Protein AF-C3YIE4-F1 (afdb_monomer_lite)

Organism: Branchiostoma floridae (NCBI:txid7739)

InterPro domains:
  IPR001715 Calponin homology domain [PS50021] (1-105)
  IPR010441 CH-like domain in sperm protein [PF06294] (5-101)
  IPR036872 CH domain superfamily [G3DSA:1.10.418.10] (2-111)
  IPR052634 Sperm flagellar development and bone growth associated protein [PTHR14919] (1-501)
  IPR054517 CPC1/SPEF2 domain D5 [PF22946] (331-464)

Secondary structure (DSSP, 8-state):
-HHHHHHIIIIII--SSPPPTTTHHHHHTTSHHHHHHHHHTT--S-GGG-----SHHHHHHHHHHHHHHHHHTT----HHHHHHHHTT-TTHHHHHHHHHHHHHHHHHHHT--HHHHHHTS-HHHHHHHHHHHHHHHHHHHHHS--HHHHHHHHHHHHHHHHHHHHHHHHHHHHHHHHHHHHHHHHHHHHHHHHHHHHHHHHHHHHHHHHHHH---PPPPPGGGSHHHHHHHHHHHHHHHHHHHHHHHHHHHHHHHTS---------------------HHHHHHHHHHHHHHHHHHHHHHHHHHHHHHHHHHHHHHHHHHHHHHHHHHHHHTTHHHHHHHHHHHHHHHHHHHHHHHHHHHHHHHHHHHHHHHHHHHHHHHHHHHHHHHHHHHHHHHHHHHHHHHHHHHHHHHHHHHHHHHHHHHHHHHHHHHHHHHHHHHHTTT---HHHHHHHHHHHHHT--SS----TT-TTSPPPHHHHHHHHHHHHHHHHHHHHT--

pLDDT: mean 81.4, std 14.92, range [26.95, 97.38]

Structure (mmCIF, N/CA/C/O backbone):
data_AF-C3YIE4-F1
#
_entry.id   AF-C3YIE4-F1
#
loop_
_atom_site.group_PDB
_atom_site.id
_atom_site.type_symbol
_atom_site.label_atom_id
_atom_site.label_alt_id
_atom_site.label_comp_id
_atom_site.label_asym_id
_atom_site.label_entity_id
_atom_site.label_seq_id
_atom_site.pdbx_PDB_ins_code
_atom_site.Cartn_x
_atom_site.Cartn_y
_atom_site.Cartn_z
_atom_site.occupancy
_atom_site.B_iso_or_equiv
_atom_site.auth_seq_id
_atom_site.auth_comp_id
_atom_site.auth_asym_id
_atom_site.auth_atom_id
_atom_site.pdbx_PDB_model_num
ATOM 1 N N . MET A 1 1 ? -43.809 18.240 8.107 1.00 62.94 1 MET A N 1
ATOM 2 C CA . MET A 1 1 ? -44.143 16.975 8.807 1.00 62.94 1 MET A CA 1
ATOM 3 C C . MET A 1 1 ? -43.181 16.719 9.964 1.00 62.94 1 MET A C 1
ATOM 5 O O . MET A 1 1 ? -43.647 16.585 11.084 1.00 62.94 1 MET A O 1
ATOM 9 N N . THR A 1 2 ? -41.863 16.757 9.741 1.00 78.19 2 THR A N 1
ATOM 10 C CA . THR A 1 2 ? -40.835 16.635 10.796 1.00 78.19 2 THR A CA 1
ATOM 11 C C . THR A 1 2 ? -40.963 17.690 11.899 1.00 78.19 2 THR A C 1
ATOM 13 O O . THR A 1 2 ? -40.847 17.352 13.065 1.00 78.19 2 THR A O 1
ATOM 16 N N . GLU A 1 3 ? -41.285 18.944 11.563 1.00 83.31 3 GLU A N 1
ATOM 17 C CA . GLU A 1 3 ? -41.448 20.024 12.557 1.00 83.31 3 GLU A CA 1
ATOM 18 C C . GLU A 1 3 ? -42.583 19.778 13.556 1.00 83.31 3 GLU A C 1
ATOM 20 O O . GLU A 1 3 ? -42.456 20.122 14.727 1.00 83.31 3 GLU A O 1
ATOM 25 N N . ILE A 1 4 ? -43.677 19.154 13.110 1.00 86.69 4 ILE A N 1
ATOM 26 C CA . ILE A 1 4 ? -44.816 18.811 13.972 1.00 86.69 4 ILE A CA 1
ATOM 27 C C . ILE A 1 4 ? -44.387 17.730 14.968 1.00 86.69 4 ILE A C 1
ATOM 29 O O . ILE A 1 4 ? -44.688 17.830 16.152 1.00 86.69 4 ILE A O 1
ATOM 33 N N . LEU A 1 5 ? -43.625 16.736 14.501 1.00 87.06 5 LEU A N 1
ATOM 34 C CA . LEU A 1 5 ? -43.068 15.694 15.363 1.00 87.06 5 LEU A CA 1
ATOM 35 C C . LEU A 1 5 ? -42.021 16.255 16.331 1.00 87.06 5 LEU A C 1
ATOM 37 O O . LEU A 1 5 ? -42.020 15.866 17.490 1.00 87.06 5 LEU A O 1
ATOM 41 N N . CYS A 1 6 ? -41.165 17.185 15.898 1.00 86.44 6 CYS A N 1
ATOM 42 C CA . CYS A 1 6 ? -40.213 17.859 16.785 1.00 86.44 6 CYS A CA 1
ATOM 43 C C . CYS A 1 6 ? -40.929 18.629 17.902 1.00 86.44 6 CYS A C 1
ATOM 45 O O . CYS A 1 6 ? -40.532 18.508 19.055 1.00 86.44 6 CYS A O 1
ATOM 47 N N . ARG A 1 7 ? -42.000 19.372 17.583 1.00 87.44 7 ARG A N 1
ATOM 48 C CA . ARG A 1 7 ? -42.821 20.050 18.602 1.00 87.44 7 ARG A CA 1
ATOM 49 C C . ARG A 1 7 ? -43.444 19.052 19.569 1.00 87.44 7 ARG A C 1
ATOM 51 O O . ARG A 1 7 ? -43.275 19.194 20.768 1.00 87.44 7 ARG A O 1
ATOM 58 N N . TRP A 1 8 ? -44.068 17.994 19.057 1.00 90.62 8 TRP A N 1
ATOM 59 C CA . TRP A 1 8 ? -44.638 16.937 19.894 1.00 90.62 8 TRP A CA 1
ATOM 60 C C . TRP A 1 8 ? -43.604 16.314 20.853 1.00 90.62 8 TRP A C 1
ATOM 62 O O . TRP A 1 8 ? -43.833 16.219 22.058 1.00 90.62 8 TRP A O 1
ATOM 72 N N . LEU A 1 9 ? -42.433 15.934 20.339 1.00 88.88 9 LEU A N 1
ATOM 73 C CA . LEU A 1 9 ? -41.381 15.291 21.129 1.00 88.88 9 LEU A CA 1
ATOM 74 C C . LEU A 1 9 ? -40.769 16.227 22.182 1.00 88.88 9 LEU A C 1
ATOM 76 O O . LEU A 1 9 ? -40.462 15.780 23.288 1.00 88.88 9 LEU A O 1
ATOM 80 N N . ASN A 1 10 ? -40.594 17.507 21.851 1.00 89.56 10 ASN A N 1
ATOM 81 C CA . ASN A 1 10 ? -39.956 18.481 22.736 1.00 89.56 10 ASN A CA 1
ATOM 82 C C . ASN A 1 10 ? -40.941 19.093 23.748 1.00 89.56 10 ASN A C 1
ATOM 84 O O . ASN A 1 10 ? -40.577 19.261 24.910 1.00 89.56 10 ASN A O 1
ATOM 88 N N . ASP A 1 11 ? -42.176 19.393 23.338 1.00 86.25 11 ASP A N 1
ATOM 89 C CA . ASP A 1 11 ? -43.142 20.135 24.157 1.00 86.25 11 ASP A CA 1
ATOM 90 C C . ASP A 1 11 ? -44.019 19.202 25.007 1.00 86.25 11 ASP A C 1
ATOM 92 O O . ASP A 1 11 ? -44.241 19.474 26.191 1.00 86.25 11 ASP A O 1
ATOM 96 N N . GLU A 1 12 ? -44.487 18.087 24.432 1.00 83.56 12 GLU A N 1
ATOM 97 C CA . GLU A 1 12 ? -45.409 17.159 25.104 1.00 83.56 12 GLU A CA 1
ATOM 98 C C . GLU A 1 12 ? -44.671 16.013 25.806 1.00 83.56 12 GLU A C 1
ATOM 100 O O . GLU A 1 12 ? -44.899 15.768 26.990 1.00 83.56 12 GLU A O 1
ATOM 105 N N . VAL A 1 13 ? -43.772 15.315 25.101 1.00 84.12 13 VAL A N 1
ATOM 106 C CA . VAL A 1 13 ? -43.100 14.115 25.642 1.00 84.12 13 VAL A CA 1
ATOM 107 C C . VAL A 1 13 ? -41.897 14.464 26.524 1.00 84.12 13 VAL A C 1
ATOM 109 O O . VAL A 1 13 ? -41.670 13.796 27.533 1.00 84.12 13 VAL A O 1
ATOM 112 N N . LYS A 1 14 ? -41.138 15.508 26.161 1.00 86.88 14 LYS A N 1
ATOM 113 C CA . LYS A 1 14 ? -39.930 15.982 26.864 1.00 86.88 14 LYS A CA 1
ATOM 114 C C . LYS A 1 14 ? -38.884 14.879 27.068 1.00 86.88 14 LYS A C 1
ATOM 116 O O . LYS A 1 14 ? -38.598 14.457 28.191 1.00 86.88 14 LYS A O 1
ATOM 121 N N . LEU A 1 15 ? -38.316 14.409 25.959 1.00 86.75 15 LEU A N 1
ATOM 122 C CA . LEU A 1 15 ? -37.206 13.450 25.965 1.00 86.75 15 LEU A CA 1
ATOM 123 C C . LEU A 1 15 ? -35.932 14.034 26.602 1.00 86.75 15 LEU A C 1
ATOM 125 O O . LEU A 1 15 ? -35.763 15.249 26.695 1.00 86.75 15 LEU A O 1
ATOM 129 N N . SER A 1 16 ? -35.005 13.153 26.984 1.00 85.06 16 SER A N 1
ATOM 130 C CA . SER A 1 16 ? -33.703 13.493 27.579 1.00 85.06 16 SER A CA 1
ATOM 131 C C . SER A 1 16 ? -32.842 14.439 26.735 1.00 85.06 16 SER A C 1
ATOM 133 O O . SER A 1 16 ? -32.013 15.170 27.279 1.00 85.06 16 SER A O 1
ATOM 135 N N . LYS A 1 17 ? -33.036 14.447 25.411 1.00 86.12 17 LYS A N 1
ATOM 136 C CA . LYS A 1 17 ? -32.340 15.325 24.468 1.00 86.12 17 LYS A CA 1
ATOM 137 C C . LYS A 1 17 ? -33.347 16.070 23.579 1.00 86.12 17 LYS A C 1
ATOM 139 O O . LYS A 1 17 ? -34.228 15.414 23.019 1.00 86.12 17 LYS A O 1
ATOM 144 N N . PRO A 1 18 ? -33.194 17.396 23.379 1.00 85.19 18 PRO A N 1
ATOM 145 C CA . PRO A 1 18 ? -34.012 18.136 22.424 1.00 85.19 18 PRO A CA 1
ATOM 146 C C . PRO A 1 18 ? -33.722 17.675 20.990 1.00 85.19 18 PRO A C 1
ATOM 148 O O . PRO A 1 18 ? -32.566 17.467 20.610 1.00 85.19 18 PRO A O 1
ATOM 151 N N . VAL A 1 19 ? -34.783 17.504 20.202 1.00 87.06 19 VAL A N 1
ATOM 152 C CA . VAL A 1 19 ? -34.716 16.971 18.837 1.00 87.06 19 VAL A CA 1
ATOM 153 C C . VAL A 1 19 ? -34.864 18.094 17.813 1.00 87.06 19 VAL A C 1
ATOM 155 O O . VAL A 1 19 ? -35.904 18.756 17.761 1.00 87.06 19 VAL A O 1
ATOM 158 N N . ASP A 1 20 ? -33.870 18.227 16.933 1.00 86.94 20 ASP A N 1
ATOM 159 C CA . ASP A 1 20 ? -33.868 19.193 15.831 1.00 86.94 20 ASP A CA 1
ATOM 160 C C . ASP A 1 20 ? -34.213 18.545 14.482 1.00 86.94 20 ASP A C 1
ATOM 162 O O . ASP A 1 20 ? -33.853 17.404 14.191 1.00 86.94 20 ASP A O 1
ATOM 166 N N . ASN A 1 21 ? -34.837 19.315 13.583 1.00 85.38 21 ASN A N 1
ATOM 167 C CA . ASN A 1 21 ? -35.211 18.844 12.241 1.00 85.38 21 ASN A CA 1
ATOM 168 C C . ASN A 1 21 ? -33.983 18.425 11.398 1.00 85.38 21 ASN A C 1
ATOM 170 O O . ASN A 1 21 ? -34.035 17.462 10.637 1.00 85.38 21 ASN A O 1
ATOM 174 N N . LYS A 1 22 ? -32.842 19.113 11.563 1.00 85.38 22 LYS A N 1
ATOM 175 C CA . LYS A 1 22 ? -31.612 18.836 10.795 1.00 85.38 22 LYS A CA 1
ATOM 176 C C . LYS A 1 22 ? -30.897 17.559 11.240 1.00 85.38 22 LYS A C 1
ATOM 178 O O . LYS A 1 22 ? -30.263 16.905 10.417 1.00 85.38 22 LYS A O 1
ATOM 183 N N . THR A 1 23 ? -30.978 17.208 12.522 1.00 88.06 23 THR A N 1
ATOM 184 C CA . THR A 1 23 ? -30.298 16.035 13.098 1.00 88.06 23 THR A CA 1
ATOM 185 C C . THR A 1 23 ? -31.243 14.877 13.383 1.00 88.06 23 THR A C 1
ATOM 187 O O . THR A 1 23 ? -30.787 13.831 13.831 1.00 88.06 23 THR A O 1
ATOM 190 N N . PHE A 1 24 ? -32.524 15.013 13.039 1.00 88.94 24 PHE A N 1
ATOM 191 C CA . PHE A 1 24 ? -33.584 14.054 13.331 1.00 88.94 24 PHE A CA 1
ATOM 192 C C . PHE A 1 24 ? -33.194 12.595 13.034 1.00 88.94 24 PHE A C 1
ATOM 194 O O . PHE A 1 24 ? -33.171 11.760 13.934 1.00 88.94 24 PHE A O 1
ATOM 201 N N . SER A 1 25 ? -32.792 12.276 11.797 1.00 90.44 25 SER A N 1
ATOM 202 C CA . SER A 1 25 ? -32.373 10.909 11.434 1.00 90.44 25 SER A CA 1
ATOM 203 C C . SER A 1 25 ? -31.179 10.403 12.253 1.00 90.44 25 SER A C 1
ATOM 205 O O . SER A 1 25 ? -31.103 9.215 12.547 1.00 90.44 25 SER A O 1
ATOM 207 N N . LYS A 1 26 ? -30.259 11.290 12.642 1.00 91.12 26 LYS A N 1
ATOM 208 C CA . LYS A 1 26 ? -29.042 10.959 13.394 1.00 91.12 26 LYS A CA 1
ATOM 209 C C . LYS A 1 26 ? -29.321 10.730 14.878 1.00 91.12 26 LYS A C 1
ATOM 211 O O . LYS A 1 26 ? -28.714 9.849 15.479 1.00 91.12 26 LYS A O 1
ATOM 216 N N . ASP A 1 27 ? -30.232 11.503 15.458 1.00 91.00 27 ASP A N 1
ATOM 217 C CA . ASP A 1 27 ? -30.600 11.389 16.869 1.00 91.00 27 ASP A CA 1
ATOM 218 C C . ASP A 1 27 ? -31.366 10.084 17.141 1.00 91.00 27 ASP A C 1
ATOM 220 O O . ASP A 1 27 ? -31.130 9.417 18.149 1.00 91.00 27 ASP A O 1
ATOM 224 N N . PHE A 1 28 ? -32.200 9.647 16.192 1.00 92.62 28 PHE A N 1
ATOM 225 C CA . PHE A 1 28 ? -32.955 8.393 16.295 1.00 92.62 28 PHE A CA 1
ATOM 226 C C . PHE A 1 28 ? -32.219 7.151 15.767 1.00 92.62 28 PHE A C 1
ATOM 228 O O . PHE A 1 28 ? -32.689 6.035 15.990 1.00 92.62 28 PHE A O 1
ATOM 235 N N . SER A 1 29 ? -31.046 7.293 15.136 1.00 92.81 29 SER A N 1
ATOM 236 C CA . SER A 1 29 ? -30.315 6.163 14.528 1.00 92.81 29 SER A CA 1
ATOM 237 C C . SER A 1 29 ? -29.790 5.133 15.523 1.00 92.81 29 SER A C 1
ATOM 239 O O . SER A 1 29 ? -29.402 4.031 15.132 1.00 92.81 29 SER A O 1
ATOM 241 N N . ASN A 1 30 ? -29.757 5.486 16.809 1.00 91.69 30 ASN A N 1
ATOM 242 C CA . ASN A 1 30 ? -29.389 4.574 17.883 1.00 91.69 30 ASN A CA 1
ATOM 243 C C . ASN A 1 30 ? -30.587 3.819 18.487 1.00 91.69 30 ASN A C 1
ATOM 245 O O . ASN A 1 30 ? -30.403 2.880 19.251 1.00 91.69 30 ASN A O 1
ATOM 249 N N . GLY A 1 31 ? -31.823 4.236 18.211 1.00 91.88 31 GLY A N 1
ATOM 250 C CA . GLY A 1 31 ? -33.019 3.640 18.817 1.00 91.88 31 GLY A CA 1
ATOM 251 C C . GLY A 1 31 ? -33.236 3.983 20.300 1.00 91.88 31 GLY A C 1
ATOM 252 O O . GLY A 1 31 ? -34.343 3.808 20.795 1.00 91.88 31 GLY A O 1
ATOM 253 N N . TYR A 1 32 ? -32.248 4.550 21.002 1.00 94.38 32 TYR A N 1
ATOM 254 C CA . TYR A 1 32 ? -32.372 4.939 22.415 1.00 94.38 32 TYR A CA 1
ATOM 255 C C . TYR A 1 32 ? -33.540 5.903 22.672 1.00 94.38 32 TYR A C 1
ATOM 257 O O . TYR A 1 32 ? -34.372 5.642 23.532 1.00 94.38 32 TYR A O 1
ATOM 265 N N . LEU A 1 33 ? -33.654 6.975 21.879 1.00 92.25 33 LEU A N 1
ATOM 266 C CA . LEU A 1 33 ? -34.742 7.953 22.020 1.00 92.25 33 LEU A CA 1
ATOM 267 C C . LEU A 1 33 ? -36.123 7.359 21.697 1.00 92.25 33 LEU A C 1
ATOM 269 O O . LEU A 1 33 ? -37.127 7.817 22.234 1.00 92.25 33 LEU A O 1
ATOM 273 N N . ILE A 1 34 ? -36.183 6.326 20.846 1.00 93.31 34 ILE A N 1
ATOM 274 C CA . ILE A 1 34 ? -37.427 5.586 20.577 1.00 93.31 34 ILE A CA 1
ATOM 275 C C . ILE A 1 34 ? -37.796 4.746 21.805 1.00 93.31 34 ILE A C 1
ATOM 277 O O . ILE A 1 34 ? -38.954 4.729 22.213 1.00 93.31 34 ILE A O 1
ATOM 281 N N . GLY A 1 35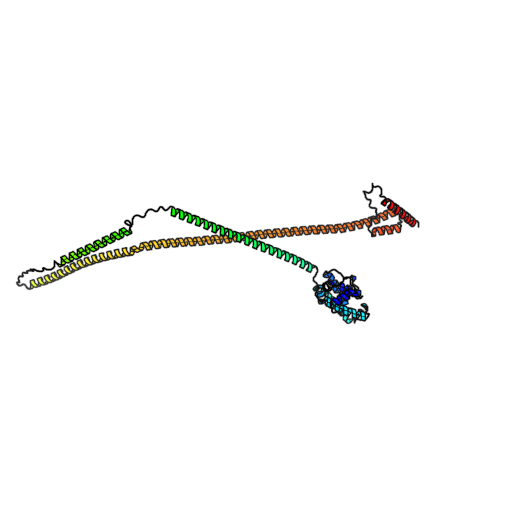 ? -36.809 4.099 22.429 1.00 91.81 35 GLY A N 1
ATOM 282 C CA . GLY A 1 35 ? -36.998 3.365 23.681 1.00 91.81 35 GLY A CA 1
ATOM 283 C C . GLY A 1 35 ? -37.458 4.275 24.814 1.00 91.81 35 GLY A C 1
ATOM 284 O O . GLY A 1 35 ? -38.395 3.930 25.525 1.00 91.81 35 GLY A O 1
ATOM 285 N N . GLU A 1 36 ? -36.871 5.469 24.927 1.00 91.94 36 GLU A N 1
ATOM 286 C CA . GLU A 1 36 ? -37.261 6.459 25.935 1.00 91.94 36 GLU A CA 1
ATOM 287 C C . GLU A 1 36 ? -38.700 6.933 25.710 1.00 91.94 36 GLU A C 1
ATOM 289 O O . GLU A 1 36 ? -39.493 6.973 26.650 1.00 91.94 36 GLU A O 1
ATOM 294 N N . LEU A 1 37 ? -39.064 7.228 24.458 1.00 91.88 37 LEU A N 1
ATOM 295 C CA . LEU A 1 37 ? -40.435 7.564 24.083 1.00 91.88 37 LEU A CA 1
ATOM 296 C C . LEU A 1 37 ? -41.411 6.463 24.522 1.00 91.88 37 LEU A C 1
ATOM 298 O O . LEU A 1 37 ? -42.404 6.754 25.179 1.00 91.88 37 LEU A O 1
ATOM 302 N N . LEU A 1 38 ? -41.128 5.194 24.224 1.00 91.06 38 LEU A N 1
ATOM 303 C CA . LEU A 1 38 ? -42.003 4.082 24.615 1.00 91.06 38 LEU A CA 1
ATOM 304 C C . LEU A 1 38 ? -42.037 3.852 26.135 1.00 91.06 38 LEU A C 1
ATOM 306 O O . LEU A 1 38 ? -43.090 3.510 26.681 1.00 91.06 38 LEU A O 1
ATOM 310 N N . ALA A 1 39 ? -40.928 4.091 26.836 1.00 90.38 39 ALA A N 1
ATOM 311 C CA . ALA A 1 39 ? -40.853 4.010 28.293 1.00 90.38 39 ALA A CA 1
ATOM 312 C C . ALA A 1 39 ? -41.728 5.078 28.972 1.00 90.38 39 ALA A C 1
ATOM 314 O O . ALA A 1 39 ? -42.467 4.766 29.906 1.00 90.38 39 ALA A O 1
ATOM 315 N N . ARG A 1 40 ? -41.742 6.319 28.457 1.00 88.88 40 ARG A N 1
ATOM 316 C CA . ARG A 1 40 ? -42.613 7.407 28.957 1.00 88.88 40 ARG A CA 1
ATOM 317 C C . ARG A 1 40 ? -44.098 7.053 28.872 1.00 88.88 40 ARG A C 1
ATOM 319 O O . ARG A 1 40 ? -44.877 7.456 29.729 1.00 88.88 40 ARG A O 1
ATOM 326 N N . TYR A 1 41 ? -44.476 6.263 27.870 1.00 87.44 41 TYR A N 1
ATOM 327 C CA . TYR A 1 41 ? -45.838 5.763 27.684 1.00 87.44 41 TYR A CA 1
ATOM 328 C C . TYR A 1 41 ? -46.098 4.418 28.385 1.00 87.44 41 TYR A C 1
ATOM 330 O O . TYR A 1 41 ? -47.142 3.812 28.133 1.00 87.44 41 TYR A O 1
ATOM 338 N N . GLN A 1 42 ? -45.193 3.946 29.254 1.00 85.94 42 GLN A N 1
ATOM 339 C CA . GLN A 1 42 ? -45.301 2.677 29.993 1.00 85.94 42 GLN A CA 1
ATOM 340 C C . GLN A 1 42 ? -45.495 1.459 29.071 1.00 85.94 42 GLN A C 1
ATOM 342 O O . GLN A 1 42 ? -46.314 0.578 29.340 1.00 85.94 42 GLN A O 1
ATOM 347 N N . LEU A 1 43 ? -44.813 1.452 27.923 1.00 86.00 43 LEU A N 1
ATOM 348 C CA . LEU A 1 43 ? -44.801 0.319 26.991 1.00 86.00 43 LEU A CA 1
ATOM 349 C C . LEU A 1 43 ? -43.483 -0.452 27.037 1.00 86.00 43 LEU A C 1
ATOM 351 O O . LEU A 1 43 ? -43.486 -1.645 26.765 1.00 86.00 43 LEU A O 1
ATOM 355 N N . GLN A 1 44 ? -42.383 0.207 27.409 1.00 87.25 44 GLN A N 1
ATOM 356 C CA . GLN A 1 44 ? -41.062 -0.408 27.494 1.00 87.25 44 GLN A CA 1
ATOM 357 C C . GLN A 1 44 ? -40.604 -0.490 28.954 1.00 87.25 44 GLN A C 1
ATOM 359 O O . GLN A 1 44 ? -40.220 0.519 29.543 1.00 87.25 44 GLN A O 1
ATOM 364 N N . ASN A 1 45 ? -40.640 -1.692 29.530 1.00 84.62 45 ASN A N 1
ATOM 365 C CA . ASN A 1 45 ? -40.248 -1.921 30.926 1.00 84.62 45 ASN A CA 1
ATOM 366 C C . ASN A 1 45 ? -38.736 -2.145 31.099 1.00 84.62 45 ASN A C 1
ATOM 368 O O . ASN A 1 45 ? -38.223 -1.959 32.194 1.00 84.62 45 ASN A O 1
ATOM 372 N N . ASP A 1 46 ? -38.026 -2.540 30.038 1.00 89.88 46 ASP A N 1
ATOM 373 C CA . ASP A 1 46 ? -36.599 -2.896 30.045 1.00 89.88 46 ASP A CA 1
ATOM 374 C C . ASP A 1 46 ? -35.688 -1.763 29.526 1.00 89.88 46 ASP A C 1
ATOM 376 O O . ASP A 1 46 ? -34.622 -2.005 28.950 1.00 89.88 46 ASP A O 1
ATOM 380 N N . PHE A 1 47 ? -36.123 -0.508 29.691 1.00 90.56 47 PHE A N 1
ATOM 381 C CA . PHE A 1 47 ? -35.400 0.676 29.215 1.00 90.56 47 PHE A CA 1
ATOM 382 C C . PHE A 1 47 ? -34.016 0.850 29.866 1.00 90.56 47 PHE A C 1
ATOM 384 O O . PHE A 1 47 ? -33.099 1.387 29.251 1.00 90.56 47 PHE A O 1
ATOM 391 N N . ASP A 1 48 ? -33.829 0.326 31.074 1.00 90.62 48 ASP A N 1
ATOM 392 C CA . ASP A 1 48 ? -32.552 0.222 31.785 1.00 90.62 48 ASP A CA 1
ATOM 393 C C . ASP A 1 48 ? -31.464 -0.514 30.981 1.00 90.62 48 ASP A C 1
ATOM 395 O O . ASP A 1 48 ? -30.275 -0.236 31.136 1.00 90.62 48 ASP A O 1
ATOM 399 N N . LYS A 1 49 ? -31.856 -1.413 30.069 1.00 91.38 49 LYS A N 1
ATOM 400 C CA . LYS A 1 49 ? -30.934 -2.187 29.221 1.00 91.38 49 LYS A CA 1
ATOM 401 C C . LYS A 1 49 ? -30.577 -1.490 27.907 1.00 91.38 49 LYS A C 1
ATOM 403 O O . LYS A 1 49 ? -29.836 -2.062 27.101 1.00 91.38 49 LYS A O 1
ATOM 408 N N . PHE A 1 50 ? -31.105 -0.293 27.653 1.00 93.38 50 PHE A N 1
ATOM 409 C CA . PHE A 1 50 ? -30.799 0.476 26.450 1.00 93.38 50 PHE A CA 1
ATOM 410 C C . PHE A 1 50 ? -29.490 1.250 26.609 1.00 93.38 50 PHE A C 1
ATOM 412 O O . PHE A 1 50 ? -29.188 1.814 27.657 1.00 93.38 50 PHE A O 1
ATOM 419 N N . SER A 1 51 ? -28.715 1.328 25.527 1.00 91.81 51 SER A N 1
ATOM 420 C CA . SER A 1 51 ? -27.416 2.008 25.522 1.00 91.81 51 SER A CA 1
ATOM 421 C C . SER A 1 51 ? -27.432 3.238 24.619 1.00 91.81 51 SER A C 1
ATOM 423 O O . SER A 1 51 ? -27.879 3.172 23.474 1.00 91.81 51 SER A O 1
ATOM 425 N N . GLN A 1 52 ? -26.879 4.354 25.099 1.00 91.94 52 GLN A N 1
ATOM 426 C CA . GLN A 1 52 ? -26.701 5.579 24.308 1.00 91.94 52 GLN A CA 1
ATOM 427 C C . GLN A 1 52 ? -25.493 5.522 23.351 1.00 91.94 52 GLN A C 1
ATOM 429 O O . GLN A 1 52 ? -25.321 6.415 22.517 1.00 91.94 52 GLN A O 1
ATOM 434 N N . ASN A 1 53 ? -24.670 4.471 23.423 1.00 90.00 53 ASN A N 1
ATOM 435 C CA . ASN A 1 53 ? -23.494 4.329 22.567 1.00 90.00 53 ASN A CA 1
ATOM 436 C C . ASN A 1 53 ? -23.899 4.170 21.097 1.00 90.00 53 ASN A C 1
ATOM 438 O O . ASN A 1 53 ? -24.815 3.427 20.769 1.00 90.00 53 ASN A O 1
ATOM 442 N N . ARG A 1 54 ? -23.160 4.809 20.183 1.00 86.56 54 ARG A N 1
ATOM 443 C CA . ARG A 1 54 ? -23.411 4.721 18.726 1.00 86.56 54 ARG A CA 1
ATOM 444 C C . ARG A 1 54 ? -22.791 3.477 18.074 1.00 86.56 54 ARG A C 1
ATOM 446 O O . ARG A 1 54 ? -22.663 3.417 16.852 1.00 86.56 54 ARG A O 1
ATOM 453 N N . THR A 1 55 ? -22.370 2.513 18.882 1.00 89.12 55 THR A N 1
ATOM 454 C CA . THR A 1 55 ? -21.762 1.255 18.455 1.00 89.12 55 THR A CA 1
ATOM 455 C C . THR A 1 55 ? -22.785 0.359 17.756 1.00 89.12 55 THR A C 1
ATOM 457 O O . THR A 1 55 ? -23.971 0.384 18.078 1.00 89.12 55 THR A O 1
ATOM 460 N N . ALA A 1 56 ? -22.341 -0.464 16.798 1.00 88.19 56 ALA A N 1
ATOM 461 C CA . ALA A 1 56 ? -23.244 -1.361 16.066 1.00 88.19 56 ALA A CA 1
ATOM 462 C C . ALA A 1 56 ? -23.986 -2.337 16.998 1.00 88.19 56 ALA A C 1
ATOM 464 O O . ALA A 1 56 ? -25.155 -2.636 16.779 1.00 88.19 56 ALA A O 1
ATOM 465 N N . GLU A 1 57 ? -23.326 -2.772 18.072 1.00 89.19 57 GLU A N 1
ATOM 466 C CA . GLU A 1 57 ? -23.897 -3.670 19.077 1.00 89.19 57 GLU A CA 1
ATOM 467 C C . GLU A 1 57 ? -24.967 -2.988 19.936 1.00 89.19 57 GLU A C 1
ATOM 469 O O . GLU A 1 57 ? -26.031 -3.563 20.151 1.00 89.19 57 GLU A O 1
ATOM 474 N N . SER A 1 58 ? -24.748 -1.733 20.345 1.00 90.94 58 SER A N 1
ATOM 475 C CA . SER A 1 58 ? -25.762 -0.957 21.064 1.00 90.94 58 SER A CA 1
ATOM 476 C C . SER A 1 58 ? -26.977 -0.674 20.187 1.00 90.94 58 SER A C 1
ATOM 478 O O . SER A 1 58 ? -28.102 -0.855 20.647 1.00 90.94 58 SER A O 1
ATOM 480 N N . LYS A 1 59 ? -26.772 -0.336 18.905 1.00 92.31 59 LYS A N 1
ATOM 481 C CA . LYS A 1 59 ? -27.876 -0.195 17.945 1.00 92.31 59 LYS A CA 1
ATOM 482 C C . LYS A 1 59 ? -28.661 -1.506 17.813 1.00 92.31 59 LYS A C 1
ATOM 484 O O . LYS A 1 59 ? -29.883 -1.489 17.906 1.00 92.31 59 LYS A O 1
ATOM 489 N N . LEU A 1 60 ? -27.977 -2.642 17.644 1.00 91.25 60 LEU A N 1
ATOM 490 C CA . LEU A 1 60 ? -28.609 -3.966 17.571 1.00 91.25 60 LEU A CA 1
ATOM 491 C C . LEU A 1 60 ? -29.415 -4.292 18.832 1.00 91.25 60 LEU A C 1
ATOM 493 O O . LEU A 1 60 ? -30.579 -4.674 18.732 1.00 91.25 60 LEU A O 1
ATOM 497 N N . ASN A 1 61 ? -28.834 -4.117 20.019 1.00 92.88 61 ASN A N 1
ATOM 498 C CA . ASN A 1 61 ? -29.529 -4.356 21.283 1.00 92.88 61 ASN A CA 1
ATOM 499 C C . ASN A 1 61 ? -30.771 -3.460 21.422 1.00 92.88 61 ASN A C 1
ATOM 501 O O . ASN A 1 61 ? -31.842 -3.948 21.763 1.00 92.88 61 ASN A O 1
ATOM 505 N N . ASN A 1 62 ? -30.667 -2.175 21.085 1.00 94.38 62 ASN A N 1
ATOM 506 C CA . ASN A 1 62 ? -31.803 -1.261 21.166 1.00 94.38 62 ASN A CA 1
ATOM 507 C C . ASN A 1 62 ? -32.914 -1.652 20.165 1.00 94.38 62 ASN A C 1
ATOM 509 O O . ASN A 1 62 ? -34.064 -1.815 20.558 1.00 94.38 62 ASN A O 1
ATOM 513 N N . PHE A 1 63 ? -32.599 -1.876 18.883 1.00 93.88 63 PHE A N 1
ATOM 514 C CA . PHE A 1 63 ? -33.607 -2.187 17.852 1.00 93.88 63 PHE A CA 1
ATOM 515 C C . PHE A 1 63 ? -34.204 -3.596 17.934 1.00 93.88 63 PHE A C 1
ATOM 517 O O . PHE A 1 63 ? -35.286 -3.825 17.395 1.00 93.88 63 PHE A O 1
ATOM 524 N N . THR A 1 64 ? -33.536 -4.536 18.604 1.00 91.88 64 THR A N 1
ATOM 525 C CA . THR A 1 64 ? -34.119 -5.852 18.924 1.00 91.88 64 THR A CA 1
ATOM 526 C C . THR A 1 64 ? -35.109 -5.776 20.083 1.00 91.88 64 THR A C 1
ATOM 528 O O . THR A 1 64 ? -36.085 -6.517 20.084 1.00 91.88 64 THR A O 1
ATOM 531 N N . ARG A 1 65 ? -34.913 -4.852 21.032 1.00 91.31 65 ARG A N 1
ATOM 532 C CA . ARG A 1 65 ? -35.839 -4.613 22.155 1.00 91.31 65 ARG A CA 1
ATOM 533 C C . ARG A 1 65 ? -37.065 -3.785 21.781 1.00 91.31 65 ARG A C 1
ATOM 535 O O . ARG A 1 65 ? -38.090 -3.896 22.442 1.00 91.31 65 ARG A O 1
ATOM 542 N N . LEU A 1 66 ? -36.961 -2.962 20.738 1.00 92.12 66 LEU A N 1
ATOM 543 C CA . LEU A 1 66 ? -38.069 -2.143 20.231 1.00 92.12 66 LEU A CA 1
ATOM 544 C C . LEU A 1 66 ? -39.074 -2.931 19.383 1.00 92.12 66 LEU A C 1
ATOM 546 O O . LEU A 1 66 ? -40.223 -2.522 19.264 1.00 92.12 66 LEU A O 1
ATOM 550 N N . GLU A 1 67 ? -38.654 -4.032 18.761 1.00 91.38 67 GLU A N 1
ATOM 551 C CA . GLU A 1 67 ? -39.496 -4.777 17.818 1.00 91.38 67 GLU A CA 1
ATOM 552 C C . GLU A 1 67 ? -40.812 -5.294 18.435 1.00 91.38 67 GLU A C 1
ATOM 554 O O . GLU A 1 67 ? -41.865 -5.018 17.849 1.00 91.38 67 GLU A O 1
ATOM 559 N N . PRO A 1 68 ? -40.818 -5.915 19.633 1.00 88.50 68 PRO A N 1
ATOM 560 C CA . PRO A 1 68 ? -42.054 -6.408 20.238 1.00 88.50 68 PRO A CA 1
ATOM 561 C C . PRO A 1 68 ? -43.058 -5.291 20.543 1.00 88.50 68 PRO A C 1
ATOM 563 O O . PRO A 1 68 ? -44.254 -5.434 20.293 1.00 88.50 68 PRO A O 1
ATOM 566 N N . THR A 1 69 ? -42.584 -4.144 21.036 1.00 88.88 69 THR A N 1
ATOM 567 C CA . THR A 1 69 ? -43.455 -3.020 21.403 1.00 88.88 69 THR A CA 1
ATOM 568 C C . THR A 1 69 ? -43.977 -2.249 20.200 1.00 88.88 69 THR A C 1
ATOM 570 O O . THR A 1 69 ? -45.116 -1.780 20.223 1.00 88.88 69 THR A O 1
ATOM 573 N N . LEU A 1 70 ? -43.199 -2.155 19.121 1.00 89.81 70 LEU A N 1
ATOM 574 C CA . LEU A 1 70 ? -43.663 -1.572 17.862 1.00 89.81 70 LEU A CA 1
ATOM 575 C C . LEU A 1 70 ? -44.722 -2.451 17.192 1.00 89.81 70 LEU A C 1
ATOM 577 O O . LEU A 1 70 ? -45.755 -1.934 16.762 1.00 89.81 70 LEU A O 1
ATOM 581 N N . ARG A 1 71 ? -44.529 -3.775 17.192 1.00 87.44 71 ARG A N 1
ATOM 582 C CA . ARG A 1 71 ? -45.536 -4.715 16.683 1.00 87.44 71 ARG A CA 1
ATOM 583 C C . ARG A 1 71 ? -46.794 -4.731 17.560 1.00 87.44 71 ARG A C 1
ATOM 585 O O . ARG A 1 71 ? -47.899 -4.837 17.025 1.00 87.44 71 ARG A O 1
ATOM 592 N N . LEU A 1 72 ? -46.666 -4.547 18.882 1.00 86.12 72 LEU A N 1
ATOM 593 C CA . LEU A 1 72 ? -47.807 -4.397 19.802 1.00 86.12 72 LEU A CA 1
ATOM 594 C C . LEU A 1 72 ? -48.703 -3.202 19.431 1.00 86.12 72 LEU A C 1
ATOM 596 O O . LEU A 1 72 ? -49.927 -3.298 19.515 1.00 86.12 72 LEU A O 1
ATOM 600 N N . LEU A 1 73 ? -48.096 -2.100 18.982 1.00 86.69 73 LEU A N 1
ATOM 601 C CA . LEU A 1 73 ? -48.780 -0.885 18.527 1.00 86.69 73 LEU A CA 1
ATOM 602 C C . LEU A 1 73 ? -49.291 -0.957 17.075 1.00 86.69 73 LEU A C 1
ATOM 604 O O . LEU A 1 73 ? -49.748 0.064 16.559 1.00 86.69 73 LEU A O 1
ATOM 608 N N . GLU A 1 74 ? -49.214 -2.126 16.427 1.00 85.44 74 GLU A N 1
ATOM 609 C CA . GLU A 1 74 ? -49.573 -2.335 15.013 1.00 85.44 74 GLU A CA 1
ATOM 610 C C . GLU A 1 74 ? -48.781 -1.423 14.058 1.00 85.44 74 GLU A C 1
ATOM 612 O O . GLU A 1 74 ? -49.297 -0.939 13.049 1.00 85.44 74 GLU A O 1
ATOM 617 N N . VAL A 1 75 ? -47.517 -1.148 14.395 1.00 89.00 75 VAL A N 1
ATOM 618 C CA . VAL A 1 75 ? -46.592 -0.419 13.525 1.00 89.00 75 VAL A CA 1
ATOM 619 C C . VAL A 1 75 ? -45.786 -1.424 12.709 1.00 89.00 75 VAL A C 1
ATOM 621 O O . VAL A 1 75 ? -45.086 -2.264 13.274 1.00 89.00 75 VAL A O 1
ATOM 624 N N . ASP A 1 76 ? -45.846 -1.302 11.383 1.00 84.00 76 ASP A N 1
ATOM 625 C CA . ASP A 1 76 ? -45.060 -2.124 10.459 1.00 84.00 76 ASP A CA 1
ATOM 626 C C . ASP A 1 76 ? -43.561 -1.858 10.658 1.00 84.00 76 ASP A C 1
ATOM 628 O O . ASP A 1 76 ? -43.023 -0.830 10.231 1.00 84.00 76 ASP A O 1
ATOM 632 N N . PHE A 1 77 ? -42.882 -2.780 11.342 1.00 89.06 77 PHE A N 1
ATOM 633 C CA . PHE A 1 77 ? -41.477 -2.642 11.702 1.00 89.06 77 PHE A CA 1
ATOM 634 C C . PHE A 1 77 ? -40.649 -3.849 11.259 1.00 89.06 77 PHE A C 1
ATOM 636 O O . PHE A 1 77 ? -40.459 -4.819 11.990 1.00 89.06 77 PHE A O 1
ATOM 643 N N . ASP A 1 78 ? -40.127 -3.750 10.037 1.00 88.88 78 ASP A N 1
ATOM 644 C CA . ASP A 1 78 ? -39.299 -4.780 9.417 1.00 88.88 78 ASP A CA 1
ATOM 645 C C . ASP A 1 78 ? -37.801 -4.569 9.654 1.00 88.88 78 ASP A C 1
ATOM 647 O O . ASP A 1 78 ? -37.313 -3.456 9.868 1.00 88.88 78 ASP A O 1
ATOM 651 N N . THR A 1 79 ? -37.032 -5.645 9.463 1.00 89.94 79 THR A N 1
ATOM 652 C CA . THR A 1 79 ? -35.555 -5.625 9.484 1.00 89.94 79 THR A CA 1
ATOM 653 C C . THR A 1 79 ? -34.953 -4.556 8.568 1.00 89.94 79 THR A C 1
ATOM 655 O O . THR A 1 79 ? -33.983 -3.894 8.937 1.00 89.94 79 THR A O 1
ATOM 658 N N . ASN A 1 80 ? -35.553 -4.333 7.396 1.00 91.25 80 ASN A N 1
ATOM 659 C CA . ASN A 1 80 ? -35.107 -3.318 6.443 1.00 91.25 80 ASN A CA 1
ATOM 660 C C . ASN A 1 80 ? -35.332 -1.896 6.971 1.00 91.25 80 ASN A C 1
ATOM 662 O O . ASN A 1 80 ? -34.484 -1.027 6.769 1.00 91.25 80 ASN A O 1
ATOM 666 N N . ILE A 1 81 ? -36.449 -1.653 7.665 1.00 91.75 81 ILE A N 1
ATOM 667 C CA . ILE A 1 81 ? -36.770 -0.350 8.261 1.00 91.75 81 ILE A CA 1
ATOM 668 C C . ILE A 1 81 ? -35.794 -0.070 9.405 1.00 91.75 81 ILE A C 1
ATOM 670 O O . ILE A 1 81 ? -35.181 0.997 9.432 1.00 91.75 81 ILE A O 1
ATOM 674 N N . ALA A 1 82 ? -35.571 -1.051 10.283 1.00 92.31 82 ALA A N 1
ATOM 675 C CA . ALA A 1 82 ? -34.591 -0.961 11.362 1.00 92.31 82 ALA A CA 1
ATOM 676 C C . ALA A 1 82 ? -33.183 -0.650 10.827 1.00 92.31 82 ALA A C 1
ATOM 678 O O . ALA A 1 82 ? -32.561 0.328 11.243 1.00 92.31 82 ALA A O 1
ATOM 679 N N . HIS A 1 83 ? -32.711 -1.405 9.830 1.00 91.62 83 HIS A N 1
ATOM 680 C CA . HIS A 1 83 ? -31.409 -1.177 9.203 1.00 91.62 83 HIS A CA 1
ATOM 681 C C . HIS A 1 83 ? -31.302 0.205 8.530 1.00 91.62 83 HIS A C 1
ATOM 683 O O . HIS A 1 83 ? -30.284 0.893 8.652 1.00 91.62 83 HIS A O 1
ATOM 689 N N . SER A 1 84 ? -32.365 0.655 7.861 1.00 93.06 84 SER A N 1
ATOM 690 C CA . SER A 1 84 ? -32.422 1.974 7.215 1.00 93.06 84 SER A CA 1
ATOM 691 C C . SER A 1 84 ? -32.339 3.117 8.231 1.00 93.06 84 SER A C 1
ATOM 693 O O . SER A 1 84 ? -31.677 4.126 7.991 1.00 93.06 84 SER A O 1
ATOM 695 N N . ILE A 1 85 ? -32.948 2.953 9.409 1.00 93.81 85 ILE A N 1
ATOM 696 C CA . ILE A 1 85 ? -32.818 3.911 10.515 1.00 93.81 85 ILE A CA 1
ATOM 697 C C . ILE A 1 85 ? -31.401 3.866 11.103 1.00 93.81 85 ILE A C 1
ATOM 699 O O . ILE A 1 85 ? -30.792 4.915 11.318 1.00 93.81 85 ILE A O 1
ATOM 703 N N . MET A 1 86 ? -30.833 2.673 11.309 1.00 91.94 86 MET A N 1
ATOM 704 C CA . MET A 1 86 ? -29.468 2.499 11.830 1.00 91.94 86 MET A CA 1
ATOM 705 C C . MET A 1 86 ? -28.403 3.148 10.935 1.00 91.94 86 MET A C 1
ATOM 707 O O . MET A 1 86 ? -27.391 3.634 11.452 1.00 91.94 86 MET A O 1
ATOM 711 N N . THR A 1 87 ? -28.637 3.165 9.621 1.00 91.38 87 THR A N 1
ATOM 712 C CA . THR A 1 87 ? -27.787 3.782 8.586 1.00 91.38 87 THR A CA 1
ATOM 713 C C . THR A 1 87 ? -28.138 5.242 8.285 1.00 91.38 87 THR A C 1
ATOM 715 O O . THR A 1 87 ? -27.569 5.825 7.367 1.00 91.38 87 THR A O 1
ATOM 718 N N . GLU A 1 88 ? -29.010 5.866 9.085 1.00 93.12 88 GLU A N 1
ATOM 719 C CA . GLU A 1 88 ? -29.344 7.297 8.998 1.00 93.12 88 GLU A CA 1
ATOM 720 C C . GLU A 1 88 ? -30.022 7.699 7.675 1.00 93.12 88 GLU A C 1
ATOM 722 O O . GLU A 1 88 ? -29.941 8.855 7.254 1.00 93.12 88 GLU A O 1
ATOM 727 N N . GLN A 1 89 ? -30.753 6.776 7.037 1.00 92.31 89 GLN A N 1
ATOM 728 C CA . GLN A 1 89 ? -31.502 7.094 5.823 1.00 92.31 89 GLN A CA 1
ATOM 729 C C . GLN A 1 89 ? -32.547 8.184 6.086 1.00 92.31 89 GLN A C 1
ATOM 731 O O . GLN A 1 89 ? -33.287 8.183 7.080 1.00 92.31 89 GLN A O 1
ATOM 736 N N . HIS A 1 90 ? -32.602 9.152 5.175 1.00 88.75 90 HIS A N 1
ATOM 737 C CA . HIS A 1 90 ? -33.455 10.318 5.334 1.00 88.75 90 HIS A CA 1
ATOM 738 C C . HIS A 1 90 ? -34.944 9.946 5.233 1.00 88.75 90 HIS A C 1
ATOM 740 O O . HIS A 1 90 ? -35.352 9.175 4.367 1.00 88.75 90 HIS A O 1
ATOM 746 N N . GLY A 1 91 ? -35.771 10.488 6.132 1.00 88.62 91 GLY A N 1
ATOM 747 C CA . GLY A 1 91 ? -37.230 10.326 6.118 1.00 88.62 91 GLY A CA 1
ATOM 748 C C . GLY A 1 91 ? -37.782 9.023 6.717 1.00 88.62 91 GLY A C 1
ATOM 749 O O . GLY A 1 91 ? -38.942 9.008 7.133 1.00 88.62 91 GLY A O 1
ATOM 750 N N . VAL A 1 92 ? -36.985 7.954 6.840 1.00 93.19 92 VAL A N 1
ATOM 751 C CA . VAL A 1 92 ? -37.457 6.663 7.387 1.00 93.19 92 VAL A CA 1
ATOM 752 C C . VAL A 1 92 ? -37.801 6.777 8.874 1.00 93.19 92 VAL A C 1
ATOM 754 O O . VAL A 1 92 ? -38.904 6.419 9.282 1.00 93.19 92 VAL A O 1
ATOM 757 N N . ALA A 1 93 ? -36.905 7.366 9.674 1.00 92.31 93 ALA A N 1
ATOM 758 C CA . ALA A 1 93 ? -37.153 7.612 11.097 1.00 92.31 93 ALA A CA 1
ATOM 759 C C . ALA A 1 93 ? -38.380 8.516 11.320 1.00 92.31 93 ALA A C 1
ATOM 761 O O . ALA A 1 93 ? -39.162 8.301 12.241 1.00 92.31 93 ALA A O 1
ATOM 762 N N . THR A 1 94 ? -38.584 9.506 10.446 1.00 91.56 94 THR A N 1
ATOM 763 C CA . THR A 1 94 ? -39.735 10.419 10.497 1.00 91.56 94 THR A CA 1
ATOM 764 C C . THR A 1 94 ? -41.046 9.688 10.239 1.00 91.56 94 THR A C 1
ATOM 766 O O . THR A 1 94 ? -42.025 9.928 10.942 1.00 91.56 94 THR A O 1
ATOM 769 N N . ARG A 1 95 ? -41.066 8.771 9.265 1.00 92.62 95 ARG A N 1
ATOM 770 C CA . ARG A 1 95 ? -42.240 7.945 8.966 1.00 92.62 95 ARG A CA 1
ATOM 771 C C . ARG A 1 95 ? -42.577 7.012 10.127 1.00 92.62 95 ARG A C 1
ATOM 773 O O . ARG A 1 95 ? -43.737 6.970 10.526 1.00 92.62 95 ARG A O 1
ATOM 780 N N . LEU A 1 96 ? -41.571 6.345 10.698 1.00 92.94 96 LEU A N 1
ATOM 781 C CA . LEU A 1 96 ? -41.754 5.476 11.863 1.00 92.94 96 LEU A CA 1
ATOM 782 C C . LEU A 1 96 ? -42.322 6.259 13.056 1.00 92.94 96 LEU A C 1
ATOM 784 O O . LEU A 1 96 ? -43.295 5.839 13.673 1.00 92.94 96 LEU A O 1
ATOM 788 N N . LEU A 1 97 ? -41.751 7.427 13.362 1.00 91.44 97 LEU A N 1
ATOM 789 C CA . LEU A 1 97 ? -42.208 8.256 14.480 1.00 91.44 97 LEU A CA 1
ATOM 790 C C . LEU A 1 97 ? -43.611 8.827 14.261 1.00 91.44 97 LEU A C 1
ATOM 792 O O . LEU A 1 97 ? -44.362 8.980 15.219 1.00 91.44 97 LEU A O 1
ATOM 796 N N . TYR A 1 98 ? -43.998 9.090 13.014 1.00 92.00 98 TYR A N 1
ATOM 797 C CA . TYR A 1 98 ? -45.373 9.457 12.689 1.00 92.00 98 TYR A CA 1
ATOM 798 C C . TYR A 1 98 ? -46.356 8.296 12.903 1.00 92.00 98 TYR A C 1
ATOM 800 O O . TYR A 1 98 ? -47.427 8.495 13.474 1.00 92.00 98 TYR A O 1
ATOM 808 N N . GLN A 1 99 ? -45.991 7.075 12.499 1.00 91.38 99 GLN A N 1
ATOM 809 C CA . GLN A 1 99 ? -46.800 5.882 12.775 1.00 91.38 99 GLN A CA 1
ATOM 810 C C . GLN A 1 99 ? -46.934 5.642 14.285 1.00 91.38 99 GLN A C 1
ATOM 812 O O . GLN A 1 99 ? -48.038 5.409 14.776 1.00 91.38 99 GLN A O 1
ATOM 817 N N . LEU A 1 100 ? -45.838 5.805 15.030 1.00 91.38 100 LEU A N 1
ATOM 818 C CA . LEU A 1 100 ? -45.827 5.772 16.492 1.00 91.38 100 LEU A CA 1
ATOM 819 C C . LEU A 1 100 ? -46.733 6.838 17.112 1.00 91.38 100 LEU A C 1
ATOM 821 O O . LEU A 1 100 ? -47.498 6.520 18.015 1.00 91.38 100 LEU A O 1
ATOM 825 N N . PHE A 1 101 ? -46.699 8.078 16.619 1.00 90.19 101 PHE A N 1
ATOM 826 C CA . PHE A 1 101 ? -47.581 9.149 17.088 1.00 90.19 101 PHE A CA 1
ATOM 827 C C . PHE A 1 101 ? -49.064 8.760 16.963 1.00 90.19 101 PHE A C 1
ATOM 829 O O . PHE A 1 101 ? -49.840 8.933 17.903 1.00 90.19 101 PHE A O 1
ATOM 836 N N . ILE A 1 102 ? -49.457 8.157 15.835 1.00 89.69 102 ILE A N 1
ATOM 837 C CA . ILE A 1 102 ? -50.826 7.665 15.627 1.00 89.69 102 ILE A CA 1
ATOM 838 C C . ILE A 1 102 ? -51.140 6.495 16.571 1.00 89.69 102 ILE A C 1
ATOM 840 O O . ILE A 1 102 ? -52.197 6.500 17.206 1.00 89.69 102 ILE A O 1
ATOM 844 N N . GLY A 1 103 ? -50.246 5.506 16.673 1.00 87.94 103 GLY A N 1
ATOM 845 C CA . GLY A 1 103 ? -50.435 4.322 17.519 1.00 87.94 103 GLY A CA 1
ATOM 846 C C . GLY A 1 103 ? -50.573 4.675 19.002 1.00 87.94 103 GLY A C 1
ATOM 847 O O . GLY A 1 103 ? -51.520 4.250 19.667 1.00 87.94 103 GLY A O 1
ATOM 848 N N . LEU A 1 104 ? -49.698 5.548 19.503 1.00 88.00 104 LEU A N 1
ATOM 849 C CA . LEU A 1 104 ? -49.755 6.070 20.870 1.00 88.00 104 LEU A CA 1
ATOM 850 C C . LEU A 1 104 ? -51.013 6.917 21.106 1.00 88.00 104 LEU A C 1
ATOM 852 O O . LEU A 1 104 ? -51.636 6.805 22.162 1.00 88.00 104 LEU A O 1
ATOM 856 N N . GLY A 1 105 ? -51.442 7.702 20.113 1.00 86.31 105 GLY A N 1
ATOM 857 C CA . GLY A 1 105 ? -52.693 8.458 20.175 1.00 86.31 105 GLY A CA 1
ATOM 858 C C . GLY A 1 105 ? -53.938 7.565 20.253 1.00 86.31 105 GLY A C 1
ATOM 859 O O . GLY A 1 105 ? -54.871 7.874 20.994 1.00 86.31 105 GLY A O 1
ATOM 860 N N . ARG A 1 106 ? -53.964 6.428 19.538 1.00 85.88 106 ARG A N 1
ATOM 861 C CA . ARG A 1 106 ? -55.046 5.427 19.653 1.00 85.88 106 ARG A CA 1
ATOM 862 C C . ARG A 1 106 ? -55.069 4.793 21.041 1.00 85.88 106 ARG A C 1
ATOM 864 O O . ARG A 1 106 ? -56.137 4.715 21.645 1.00 85.88 106 ARG A O 1
ATOM 871 N N . LYS A 1 107 ? -53.901 4.416 21.571 1.00 83.88 107 LYS A N 1
ATOM 872 C CA . LYS A 1 107 ? -53.765 3.872 22.930 1.00 83.88 107 LYS A CA 1
ATOM 873 C C . LYS A 1 107 ? -54.300 4.843 23.982 1.00 83.88 107 LYS A C 1
ATOM 875 O O . LYS A 1 107 ? -55.114 4.446 24.811 1.00 83.88 107 LYS A O 1
ATOM 880 N N . GLN A 1 108 ? -53.864 6.105 23.943 1.00 83.94 108 GLN A N 1
ATOM 881 C CA . GLN A 1 108 ? -54.310 7.120 24.902 1.00 83.94 108 GLN A CA 1
ATOM 882 C C . GLN A 1 108 ? -55.827 7.326 24.851 1.00 83.94 108 GLN A C 1
ATOM 884 O O . GLN A 1 108 ? -56.458 7.426 25.895 1.00 83.94 108 GLN A O 1
ATOM 889 N N . LYS A 1 109 ? -56.435 7.314 23.657 1.00 83.81 109 LYS A N 1
ATOM 890 C CA . LYS A 1 109 ? -57.899 7.393 23.513 1.00 83.81 109 LYS A CA 1
ATOM 891 C C . LYS A 1 109 ? -58.630 6.174 24.081 1.00 83.81 109 LYS A C 1
ATOM 893 O O . LYS A 1 109 ? -59.755 6.313 24.545 1.00 83.81 109 LYS A O 1
ATOM 898 N N . ALA A 1 110 ? -58.008 4.999 24.032 1.00 79.06 110 ALA A N 1
ATOM 899 C CA . ALA A 1 110 ? -58.580 3.751 24.527 1.00 79.06 110 ALA A CA 1
ATOM 900 C C . ALA A 1 110 ? -58.315 3.489 26.026 1.00 79.06 110 ALA A C 1
ATOM 902 O O . ALA A 1 110 ? -58.869 2.538 26.566 1.00 79.06 110 ALA A O 1
ATOM 903 N N . ASN A 1 111 ? -57.484 4.299 26.701 1.00 78.12 111 ASN A N 1
ATOM 904 C CA . ASN A 1 111 ? -57.057 4.108 28.100 1.00 78.12 111 ASN A CA 1
ATOM 905 C C . ASN A 1 111 ? -56.513 2.696 28.415 1.00 78.12 111 ASN A C 1
ATOM 907 O O . ASN A 1 111 ? -56.622 2.210 29.540 1.00 78.12 111 ASN A O 1
ATOM 911 N N . LEU A 1 112 ? -55.915 2.028 27.427 1.00 76.81 112 LEU A N 1
ATOM 912 C CA . LEU A 1 112 ? -55.350 0.689 27.590 1.00 76.81 112 LEU A CA 1
ATOM 913 C C . LEU A 1 112 ? -53.915 0.775 28.126 1.00 76.81 112 LEU A C 1
ATOM 915 O O . LEU A 1 112 ? -53.096 1.550 27.627 1.00 76.81 112 LEU A O 1
ATOM 919 N N . THR A 1 113 ? -53.581 -0.048 29.119 1.00 75.94 113 THR A N 1
ATOM 920 C CA . THR A 1 113 ? -52.192 -0.275 29.548 1.00 75.94 113 THR A CA 1
ATOM 921 C C . THR A 1 113 ? -51.502 -1.271 28.612 1.00 75.94 113 THR A C 1
ATOM 923 O O . THR A 1 113 ? -52.170 -2.053 27.938 1.00 75.94 113 THR A O 1
ATOM 926 N N . GLY A 1 114 ? -50.163 -1.264 28.554 1.00 71.88 114 GLY A N 1
ATOM 927 C CA . GLY A 1 114 ? -49.412 -2.198 27.695 1.00 71.88 114 GLY A CA 1
ATOM 928 C C . GLY A 1 114 ? -49.759 -3.663 27.982 1.00 71.88 114 GLY A C 1
ATOM 929 O O . GLY A 1 114 ? -50.033 -4.427 27.065 1.00 71.88 114 GLY A O 1
ATOM 930 N N . VAL A 1 115 ? -49.899 -3.999 29.267 1.00 72.06 115 VAL A N 1
ATOM 931 C CA . VAL A 1 115 ? -50.315 -5.330 29.734 1.00 72.06 115 VAL A CA 1
ATOM 932 C C . VAL A 1 115 ? -51.741 -5.676 29.290 1.00 72.06 115 VAL A C 1
ATOM 934 O O . VAL A 1 115 ? -52.004 -6.812 28.916 1.00 72.06 115 VAL A O 1
ATOM 937 N N . ALA A 1 116 ? -52.666 -4.709 29.281 1.00 73.38 116 ALA A N 1
ATOM 938 C CA . ALA A 1 116 ? -54.028 -4.934 28.796 1.00 73.38 116 ALA A CA 1
ATOM 939 C C . ALA A 1 116 ? -54.075 -5.163 27.276 1.00 73.38 116 ALA A C 1
ATOM 941 O O . ALA A 1 116 ? -54.843 -5.992 26.800 1.00 73.38 116 ALA A O 1
ATOM 942 N N . MET A 1 117 ? -53.234 -4.470 26.501 1.00 77.94 117 MET A N 1
ATOM 943 C CA . MET A 1 117 ? -53.127 -4.718 25.058 1.00 77.94 117 MET A CA 1
ATOM 944 C C . MET A 1 117 ? -52.600 -6.125 24.761 1.00 77.94 117 MET A C 1
ATOM 946 O O . MET A 1 117 ? -53.045 -6.763 23.811 1.00 77.94 117 MET A O 1
ATOM 950 N N . GLU A 1 118 ? -51.679 -6.617 25.586 1.00 73.75 118 GLU A N 1
ATOM 951 C CA . GLU A 1 118 ? -51.066 -7.933 25.428 1.00 73.75 118 GLU A CA 1
ATOM 952 C C . GLU A 1 118 ? -52.015 -9.072 25.844 1.00 73.75 118 GLU A C 1
ATOM 954 O O . GLU A 1 118 ? -52.067 -10.102 25.176 1.00 73.75 118 GLU A O 1
ATOM 959 N N . THR A 1 119 ? -52.851 -8.874 26.872 1.00 75.31 119 THR A N 1
ATOM 960 C CA . THR A 1 119 ? -53.855 -9.869 27.303 1.00 75.31 119 THR A CA 1
ATOM 961 C C . THR A 1 119 ? -55.094 -9.927 26.412 1.00 75.31 119 THR A C 1
ATOM 963 O O . THR A 1 119 ? -55.742 -10.970 26.342 1.00 75.31 119 THR A O 1
ATOM 966 N N . MET A 1 120 ? -55.427 -8.840 25.708 1.00 75.12 120 MET A N 1
ATOM 967 C CA . MET A 1 120 ? -56.537 -8.809 24.746 1.00 75.12 120 MET A CA 1
ATOM 968 C C . MET A 1 120 ? -56.172 -9.402 23.374 1.00 75.12 120 MET A C 1
ATOM 970 O O . MET A 1 120 ? -57.046 -9.523 22.511 1.00 75.12 120 MET A O 1
ATOM 974 N N . ARG A 1 121 ? -54.908 -9.794 23.153 1.00 72.75 121 ARG A N 1
ATOM 975 C CA . ARG A 1 121 ? -54.461 -10.401 21.893 1.00 72.75 121 ARG A CA 1
ATOM 976 C C . ARG A 1 121 ? -54.800 -11.898 21.817 1.00 72.75 121 ARG A C 1
ATOM 978 O O . ARG A 1 121 ? -54.589 -12.637 22.779 1.00 72.75 121 ARG A O 1
ATOM 985 N N . PRO A 1 122 ? -55.284 -12.391 20.662 1.00 73.62 122 PRO A N 1
ATOM 986 C CA . PRO A 1 122 ? -55.542 -13.814 20.473 1.00 73.62 122 PRO A CA 1
ATOM 987 C C . PRO A 1 122 ? -54.247 -14.642 20.546 1.00 73.62 122 PRO A C 1
ATOM 989 O O . PRO A 1 122 ? -53.220 -14.267 19.993 1.00 73.62 122 PRO A O 1
ATOM 992 N N . ALA A 1 123 ? -54.295 -15.813 21.191 1.00 67.50 123 ALA A N 1
ATOM 993 C CA . ALA A 1 123 ? -53.100 -16.610 21.506 1.00 67.50 123 ALA A CA 1
ATOM 994 C C . ALA A 1 123 ? -52.392 -17.252 20.290 1.00 67.50 123 ALA A C 1
ATOM 996 O O . ALA A 1 123 ? -51.215 -17.602 20.372 1.00 67.50 123 ALA A O 1
ATOM 997 N N . ALA A 1 124 ? -53.097 -17.443 19.169 1.00 64.44 124 ALA A N 1
ATOM 998 C CA . ALA A 1 124 ? -52.540 -18.040 17.952 1.00 64.44 124 ALA A CA 1
ATOM 999 C C . ALA A 1 124 ? -51.513 -17.134 17.232 1.00 64.44 124 ALA A C 1
ATOM 1001 O O . ALA A 1 124 ? -50.403 -17.611 16.991 1.00 64.44 124 ALA A O 1
ATOM 1002 N N . PRO A 1 125 ? -51.803 -15.849 16.931 1.00 71.75 125 PRO A N 1
ATOM 1003 C CA . PRO A 1 125 ? -50.812 -14.950 16.334 1.00 71.75 125 PRO A CA 1
ATOM 1004 C C . PRO A 1 125 ? -49.604 -14.693 17.241 1.00 71.75 125 PRO A C 1
ATOM 1006 O O . PRO A 1 125 ? -48.492 -14.623 16.738 1.00 71.75 125 PRO A O 1
ATOM 1009 N N . VAL A 1 126 ? -49.771 -14.684 18.568 1.00 72.88 126 VAL A N 1
ATOM 1010 C CA . VAL A 1 126 ? -48.660 -14.463 19.517 1.00 72.88 126 VAL A CA 1
ATOM 1011 C C . VAL A 1 126 ? -47.556 -15.529 19.393 1.00 72.88 126 VAL A C 1
ATOM 1013 O O . VAL A 1 126 ? -46.370 -15.223 19.497 1.00 72.88 126 VAL A O 1
ATOM 1016 N N . LYS A 1 127 ? -47.911 -16.795 19.118 1.00 73.19 127 LYS A N 1
ATOM 1017 C CA . LYS A 1 127 ? -46.912 -17.863 18.909 1.00 73.19 127 LYS A CA 1
ATOM 1018 C C . LYS A 1 127 ? -46.151 -17.716 17.588 1.00 73.19 127 LYS A C 1
ATOM 1020 O O . LYS A 1 127 ? -44.971 -18.050 17.542 1.00 73.19 127 LYS A O 1
ATOM 1025 N N . LEU A 1 128 ? -46.813 -17.234 16.535 1.00 75.88 128 LEU A N 1
ATOM 1026 C CA . LEU A 1 128 ? -46.179 -16.950 15.242 1.00 75.88 128 LEU A CA 1
ATOM 1027 C C . LEU A 1 128 ? -45.244 -15.739 15.348 1.00 75.88 128 LEU A C 1
ATOM 1029 O O . LEU A 1 128 ? -44.111 -15.806 14.879 1.00 75.88 128 LEU A O 1
ATOM 1033 N N . GLU A 1 129 ? -45.666 -14.693 16.063 1.00 73.88 129 GLU A N 1
ATOM 1034 C CA . GLU A 1 129 ? -44.854 -13.499 16.332 1.00 73.88 129 GLU A CA 1
ATOM 1035 C C . GLU A 1 129 ? -43.551 -13.835 17.077 1.00 73.88 129 GLU A C 1
ATOM 1037 O O . GLU A 1 129 ? -42.514 -13.231 16.806 1.00 73.88 129 GLU A O 1
ATOM 1042 N N . GLY A 1 130 ? -43.568 -14.828 17.974 1.00 78.62 130 GLY A N 1
ATOM 1043 C CA . GLY A 1 130 ? -42.355 -15.311 18.641 1.00 78.62 130 GLY A CA 1
ATOM 1044 C C . GLY A 1 130 ? -41.323 -15.899 17.669 1.00 78.62 130 GLY A C 1
ATOM 1045 O O . GLY A 1 130 ? -40.128 -15.650 17.815 1.00 78.62 130 GLY A O 1
ATOM 1046 N N . ILE A 1 131 ? -41.776 -16.629 16.645 1.00 79.75 131 ILE A N 1
ATOM 1047 C CA . ILE A 1 131 ? -40.908 -17.195 15.598 1.00 79.75 131 ILE A CA 1
ATOM 1048 C C . ILE A 1 131 ? -40.393 -16.078 14.677 1.00 79.75 131 ILE A C 1
ATOM 1050 O O . ILE A 1 131 ? -39.209 -16.040 14.344 1.00 79.75 131 ILE A O 1
ATOM 1054 N N . GLU A 1 132 ? -41.258 -15.135 14.300 1.00 82.06 132 GLU A N 1
ATOM 1055 C CA . GLU A 1 132 ? -40.890 -13.979 13.473 1.00 82.06 132 GLU A CA 1
ATOM 1056 C C . GLU A 1 132 ? -39.883 -13.052 14.166 1.00 82.06 132 GLU A C 1
ATOM 1058 O O . GLU A 1 132 ? -38.979 -12.536 13.508 1.00 82.06 132 GLU A O 1
ATOM 1063 N N . SER A 1 133 ? -39.983 -12.884 15.489 1.00 84.50 133 SER A N 1
ATOM 1064 C CA . SER A 1 133 ? -39.040 -12.080 16.275 1.00 84.50 133 SER A CA 1
ATOM 1065 C C . SER A 1 133 ? -37.632 -12.690 16.291 1.00 84.50 133 SER A C 1
ATOM 1067 O O . SER A 1 133 ? -36.640 -11.968 16.164 1.00 84.50 133 SER A O 1
ATOM 1069 N N . GLU A 1 134 ? -37.503 -14.020 16.356 1.00 85.25 134 GLU A N 1
ATOM 1070 C CA . GLU A 1 134 ? -36.193 -14.682 16.241 1.00 85.25 134 GLU A CA 1
ATOM 1071 C C . GLU A 1 134 ? -35.592 -14.514 14.836 1.00 85.25 134 GLU A C 1
ATOM 1073 O O . GLU A 1 134 ? -34.429 -14.121 14.702 1.00 85.25 134 GLU A O 1
ATOM 1078 N N . ILE A 1 135 ? -36.403 -14.677 13.783 1.00 87.38 135 ILE A N 1
ATOM 1079 C CA . ILE A 1 135 ? -35.977 -14.430 12.393 1.00 87.38 135 ILE A CA 1
ATOM 1080 C C . ILE A 1 135 ? -35.546 -12.968 12.208 1.00 87.38 135 ILE A C 1
ATOM 1082 O O . ILE A 1 135 ? -34.531 -12.684 11.561 1.00 87.38 135 ILE A O 1
ATOM 1086 N N . TYR A 1 136 ? -36.291 -12.027 12.793 1.00 90.25 136 TYR A N 1
ATOM 1087 C CA . TYR A 1 136 ? -35.963 -10.606 12.784 1.00 90.25 136 TYR A CA 1
ATOM 1088 C C . TYR A 1 136 ? -34.595 -10.352 13.429 1.00 90.25 136 TYR A C 1
ATOM 1090 O O . TYR A 1 136 ? -33.744 -9.694 12.823 1.00 90.25 136 TYR A O 1
ATOM 1098 N N . LYS A 1 137 ? -34.345 -10.909 14.622 1.00 88.44 137 LYS A N 1
ATOM 1099 C CA . LYS A 1 137 ? -33.071 -10.752 15.341 1.00 88.44 137 LYS A CA 1
ATOM 1100 C C . LYS A 1 137 ? -31.896 -11.295 14.535 1.00 88.44 137 LYS A C 1
ATOM 1102 O O . LYS A 1 137 ? -30.877 -10.610 14.419 1.00 88.44 137 LYS A O 1
ATOM 1107 N N . GLU A 1 138 ? -32.009 -12.501 13.982 1.00 87.81 138 GLU A N 1
ATOM 1108 C CA . GLU A 1 138 ? -30.934 -13.111 13.191 1.00 87.81 138 GLU A CA 1
ATOM 1109 C C . GLU A 1 138 ? -30.637 -12.311 11.923 1.00 87.81 138 GLU A C 1
ATOM 1111 O O . GLU A 1 138 ? -29.485 -11.967 11.646 1.00 87.81 138 GLU A O 1
ATOM 1116 N N . ARG A 1 139 ? -31.677 -11.927 11.182 1.00 89.00 139 ARG A N 1
ATOM 1117 C CA . ARG A 1 139 ? -31.521 -11.160 9.946 1.00 89.00 139 ARG A CA 1
ATOM 1118 C C . ARG A 1 139 ? -30.968 -9.760 10.204 1.00 89.00 139 ARG A C 1
ATOM 1120 O O . ARG A 1 139 ? -30.119 -9.295 9.444 1.00 89.00 139 ARG A O 1
ATOM 1127 N N . LEU A 1 140 ? -31.377 -9.100 11.289 1.00 88.25 140 LEU A N 1
ATOM 1128 C CA . LEU A 1 140 ? -30.838 -7.792 11.660 1.00 88.25 140 LEU A CA 1
ATOM 1129 C C . LEU A 1 140 ? -29.353 -7.876 12.054 1.00 88.25 140 LEU A C 1
ATOM 1131 O O . LEU A 1 140 ? -28.578 -6.990 11.685 1.00 88.25 140 LEU A O 1
ATOM 1135 N N . LYS A 1 141 ? -28.931 -8.952 12.737 1.00 88.31 141 LYS A N 1
ATOM 1136 C CA . LYS A 1 141 ? -27.511 -9.215 13.037 1.00 88.31 141 LYS A CA 1
ATOM 1137 C C . LYS A 1 141 ? -26.676 -9.381 11.768 1.00 88.31 141 LYS A C 1
ATOM 1139 O O . LYS A 1 141 ? -25.562 -8.874 11.727 1.00 88.31 141 LYS A O 1
ATOM 1144 N N . ILE A 1 142 ? -27.204 -10.058 10.747 1.00 88.12 142 ILE A N 1
ATOM 1145 C CA . ILE A 1 142 ? -26.515 -10.247 9.459 1.00 88.12 142 ILE A CA 1
ATOM 1146 C C . ILE A 1 142 ? -26.385 -8.919 8.704 1.00 88.12 142 ILE A C 1
ATOM 1148 O O . ILE A 1 142 ? -25.328 -8.619 8.158 1.00 88.12 142 ILE A O 1
ATOM 1152 N N . LEU A 1 143 ? -27.448 -8.111 8.683 1.00 85.56 143 LEU A N 1
ATOM 1153 C CA . LEU A 1 143 ? -27.457 -6.829 7.969 1.00 85.56 143 LEU A CA 1
ATOM 1154 C C . LEU A 1 143 ? -26.596 -5.757 8.643 1.00 85.56 143 LEU A C 1
ATOM 1156 O O . LEU A 1 143 ? -26.154 -4.815 7.987 1.00 85.56 143 LEU A O 1
ATOM 1160 N N . THR A 1 144 ? -26.378 -5.857 9.953 1.00 85.19 144 THR A N 1
ATOM 1161 C CA . THR A 1 144 ? -25.627 -4.841 10.689 1.00 85.19 144 THR A CA 1
ATOM 1162 C C . THR A 1 144 ? -24.140 -5.195 10.714 1.00 85.19 144 THR A C 1
ATOM 1164 O O . THR A 1 144 ? -23.761 -6.175 11.355 1.00 85.19 144 THR A O 1
ATOM 1167 N N . PRO A 1 145 ? -23.268 -4.392 10.078 1.00 83.44 145 PRO A N 1
ATOM 1168 C CA . PRO A 1 145 ? -21.840 -4.683 10.046 1.00 83.44 145 PRO A CA 1
ATOM 1169 C C . PRO A 1 145 ? -21.240 -4.645 11.453 1.00 83.44 145 PRO A C 1
ATOM 1171 O O . PRO A 1 145 ? -21.527 -3.728 12.237 1.00 83.44 145 PRO A O 1
ATOM 1174 N N . ARG A 1 146 ? -20.371 -5.616 11.765 1.00 83.94 146 ARG A N 1
ATOM 1175 C CA . ARG A 1 146 ? -19.704 -5.699 13.070 1.00 83.94 146 ARG A CA 1
ATOM 1176 C C . ARG A 1 146 ? -18.786 -4.495 13.266 1.00 83.94 146 ARG A C 1
ATOM 1178 O O . ARG A 1 146 ? -18.226 -3.945 12.318 1.00 83.94 146 ARG A O 1
ATOM 1185 N N . GLN A 1 147 ? -18.589 -4.091 14.519 1.00 81.06 147 GLN A N 1
ATOM 1186 C CA . GLN A 1 147 ? -17.691 -2.974 14.836 1.00 81.06 147 GLN A CA 1
ATOM 1187 C C . GLN A 1 147 ? -16.245 -3.250 14.408 1.00 81.06 147 GLN A C 1
ATOM 1189 O O . GLN A 1 147 ? -15.560 -2.338 13.953 1.00 81.06 147 GLN A O 1
ATOM 1194 N N . THR A 1 148 ? -15.797 -4.502 14.517 1.00 80.81 148 THR A N 1
ATOM 1195 C CA . THR A 1 148 ? -14.485 -4.959 14.038 1.00 80.81 148 THR A CA 1
ATOM 1196 C C . THR A 1 148 ? -14.299 -4.663 12.557 1.00 80.81 148 THR A C 1
ATOM 1198 O O . THR A 1 148 ? -13.274 -4.114 12.168 1.00 80.81 148 THR A O 1
ATOM 1201 N N . ASP A 1 149 ? -15.326 -4.936 11.757 1.00 83.25 149 ASP A N 1
ATOM 1202 C CA . ASP A 1 149 ? -15.284 -4.804 10.302 1.00 83.25 149 ASP A CA 1
ATOM 1203 C C . ASP A 1 149 ? -15.296 -3.323 9.906 1.00 83.25 149 ASP A C 1
ATOM 1205 O O . ASP A 1 149 ? -14.552 -2.901 9.024 1.00 83.25 149 ASP A O 1
ATOM 1209 N N . GLN A 1 150 ? -16.059 -2.491 10.627 1.00 81.25 150 GLN A N 1
ATOM 1210 C CA . GLN A 1 150 ? -16.019 -1.034 10.453 1.00 81.25 150 GLN A CA 1
ATOM 1211 C C . GLN A 1 150 ? -14.652 -0.442 10.820 1.00 81.25 150 GLN A C 1
ATOM 1213 O O . GLN A 1 150 ? -14.174 0.480 10.154 1.00 81.25 150 GLN A O 1
ATOM 1218 N N . ASN A 1 151 ? -14.019 -0.943 11.882 1.00 84.81 151 ASN A N 1
ATOM 1219 C CA . ASN A 1 151 ? -12.688 -0.498 12.292 1.00 84.81 151 ASN A CA 1
ATOM 1220 C C . ASN A 1 151 ? -11.623 -0.936 11.280 1.00 84.81 151 ASN A C 1
ATOM 1222 O O . ASN A 1 151 ? -10.764 -0.129 10.927 1.00 84.81 151 ASN A O 1
ATOM 1226 N N . LEU A 1 152 ? -11.722 -2.165 10.767 1.00 87.44 152 LEU A N 1
ATOM 1227 C CA . LEU A 1 152 ? -10.849 -2.679 9.716 1.00 87.44 152 LEU A CA 1
ATOM 1228 C C . LEU A 1 152 ? -11.001 -1.871 8.423 1.00 87.44 152 LEU A C 1
ATOM 1230 O O . LEU A 1 152 ? -9.998 -1.456 7.856 1.00 87.44 152 LEU A O 1
ATOM 1234 N N . GLY A 1 153 ? -12.231 -1.550 8.011 1.00 84.62 153 GLY A N 1
ATOM 1235 C CA . GLY A 1 153 ? -12.479 -0.706 6.840 1.00 84.62 153 GLY A CA 1
ATOM 1236 C C . GLY A 1 153 ? -11.880 0.698 6.980 1.00 84.62 153 GLY A C 1
ATOM 1237 O O . GLY A 1 153 ? -11.256 1.206 6.051 1.00 84.62 153 GLY A O 1
ATOM 1238 N N . LYS A 1 154 ? -11.981 1.317 8.166 1.00 87.12 154 LYS A N 1
ATOM 1239 C CA . LYS A 1 154 ? -11.316 2.605 8.447 1.00 87.12 154 LYS A CA 1
ATOM 1240 C C . LYS A 1 154 ? -9.793 2.495 8.413 1.00 87.12 154 LYS A C 1
ATOM 1242 O O . LYS A 1 154 ? -9.128 3.438 7.992 1.00 87.12 154 LYS A O 1
ATOM 1247 N N . LEU A 1 155 ? -9.240 1.383 8.897 1.00 88.25 155 LEU A N 1
ATOM 1248 C CA . LEU A 1 155 ? -7.804 1.133 8.866 1.00 88.25 155 LEU A CA 1
ATOM 1249 C C . LEU A 1 155 ? -7.316 0.946 7.424 1.00 88.25 155 LEU A C 1
ATOM 1251 O O . LEU A 1 155 ? -6.342 1.584 7.038 1.00 88.25 155 LEU A O 1
ATOM 1255 N N . GLN A 1 156 ? -8.030 0.153 6.626 1.00 88.75 156 GLN A N 1
ATOM 1256 C CA . GLN A 1 156 ? -7.741 -0.064 5.211 1.00 88.75 156 GLN A CA 1
ATOM 1257 C C . GLN A 1 156 ? -7.757 1.254 4.428 1.00 88.75 156 GLN A C 1
ATOM 1259 O O . GLN A 1 156 ? -6.769 1.578 3.781 1.00 88.75 156 GLN A O 1
ATOM 1264 N N . ALA A 1 157 ? -8.790 2.085 4.605 1.00 89.50 157 ALA A N 1
ATOM 1265 C CA . ALA A 1 157 ? -8.865 3.396 3.956 1.00 89.50 157 ALA A CA 1
ATOM 1266 C C . ALA A 1 157 ? -7.659 4.298 4.283 1.00 89.50 157 ALA A C 1
ATOM 1268 O O . ALA A 1 157 ? -7.150 5.002 3.417 1.00 89.50 157 ALA A O 1
ATOM 1269 N N . ARG A 1 158 ? -7.144 4.252 5.523 1.00 90.62 158 ARG A N 1
ATOM 1270 C CA . ARG A 1 158 ? -5.927 4.997 5.895 1.00 90.62 158 ARG A CA 1
ATOM 1271 C C . ARG A 1 158 ? -4.681 4.484 5.177 1.00 90.62 158 ARG A C 1
ATOM 1273 O O . ARG A 1 158 ? -3.798 5.285 4.870 1.00 90.62 158 ARG A O 1
ATOM 1280 N N . PHE A 1 159 ? -4.577 3.175 4.960 1.00 90.56 159 PHE A N 1
ATOM 1281 C CA . PHE A 1 159 ? -3.473 2.591 4.203 1.00 90.56 159 PHE A CA 1
ATOM 1282 C C . PHE A 1 159 ? -3.567 2.942 2.721 1.00 90.56 159 PHE A C 1
ATOM 1284 O O . PHE A 1 159 ? -2.562 3.376 2.165 1.00 90.56 159 PHE A O 1
ATOM 1291 N N . ASP A 1 160 ? -4.756 2.859 2.128 1.00 89.44 160 ASP A N 1
ATOM 1292 C CA . ASP A 1 160 ? -4.995 3.230 0.731 1.00 89.44 160 ASP A CA 1
ATOM 1293 C C . ASP A 1 160 ? -4.676 4.715 0.491 1.00 89.44 160 ASP A C 1
ATOM 1295 O O . ASP A 1 160 ? -3.926 5.053 -0.425 1.00 89.44 160 ASP A O 1
ATOM 1299 N N . ASP A 1 161 ? -5.132 5.607 1.379 1.00 90.69 161 ASP A N 1
ATOM 1300 C CA . ASP A 1 161 ? -4.804 7.038 1.331 1.00 90.69 161 ASP A CA 1
ATOM 1301 C C . ASP A 1 161 ? -3.294 7.286 1.438 1.00 90.69 161 ASP A C 1
ATOM 1303 O O . ASP A 1 161 ? -2.728 8.137 0.744 1.00 90.69 161 ASP A O 1
ATOM 1307 N N . LYS A 1 162 ? -2.617 6.562 2.337 1.00 91.25 162 LYS A N 1
ATOM 1308 C CA . LYS A 1 162 ? -1.165 6.672 2.508 1.00 91.25 162 LYS A CA 1
ATOM 1309 C C . LYS A 1 162 ? -0.431 6.167 1.266 1.00 91.25 162 LYS A C 1
ATOM 1311 O O . LYS A 1 162 ? 0.546 6.792 0.854 1.00 91.25 162 LYS A O 1
ATOM 1316 N N . TRP A 1 163 ? -0.907 5.079 0.672 1.00 82.44 163 TRP A N 1
ATOM 1317 C CA . TRP A 1 163 ? -0.348 4.493 -0.538 1.00 82.44 163 TRP A CA 1
ATOM 1318 C C . TRP A 1 163 ? -0.508 5.437 -1.734 1.00 82.44 163 TRP A C 1
ATOM 1320 O O . TRP A 1 163 ? 0.484 5.755 -2.383 1.00 82.44 163 TRP A O 1
ATOM 1330 N N . ALA A 1 164 ? -1.698 6.008 -1.935 1.00 91.50 164 ALA A N 1
ATOM 1331 C CA . ALA A 1 164 ? -1.956 6.994 -2.984 1.00 91.50 164 ALA A CA 1
ATOM 1332 C C . ALA A 1 164 ? -1.075 8.249 -2.842 1.00 91.50 164 ALA A C 1
ATOM 1334 O O . ALA A 1 164 ? -0.538 8.758 -3.827 1.00 91.50 164 ALA A O 1
ATOM 1335 N N . ARG A 1 165 ? -0.866 8.746 -1.612 1.00 90.38 165 ARG A N 1
ATOM 1336 C CA . ARG A 1 165 ? 0.070 9.860 -1.360 1.00 90.38 165 ARG A CA 1
ATOM 1337 C C . ARG A 1 165 ? 1.499 9.492 -1.736 1.00 90.38 165 ARG A C 1
ATOM 1339 O O . ARG A 1 165 ? 2.197 10.313 -2.326 1.00 90.38 165 ARG A O 1
ATOM 1346 N N . HIS A 1 166 ? 1.927 8.280 -1.394 1.00 86.00 166 HIS A N 1
ATOM 1347 C CA . HIS A 1 166 ? 3.263 7.809 -1.725 1.00 86.00 166 HIS A CA 1
ATOM 1348 C C . HIS A 1 166 ? 3.444 7.665 -3.244 1.00 86.00 166 HIS A C 1
ATOM 1350 O O . HIS A 1 166 ? 4.418 8.167 -3.800 1.00 86.00 166 HIS A O 1
ATOM 1356 N N . GLU A 1 167 ? 2.465 7.087 -3.938 1.00 87.50 167 GLU A N 1
ATOM 1357 C CA . GLU A 1 167 ? 2.462 6.975 -5.398 1.00 87.50 167 GLU A CA 1
ATOM 1358 C C . GLU A 1 167 ? 2.552 8.352 -6.075 1.00 87.50 167 GLU A C 1
ATOM 1360 O O . GLU A 1 167 ? 3.381 8.557 -6.964 1.00 87.50 167 GLU A O 1
ATOM 1365 N N . GLN A 1 168 ? 1.788 9.338 -5.594 1.00 89.50 168 GLN A N 1
ATOM 1366 C CA . GLN A 1 168 ? 1.868 10.717 -6.084 1.00 89.50 168 GLN A CA 1
ATOM 1367 C C . GLN A 1 168 ? 3.249 11.347 -5.860 1.00 89.50 168 GLN A C 1
ATOM 1369 O O . GLN A 1 168 ? 3.746 12.049 -6.744 1.00 89.50 168 GLN A O 1
ATOM 1374 N N . THR A 1 169 ? 3.890 11.105 -4.709 1.00 90.19 169 THR A N 1
ATOM 1375 C CA . THR A 1 169 ? 5.256 11.598 -4.464 1.00 90.19 169 THR A CA 1
ATOM 1376 C C . THR A 1 169 ? 6.272 10.962 -5.406 1.00 90.19 169 THR A C 1
ATOM 1378 O O . THR A 1 169 ? 7.030 11.694 -6.037 1.00 90.19 169 THR A O 1
ATOM 1381 N N . MET A 1 170 ? 6.216 9.640 -5.594 1.00 87.06 170 MET A N 1
ATOM 1382 C CA . MET A 1 170 ? 7.118 8.922 -6.500 1.00 87.06 170 MET A CA 1
ATOM 1383 C C . MET A 1 170 ? 6.930 9.367 -7.955 1.00 87.06 170 MET A C 1
ATOM 1385 O O . MET A 1 170 ? 7.899 9.523 -8.698 1.00 87.06 170 MET A O 1
ATOM 1389 N N . PHE A 1 171 ? 5.683 9.606 -8.375 1.00 91.25 171 PHE A N 1
ATOM 1390 C CA . PHE A 1 171 ? 5.389 10.132 -9.706 1.00 91.25 171 PHE A CA 1
ATOM 1391 C C . PHE A 1 171 ? 5.960 11.543 -9.894 1.00 91.25 171 PHE A C 1
ATOM 1393 O O . PHE A 1 171 ? 6.580 11.827 -10.920 1.00 91.25 171 PHE A O 1
ATOM 1400 N N . ARG A 1 172 ? 5.800 12.420 -8.895 1.00 91.12 172 ARG A N 1
ATOM 1401 C CA . ARG A 1 172 ? 6.361 13.777 -8.930 1.00 91.12 172 ARG A CA 1
ATOM 1402 C C . ARG A 1 172 ? 7.887 13.754 -9.021 1.00 91.12 172 ARG A C 1
ATOM 1404 O O . ARG A 1 172 ? 8.440 14.460 -9.856 1.00 91.12 172 ARG A O 1
ATOM 1411 N N . GLU A 1 173 ? 8.548 12.925 -8.219 1.00 88.94 173 GLU A N 1
ATOM 1412 C CA . GLU A 1 173 ? 10.009 12.782 -8.229 1.00 88.94 173 GLU A CA 1
ATOM 1413 C C . GLU A 1 173 ? 10.523 12.303 -9.591 1.00 88.94 173 GLU A C 1
ATOM 1415 O O . GLU A 1 173 ? 11.408 12.938 -10.163 1.00 88.94 173 GLU A O 1
ATOM 1420 N N . LYS A 1 174 ? 9.895 11.279 -10.186 1.00 89.81 174 LYS A N 1
ATOM 1421 C CA . LYS A 1 174 ? 10.242 10.821 -11.544 1.00 89.81 174 LYS A CA 1
ATOM 1422 C C . LYS A 1 174 ? 10.091 11.919 -12.596 1.00 89.81 174 LYS A C 1
ATOM 1424 O O . LYS A 1 174 ? 10.962 12.080 -13.449 1.00 89.81 174 LYS A O 1
ATOM 1429 N N . MET A 1 175 ? 9.003 12.689 -12.540 1.00 88.25 175 MET A N 1
ATOM 1430 C CA . MET A 1 175 ? 8.779 13.802 -13.468 1.00 88.25 175 MET A CA 1
ATOM 1431 C C . MET A 1 175 ? 9.834 14.906 -13.302 1.00 88.25 175 MET A C 1
ATOM 1433 O O . MET A 1 175 ? 10.296 15.473 -14.294 1.00 88.25 175 MET A O 1
ATOM 1437 N N . GLU A 1 176 ? 10.234 15.214 -12.066 1.00 92.31 176 GLU A N 1
ATOM 1438 C CA . GLU A 1 176 ? 11.297 16.183 -11.785 1.00 92.31 176 GLU A CA 1
ATOM 1439 C C . GLU A 1 176 ? 12.666 15.700 -12.286 1.00 92.31 176 GLU A C 1
ATOM 1441 O O . GLU A 1 176 ? 13.404 16.478 -12.898 1.00 92.31 176 GLU A O 1
ATOM 1446 N N . GLU A 1 177 ? 13.002 14.426 -12.082 1.00 88.69 177 GLU A N 1
ATOM 1447 C CA . GLU A 1 177 ? 14.233 13.816 -12.595 1.00 88.69 177 GLU A CA 1
ATOM 1448 C C . GLU A 1 177 ? 14.289 13.834 -14.124 1.00 88.69 177 GLU A C 1
ATOM 1450 O O . GLU A 1 177 ? 15.302 14.234 -14.705 1.00 88.69 177 GLU A O 1
ATOM 1455 N N . GLU A 1 178 ? 13.186 13.491 -14.794 1.00 88.31 178 GLU A N 1
ATOM 1456 C CA . GLU A 1 178 ? 13.118 13.511 -16.254 1.00 88.31 178 GLU A CA 1
ATOM 1457 C C . GLU A 1 178 ? 13.287 14.937 -16.805 1.00 88.31 178 GLU A C 1
ATOM 1459 O O . GLU A 1 178 ? 14.013 15.162 -17.780 1.00 88.31 178 GLU A O 1
ATOM 1464 N N . GLN A 1 179 ? 12.686 15.937 -16.150 1.00 88.50 179 GLN A N 1
ATOM 1465 C CA . GLN A 1 179 ? 12.897 17.341 -16.505 1.00 88.50 179 GLN A CA 1
ATOM 1466 C C . GLN A 1 179 ? 14.354 17.776 -16.311 1.00 88.50 179 GLN A C 1
ATOM 1468 O O . GLN A 1 179 ? 14.895 18.476 -17.173 1.00 88.50 179 GLN A O 1
ATOM 1473 N N . ARG A 1 180 ? 15.008 17.366 -15.215 1.00 92.69 180 ARG A N 1
ATOM 1474 C CA . ARG A 1 180 ? 16.436 17.647 -14.980 1.00 92.69 180 ARG A CA 1
ATOM 1475 C C . ARG A 1 180 ? 17.304 17.026 -16.071 1.00 92.69 180 ARG A C 1
ATOM 1477 O O . ARG A 1 180 ? 18.165 17.713 -16.616 1.00 92.69 180 ARG A O 1
ATOM 1484 N N . TYR A 1 181 ? 17.033 15.779 -16.449 1.00 91.00 181 TYR A N 1
ATOM 1485 C CA . TYR A 1 181 ? 17.763 15.094 -17.514 1.00 91.00 181 TYR A CA 1
ATOM 1486 C C . TYR A 1 181 ? 17.611 15.801 -18.871 1.00 91.00 181 TYR A C 1
ATOM 1488 O O . TYR A 1 181 ? 18.604 16.058 -19.555 1.00 91.00 181 TYR A O 1
ATOM 1496 N N . ARG A 1 182 ? 16.388 16.215 -19.235 1.00 90.56 182 ARG A N 1
ATOM 1497 C CA . ARG A 1 182 ? 16.141 16.990 -20.467 1.00 90.56 182 ARG A CA 1
ATOM 1498 C C . ARG A 1 182 ? 16.871 18.336 -20.470 1.00 90.56 182 ARG A C 1
ATOM 1500 O O . ARG A 1 182 ? 17.394 18.739 -21.508 1.00 90.56 182 ARG A O 1
ATOM 1507 N N . ARG A 1 183 ? 16.931 19.033 -19.326 1.00 93.19 183 ARG A N 1
ATOM 1508 C CA . ARG A 1 183 ? 17.693 20.290 -19.200 1.00 93.19 183 ARG A CA 1
ATOM 1509 C C . ARG A 1 183 ? 19.182 20.062 -19.437 1.00 93.19 183 ARG A C 1
ATOM 1511 O O . ARG A 1 183 ? 19.761 20.771 -20.254 1.00 93.19 183 ARG A O 1
ATOM 1518 N N . LEU A 1 184 ? 19.765 19.038 -18.812 1.00 92.81 184 LEU A N 1
ATOM 1519 C CA . LEU A 1 184 ? 21.172 18.680 -19.011 1.00 92.81 184 LEU A CA 1
ATOM 1520 C C . LEU A 1 184 ? 21.477 18.359 -20.483 1.00 92.81 184 LEU A C 1
ATOM 1522 O O . LEU A 1 184 ? 22.422 18.916 -21.039 1.00 92.81 184 LEU A O 1
ATOM 1526 N N . GLN A 1 185 ? 20.638 17.562 -21.157 1.00 89.50 185 GLN A N 1
ATOM 1527 C CA . GLN A 1 185 ? 20.798 17.291 -22.595 1.00 89.50 185 GLN A CA 1
ATOM 1528 C C . GLN A 1 185 ? 20.718 18.559 -23.460 1.00 89.50 185 GLN A C 1
ATOM 1530 O O . GLN A 1 185 ? 21.477 18.712 -24.424 1.00 89.50 185 GLN A O 1
ATOM 1535 N N . SER A 1 186 ? 19.802 19.476 -23.139 1.00 88.06 186 SER A N 1
ATOM 1536 C CA . SER A 1 186 ? 19.682 20.752 -23.851 1.00 88.06 186 SER A CA 1
ATOM 1537 C C . SER A 1 186 ? 20.930 21.617 -23.657 1.00 88.06 186 SER A C 1
ATOM 1539 O O . SER A 1 186 ? 21.434 22.189 -24.624 1.00 88.06 186 SER A O 1
ATOM 1541 N N . GLU A 1 187 ? 21.459 21.698 -22.435 1.00 92.69 187 GLU A N 1
ATOM 1542 C CA . GLU A 1 187 ? 22.694 22.431 -22.139 1.00 92.69 187 GLU A CA 1
ATOM 1543 C C . GLU A 1 187 ? 23.908 21.835 -22.861 1.00 92.69 187 GLU A C 1
ATOM 1545 O O . GLU A 1 187 ? 24.722 22.572 -23.421 1.00 92.69 187 GLU A O 1
ATOM 1550 N N . GLU A 1 188 ? 24.038 20.507 -22.896 1.00 90.81 188 GLU A N 1
ATOM 1551 C CA . GLU A 1 188 ? 25.095 19.826 -23.651 1.00 90.81 188 GLU A CA 1
ATOM 1552 C C . GLU A 1 188 ? 24.996 20.112 -25.153 1.00 90.81 188 GLU A C 1
ATOM 1554 O O . GLU A 1 188 ? 26.003 20.426 -25.796 1.00 90.81 188 GLU A O 1
ATOM 1559 N N . SER A 1 189 ? 23.778 20.084 -25.699 1.00 90.25 189 SER A N 1
ATOM 1560 C CA . SER A 1 189 ? 23.512 20.409 -27.102 1.00 90.25 189 SER A CA 1
ATOM 1561 C C . SER A 1 189 ? 23.891 21.856 -27.428 1.00 90.25 189 SER A C 1
ATOM 1563 O O . SER A 1 189 ? 24.562 22.110 -28.430 1.00 90.25 189 SER A O 1
ATOM 1565 N N . GLN A 1 190 ? 23.535 22.811 -26.562 1.00 89.12 190 GLN A N 1
ATOM 1566 C CA . GLN A 1 190 ? 23.916 24.218 -26.721 1.00 89.12 190 GLN A CA 1
ATOM 1567 C C . GLN A 1 190 ? 25.438 24.399 -26.674 1.00 89.12 190 GLN A C 1
ATOM 1569 O O . GLN A 1 190 ? 26.008 25.011 -27.580 1.00 89.12 190 GLN A O 1
ATOM 1574 N N . LYS A 1 191 ? 26.122 23.780 -25.701 1.00 92.88 191 LYS A N 1
ATOM 1575 C CA . LYS A 1 191 ? 27.593 23.795 -25.608 1.00 92.88 191 LYS A CA 1
ATOM 1576 C C . LYS A 1 191 ? 28.252 23.203 -26.860 1.00 92.88 191 LYS A C 1
ATOM 1578 O O . LYS A 1 191 ? 29.280 23.709 -27.315 1.00 92.88 191 LYS A O 1
ATOM 1583 N N . ALA A 1 192 ? 27.684 22.145 -27.440 1.00 92.12 192 ALA A N 1
ATOM 1584 C CA . ALA A 1 192 ? 28.180 21.554 -28.683 1.00 92.12 192 ALA A CA 1
ATOM 1585 C C . ALA A 1 192 ? 28.015 22.504 -29.884 1.00 92.12 192 ALA A C 1
ATOM 1587 O O . ALA A 1 192 ? 28.951 22.669 -30.673 1.00 92.12 192 ALA A O 1
ATOM 1588 N N . VAL A 1 193 ? 26.865 23.179 -29.992 1.00 92.19 193 VAL A N 1
ATOM 1589 C CA . VAL A 1 193 ? 26.599 24.185 -31.035 1.00 92.19 193 VAL A CA 1
ATOM 1590 C C . VAL A 1 193 ? 27.551 25.378 -30.911 1.00 92.19 193 VAL A C 1
ATOM 1592 O O . VAL A 1 193 ? 28.124 25.811 -31.914 1.00 92.19 193 VAL A O 1
ATOM 1595 N N . GLU A 1 194 ? 27.788 25.883 -29.700 1.00 90.94 194 GLU A N 1
ATOM 1596 C CA . GLU A 1 194 ? 28.738 26.974 -29.459 1.00 90.94 194 GLU A CA 1
ATOM 1597 C C . GLU A 1 194 ? 30.171 26.581 -29.831 1.00 90.94 194 GLU A C 1
ATOM 1599 O O . GLU A 1 194 ? 30.847 27.322 -30.549 1.00 90.94 194 GLU A O 1
ATOM 1604 N N . LYS A 1 195 ? 30.623 25.380 -29.443 1.00 93.44 195 LYS A N 1
ATOM 1605 C CA . LYS A 1 195 ? 31.937 24.854 -29.853 1.00 93.44 195 LYS A CA 1
ATOM 1606 C C . LYS A 1 195 ? 32.065 24.768 -31.375 1.00 93.44 195 LYS A C 1
ATOM 1608 O O . LYS A 1 195 ? 33.091 25.178 -31.923 1.00 93.44 195 LYS A O 1
ATOM 1613 N N . ALA A 1 196 ? 31.030 24.289 -32.069 1.00 90.31 196 ALA A N 1
ATOM 1614 C CA . ALA A 1 196 ? 31.011 24.228 -33.529 1.00 90.31 196 ALA A CA 1
ATOM 1615 C C . ALA A 1 196 ? 31.058 25.629 -34.169 1.00 90.31 196 ALA A C 1
ATOM 1617 O O . ALA A 1 196 ? 31.777 25.839 -35.151 1.00 90.31 196 ALA A O 1
ATOM 1618 N N . ARG A 1 197 ? 30.347 26.610 -33.595 1.00 92.25 197 ARG A N 1
ATOM 1619 C CA . ARG A 1 197 ? 30.382 28.013 -34.036 1.00 92.25 197 ARG A CA 1
ATOM 1620 C C . ARG A 1 197 ? 31.778 28.617 -33.875 1.00 92.25 197 ARG A C 1
ATOM 1622 O O . ARG A 1 197 ? 32.288 29.204 -34.828 1.00 92.25 197 ARG A O 1
ATOM 1629 N N . MET A 1 198 ? 32.418 28.413 -32.724 1.00 92.19 198 MET A N 1
ATOM 1630 C CA . MET A 1 198 ? 33.783 28.883 -32.462 1.00 92.19 198 MET A CA 1
ATOM 1631 C C . MET A 1 198 ? 34.808 28.223 -33.393 1.00 92.19 198 MET A C 1
ATOM 1633 O O . MET A 1 198 ? 35.709 28.892 -33.896 1.00 92.19 198 MET A O 1
ATOM 1637 N N . ALA A 1 199 ? 34.668 26.925 -33.678 1.00 90.25 199 ALA A N 1
ATOM 1638 C CA . ALA A 1 199 ? 35.531 26.228 -34.631 1.00 90.25 199 ALA A CA 1
ATOM 1639 C C . ALA A 1 199 ? 35.394 26.798 -36.054 1.00 90.25 199 ALA A C 1
ATOM 1641 O O . ALA A 1 199 ? 36.406 27.045 -36.713 1.00 90.25 199 ALA A O 1
ATOM 1642 N N . ARG A 1 200 ? 34.162 27.080 -36.506 1.00 89.81 200 ARG A N 1
ATOM 1643 C CA . ARG A 1 200 ? 33.913 27.752 -37.794 1.00 89.81 200 ARG A CA 1
ATOM 1644 C C . ARG A 1 200 ? 34.532 29.144 -37.837 1.00 89.81 200 ARG A C 1
ATOM 1646 O O . ARG A 1 200 ? 35.185 29.465 -38.822 1.00 89.81 200 ARG A O 1
ATOM 1653 N N . GLN A 1 201 ? 34.384 29.938 -36.776 1.00 88.56 201 GLN A N 1
ATOM 1654 C CA . GLN A 1 201 ? 34.997 31.268 -36.693 1.00 88.56 201 GLN A CA 1
ATOM 1655 C C . GLN A 1 201 ? 36.525 31.201 -36.817 1.00 88.56 201 GLN A C 1
ATOM 1657 O O . GLN A 1 201 ? 37.102 31.919 -37.634 1.00 88.56 201 GLN A O 1
ATOM 1662 N N . LYS A 1 202 ? 37.175 30.273 -36.102 1.00 91.69 202 LYS A N 1
ATOM 1663 C CA . LYS A 1 202 ? 38.625 30.038 -36.217 1.00 91.69 202 LYS A CA 1
ATOM 1664 C C . LYS A 1 202 ? 39.038 29.630 -37.634 1.00 91.69 202 LYS A C 1
ATOM 1666 O O . LYS A 1 202 ? 40.037 30.129 -38.143 1.00 91.69 202 LYS A O 1
ATOM 1671 N N . GLN A 1 203 ? 38.266 28.761 -38.291 1.00 84.75 203 GLN A N 1
ATOM 1672 C CA . GLN A 1 203 ? 38.513 28.385 -39.689 1.00 84.75 203 GLN A CA 1
ATOM 1673 C C . GLN A 1 203 ? 38.371 29.580 -40.639 1.00 84.75 203 GLN A C 1
ATOM 1675 O O . GLN A 1 203 ? 39.219 29.767 -41.510 1.00 84.75 203 GLN A O 1
ATOM 1680 N N . THR A 1 204 ? 37.338 30.411 -40.468 1.00 86.50 204 THR A N 1
ATOM 1681 C CA . THR A 1 204 ? 37.141 31.610 -41.296 1.00 86.50 204 THR A CA 1
ATOM 1682 C C . THR A 1 204 ? 38.226 32.657 -41.072 1.00 86.50 204 THR A C 1
ATOM 1684 O O . THR A 1 204 ? 38.690 33.262 -42.034 1.00 86.50 204 THR A O 1
ATOM 1687 N N . GLU A 1 205 ? 38.684 32.835 -39.831 1.00 89.00 205 GLU A N 1
ATOM 1688 C CA . GLU A 1 205 ? 39.776 33.750 -39.496 1.00 89.00 205 GLU A CA 1
ATOM 1689 C C . GLU A 1 205 ? 41.103 33.267 -40.099 1.00 89.00 205 GLU A C 1
ATOM 1691 O O . GLU A 1 205 ? 41.847 34.054 -40.681 1.00 89.00 205 GLU A O 1
ATOM 1696 N N . LEU A 1 206 ? 41.378 31.960 -40.035 1.00 85.94 206 LEU A N 1
ATOM 1697 C CA . LEU A 1 206 ? 42.559 31.357 -40.650 1.00 85.94 206 LEU A CA 1
ATOM 1698 C C . LEU A 1 206 ? 42.530 31.482 -42.182 1.00 85.94 206 LEU A C 1
ATOM 1700 O O . LEU A 1 206 ? 43.540 31.838 -42.782 1.00 85.94 206 LEU A O 1
ATOM 1704 N N . LEU A 1 207 ? 41.371 31.281 -42.816 1.00 85.06 207 LEU A N 1
ATOM 1705 C CA . LEU A 1 207 ? 41.171 31.534 -44.249 1.00 85.06 207 LEU A CA 1
ATOM 1706 C C . LEU A 1 207 ? 41.376 33.008 -44.623 1.00 85.06 207 LEU A C 1
ATOM 1708 O O . LEU A 1 207 ? 41.968 33.292 -45.664 1.00 85.06 207 LEU A O 1
ATOM 1712 N N . ALA A 1 208 ? 40.913 33.943 -43.789 1.00 83.38 208 ALA A N 1
ATOM 1713 C CA . ALA A 1 208 ? 41.127 35.373 -43.996 1.00 83.38 208 ALA A CA 1
ATOM 1714 C C . ALA A 1 208 ? 42.615 35.741 -43.884 1.00 83.38 208 ALA A C 1
ATOM 1716 O O . ALA A 1 208 ? 43.127 36.457 -44.741 1.00 83.38 208 ALA A O 1
ATOM 1717 N N . LYS A 1 209 ? 43.331 35.183 -42.897 1.00 82.56 209 LYS A N 1
ATOM 1718 C CA . LYS A 1 209 ? 44.788 35.343 -42.751 1.00 82.56 209 LYS A CA 1
ATOM 1719 C C . LYS A 1 209 ? 45.553 34.741 -43.928 1.00 82.56 209 LYS A C 1
ATOM 1721 O O . LYS A 1 209 ? 46.466 35.381 -44.432 1.00 82.56 209 LYS A O 1
ATOM 1726 N N . LEU A 1 210 ? 45.156 33.562 -44.415 1.00 72.88 210 LEU A N 1
ATOM 1727 C CA . LEU A 1 210 ? 45.752 32.949 -45.607 1.00 72.88 210 LEU A CA 1
ATOM 1728 C C . LEU A 1 210 ? 45.519 33.796 -46.863 1.00 72.88 210 LEU A C 1
ATOM 1730 O O . LEU A 1 210 ? 46.454 33.989 -47.631 1.00 72.88 210 LEU A O 1
ATOM 1734 N N . ARG A 1 211 ? 44.310 34.349 -47.048 1.00 68.31 211 ARG A N 1
ATOM 1735 C CA . ARG A 1 211 ? 44.016 35.279 -48.153 1.00 68.31 211 ARG A CA 1
ATOM 1736 C C . ARG A 1 211 ? 44.797 36.589 -48.052 1.00 68.31 211 ARG A C 1
ATOM 1738 O O . ARG A 1 211 ? 45.234 37.098 -49.077 1.00 68.31 211 ARG A O 1
ATOM 1745 N N . ALA A 1 212 ? 44.981 37.124 -46.848 1.00 71.50 212 ALA A N 1
ATOM 1746 C CA . ALA A 1 212 ? 45.769 38.336 -46.629 1.00 71.50 212 ALA A CA 1
ATOM 1747 C C . ALA A 1 212 ? 47.283 38.097 -46.799 1.00 71.50 212 ALA A C 1
ATOM 1749 O O . ALA A 1 212 ? 48.000 39.000 -47.212 1.00 71.50 212 ALA A O 1
ATOM 1750 N N . ALA A 1 213 ? 47.765 36.883 -46.508 1.00 66.75 213 ALA A N 1
ATOM 1751 C CA . ALA A 1 213 ? 49.167 36.488 -46.656 1.00 66.75 213 ALA A CA 1
ATOM 1752 C C . ALA A 1 213 ? 49.535 36.002 -48.071 1.00 66.75 213 ALA A C 1
ATOM 1754 O O . ALA A 1 213 ? 50.719 35.830 -48.369 1.00 66.75 213 ALA A O 1
ATOM 1755 N N . THR A 1 214 ? 48.560 35.778 -48.960 1.00 52.34 214 THR A N 1
ATOM 1756 C CA . THR A 1 214 ? 48.833 35.544 -50.384 1.00 52.34 214 THR A CA 1
ATOM 1757 C C . THR A 1 214 ? 49.409 36.808 -51.017 1.00 52.34 214 THR A C 1
ATOM 1759 O O . THR A 1 214 ? 48.683 37.723 -51.390 1.00 52.34 214 THR A O 1
ATOM 1762 N N . VAL A 1 215 ? 50.734 36.842 -51.151 1.00 54.84 215 VAL A N 1
ATOM 1763 C CA . VAL A 1 215 ? 51.460 37.832 -51.951 1.00 54.84 215 VAL A CA 1
ATOM 1764 C C . VAL A 1 215 ? 50.987 37.721 -53.402 1.00 54.84 215 VAL A C 1
ATOM 1766 O O . VAL A 1 215 ? 51.158 36.679 -54.041 1.00 54.84 215 VAL A O 1
ATOM 1769 N N . GLU A 1 216 ? 50.382 38.785 -53.928 1.00 54.62 216 GLU A N 1
ATOM 1770 C CA . GLU A 1 216 ? 50.051 38.891 -55.347 1.00 54.62 216 GLU A CA 1
ATOM 1771 C C . GLU A 1 216 ? 51.344 38.952 -56.169 1.00 54.62 216 GLU A C 1
ATOM 1773 O O . GLU A 1 216 ? 51.960 40.002 -56.341 1.00 54.62 216 GLU A O 1
ATOM 1778 N N . ILE A 1 217 ? 51.773 37.803 -56.690 1.00 54.09 217 ILE A N 1
ATOM 1779 C CA . ILE A 1 217 ? 52.806 37.744 -57.724 1.00 54.09 217 ILE A CA 1
ATOM 1780 C C . ILE A 1 217 ? 52.186 38.361 -58.990 1.00 54.09 217 ILE A C 1
ATOM 1782 O O . ILE A 1 217 ? 51.189 37.820 -59.488 1.00 54.09 217 ILE A O 1
ATOM 1786 N N . PRO A 1 218 ? 52.720 39.475 -59.531 1.00 51.47 218 PRO A N 1
ATOM 1787 C CA . PRO A 1 218 ? 52.154 40.103 -60.715 1.00 51.47 218 PRO A CA 1
ATOM 1788 C C . PRO A 1 218 ? 52.164 39.094 -61.865 1.00 51.47 218 PRO A C 1
ATOM 1790 O O . PRO A 1 218 ? 53.192 38.491 -62.184 1.00 51.47 218 PRO A O 1
ATOM 1793 N N . LYS A 1 219 ? 50.991 38.867 -62.466 1.00 55.78 219 LYS A N 1
ATOM 1794 C CA . LYS A 1 219 ? 50.836 37.919 -63.576 1.00 55.78 219 LYS A CA 1
ATOM 1795 C C . LYS A 1 219 ? 51.811 38.307 -64.699 1.00 55.78 219 LYS A C 1
ATOM 1797 O O . LYS A 1 219 ? 51.843 39.481 -65.076 1.00 55.78 219 LYS A O 1
ATOM 1802 N N . PRO A 1 220 ? 52.582 37.359 -65.265 1.00 56.44 220 PRO A N 1
ATOM 1803 C CA . PRO A 1 220 ? 53.479 37.664 -66.370 1.00 56.44 220 PRO A CA 1
ATOM 1804 C C . PRO A 1 220 ? 52.677 38.214 -67.560 1.00 56.44 220 PRO A C 1
ATOM 1806 O O . PRO A 1 220 ? 51.541 37.778 -67.781 1.00 56.44 220 PRO A O 1
ATOM 1809 N N . PRO A 1 221 ? 53.246 39.159 -68.332 1.00 57.97 221 PRO A N 1
ATOM 1810 C CA . PRO A 1 221 ? 52.542 39.828 -69.416 1.00 57.97 221 PRO A CA 1
ATOM 1811 C C . PRO A 1 221 ? 51.937 38.807 -70.398 1.00 57.97 221 PRO A C 1
ATOM 1813 O O . PRO A 1 221 ? 52.557 37.772 -70.681 1.00 57.97 221 PRO A O 1
ATOM 1816 N N . PRO A 1 222 ? 50.737 39.085 -70.942 1.00 58.12 222 PRO A N 1
ATOM 1817 C CA . PRO A 1 222 ? 49.901 38.120 -71.669 1.00 58.12 222 PRO A CA 1
ATOM 1818 C C . PRO A 1 222 ? 50.563 37.500 -72.912 1.00 58.12 222 PRO A C 1
ATOM 1820 O O . PRO A 1 222 ? 50.088 36.485 -73.420 1.00 58.12 222 PRO A O 1
ATOM 1823 N N . SER A 1 223 ? 51.699 38.040 -73.359 1.00 57.22 223 SER A N 1
ATOM 1824 C CA . SER A 1 223 ? 52.497 37.552 -74.486 1.00 57.22 223 SER A CA 1
ATOM 1825 C C . SER A 1 223 ? 53.233 36.225 -74.241 1.00 57.22 223 SER A C 1
ATOM 1827 O O . SER A 1 223 ? 53.647 35.590 -75.211 1.00 57.22 223 SER A O 1
ATOM 1829 N N . LYS A 1 224 ? 53.388 35.774 -72.984 1.00 57.00 224 LYS A N 1
ATOM 1830 C CA . LYS A 1 224 ? 54.105 34.525 -72.630 1.00 57.00 224 LYS A CA 1
ATOM 1831 C C . LYS A 1 224 ? 53.205 33.401 -72.100 1.00 57.00 224 LYS A C 1
ATOM 1833 O O . LYS A 1 224 ? 53.697 32.425 -71.540 1.00 57.00 224 LYS A O 1
ATOM 1838 N N . THR A 1 225 ? 51.887 33.502 -72.266 1.00 63.16 225 THR A N 1
ATOM 1839 C CA . THR A 1 225 ? 50.983 32.400 -71.900 1.00 63.16 225 THR A CA 1
ATOM 1840 C C . THR A 1 225 ? 51.023 31.281 -72.947 1.00 63.16 225 THR A C 1
ATOM 1842 O O . THR A 1 225 ? 51.058 31.534 -74.150 1.00 63.16 225 THR A O 1
ATOM 1845 N N . LEU A 1 226 ? 50.965 30.017 -72.506 1.00 60.16 226 LEU A N 1
ATOM 1846 C CA . LEU A 1 226 ? 50.960 28.840 -73.394 1.00 60.16 226 LEU A CA 1
ATOM 1847 C C . LEU A 1 226 ? 49.835 28.885 -74.445 1.00 60.16 226 LEU A C 1
ATOM 1849 O O . LEU A 1 226 ? 50.012 28.384 -75.554 1.00 60.16 226 LEU A O 1
ATOM 1853 N N . LYS A 1 227 ? 48.697 29.519 -74.123 1.00 70.12 227 LYS A N 1
ATOM 1854 C CA . LYS A 1 227 ? 47.605 29.774 -75.078 1.00 70.12 227 LYS A CA 1
ATOM 1855 C C . LYS A 1 227 ? 48.011 30.773 -76.172 1.00 70.12 227 LYS A C 1
ATOM 1857 O O . LYS A 1 227 ? 47.801 30.475 -77.343 1.00 70.12 227 LYS A O 1
ATOM 1862 N N . ALA A 1 228 ? 48.651 31.890 -75.818 1.00 66.31 228 ALA A N 1
ATOM 1863 C CA . ALA A 1 228 ? 49.126 32.885 -76.785 1.00 66.31 228 ALA A CA 1
ATOM 1864 C C . ALA A 1 228 ? 50.242 32.335 -77.698 1.00 66.31 228 ALA A C 1
ATOM 1866 O O . ALA A 1 228 ? 50.271 32.615 -78.896 1.00 66.31 228 ALA A O 1
ATOM 1867 N N . ILE A 1 229 ? 51.127 31.484 -77.162 1.00 70.56 229 ILE A N 1
ATOM 1868 C CA . ILE A 1 229 ? 52.179 30.816 -77.948 1.00 70.56 229 ILE A CA 1
ATOM 1869 C C . ILE A 1 229 ? 51.574 29.825 -78.956 1.00 70.56 229 ILE A C 1
ATOM 1871 O O . ILE A 1 229 ? 52.012 29.788 -80.108 1.00 70.56 229 ILE A O 1
ATOM 1875 N N . LYS A 1 230 ? 50.551 29.052 -78.558 1.00 75.56 230 LYS A N 1
ATOM 1876 C CA . LYS A 1 230 ? 49.835 28.140 -79.469 1.00 75.56 230 LYS A CA 1
ATOM 1877 C C . LYS A 1 230 ? 49.156 28.895 -80.612 1.00 75.56 230 LYS A C 1
ATOM 1879 O O . LYS A 1 230 ? 49.401 28.559 -81.767 1.00 75.56 230 LYS A O 1
ATOM 1884 N N . GLN A 1 231 ? 48.431 29.971 -80.306 1.00 77.25 231 GLN A N 1
ATOM 1885 C CA . GLN A 1 231 ? 47.767 30.801 -81.320 1.00 77.25 231 GLN A CA 1
ATOM 1886 C C . GLN A 1 231 ? 48.760 31.419 -82.317 1.00 77.25 231 GLN A C 1
ATOM 1888 O O . GLN A 1 231 ? 48.513 31.419 -83.519 1.00 77.25 231 GLN A O 1
ATOM 1893 N N . ARG A 1 232 ? 49.935 31.878 -81.859 1.00 76.00 232 ARG A N 1
ATOM 1894 C CA . ARG A 1 232 ? 50.978 32.410 -82.757 1.00 76.00 232 ARG A CA 1
ATOM 1895 C C . ARG A 1 232 ? 51.577 31.336 -83.673 1.00 76.00 232 ARG A C 1
ATOM 1897 O O . ARG A 1 232 ? 51.934 31.635 -84.811 1.00 76.00 232 ARG A O 1
ATOM 1904 N N . LYS A 1 233 ? 51.705 30.097 -83.189 1.00 77.81 233 LYS A N 1
ATOM 1905 C CA . LYS A 1 233 ? 52.218 28.964 -83.976 1.00 77.81 233 LYS A CA 1
ATOM 1906 C C . LYS A 1 233 ? 51.203 28.506 -85.029 1.00 77.81 233 LYS A C 1
ATOM 1908 O O . LYS A 1 233 ? 51.595 28.207 -86.153 1.00 77.81 233 LYS A O 1
ATOM 1913 N N . GLU A 1 234 ? 49.918 28.515 -84.687 1.00 79.00 234 GLU A N 1
ATOM 1914 C CA . GLU A 1 234 ? 48.815 28.249 -85.619 1.00 79.00 234 GLU A CA 1
ATOM 1915 C C . GLU A 1 234 ? 48.700 29.346 -86.687 1.00 79.00 234 GLU A C 1
ATOM 1917 O O . GLU A 1 234 ? 48.621 29.028 -87.869 1.00 79.00 234 GLU A O 1
ATOM 1922 N N . ALA A 1 235 ? 48.822 30.624 -86.308 1.00 78.88 235 ALA A N 1
ATOM 1923 C CA . ALA A 1 235 ? 48.825 31.740 -87.257 1.00 78.88 235 ALA A CA 1
ATOM 1924 C C . ALA A 1 235 ? 50.018 31.700 -88.235 1.00 78.88 235 ALA A C 1
ATOM 1926 O O . ALA A 1 235 ? 49.859 32.015 -89.412 1.00 78.88 235 ALA A O 1
ATOM 1927 N N . ARG A 1 236 ? 51.211 31.281 -87.778 1.00 80.12 236 ARG A N 1
ATOM 1928 C CA . ARG A 1 236 ? 52.368 31.056 -88.667 1.00 80.12 236 ARG A CA 1
ATOM 1929 C C . ARG A 1 236 ? 52.127 29.911 -89.645 1.00 80.12 236 ARG A C 1
ATOM 1931 O O . ARG A 1 236 ? 52.364 30.093 -90.829 1.00 80.12 236 ARG A O 1
ATOM 1938 N N . ARG A 1 237 ? 51.592 28.782 -89.169 1.00 81.06 237 ARG A N 1
ATOM 1939 C CA . ARG A 1 237 ? 51.217 27.656 -90.038 1.00 81.06 237 ARG A CA 1
ATOM 1940 C C . ARG A 1 237 ? 50.169 28.044 -91.076 1.00 81.06 237 ARG A C 1
ATOM 1942 O O . ARG A 1 237 ? 50.240 27.570 -92.200 1.00 81.06 237 ARG A O 1
ATOM 1949 N N . PHE A 1 238 ? 49.214 28.895 -90.704 1.00 78.94 238 PHE A N 1
ATOM 1950 C CA . PHE A 1 238 ? 48.208 29.393 -91.635 1.00 78.94 238 PHE A CA 1
ATOM 1951 C C . PHE A 1 238 ? 48.836 30.271 -92.727 1.00 78.94 238 PHE A C 1
ATOM 1953 O O . PHE A 1 238 ? 48.570 30.036 -93.899 1.00 78.94 238 PHE A O 1
ATOM 1960 N N . LYS A 1 239 ? 49.738 31.198 -92.366 1.00 81.88 239 LYS A N 1
ATOM 1961 C CA . LYS A 1 239 ? 50.497 31.995 -93.349 1.00 81.88 239 LYS A CA 1
ATOM 1962 C C . LYS A 1 239 ? 51.379 31.139 -94.259 1.00 81.88 239 LYS A C 1
ATOM 1964 O O . LYS A 1 239 ? 51.328 31.308 -95.465 1.00 81.88 239 LYS A O 1
ATOM 1969 N N . GLU A 1 240 ? 52.123 30.180 -93.709 1.00 80.31 240 GLU A N 1
ATOM 1970 C CA . GLU A 1 240 ? 52.951 29.258 -94.505 1.00 80.31 240 GLU A CA 1
ATOM 1971 C C . GLU A 1 240 ? 52.098 28.413 -95.475 1.00 80.31 240 GLU A C 1
ATOM 1973 O O . GLU A 1 240 ? 52.497 28.163 -96.613 1.00 80.31 240 GLU A O 1
ATOM 1978 N N . ALA A 1 241 ? 50.895 27.997 -95.060 1.00 80.12 241 ALA A N 1
ATOM 1979 C CA . ALA A 1 241 ? 49.941 27.300 -95.925 1.00 80.12 241 ALA A CA 1
ATOM 1980 C C . ALA A 1 241 ? 49.360 28.208 -97.027 1.00 80.12 241 ALA A C 1
ATOM 1982 O O . ALA A 1 241 ? 49.048 27.742 -98.120 1.00 80.12 241 ALA A O 1
ATOM 1983 N N . GLU A 1 242 ? 49.207 29.502 -96.757 1.00 81.94 242 GLU A N 1
ATOM 1984 C CA . GLU A 1 242 ? 48.742 30.486 -97.735 1.00 81.94 242 GLU A CA 1
ATOM 1985 C C . GLU A 1 242 ? 49.841 30.816 -98.758 1.00 81.94 242 GLU A C 1
ATOM 1987 O O . GLU A 1 242 ? 49.596 30.731 -99.962 1.00 81.94 242 GLU A O 1
ATOM 1992 N N . ASP A 1 243 ? 51.074 31.042 -98.300 1.00 79.62 243 ASP A N 1
ATOM 1993 C CA . ASP A 1 243 ? 52.245 31.290 -99.152 1.00 79.62 243 ASP A CA 1
ATOM 1994 C C . ASP A 1 243 ? 52.556 30.085 -100.060 1.00 79.62 243 ASP A C 1
ATOM 1996 O O . ASP A 1 243 ? 52.855 30.241 -101.245 1.00 79.62 243 ASP A O 1
ATOM 2000 N N . THR A 1 244 ? 52.419 28.856 -99.549 1.00 78.62 244 THR A N 1
ATOM 2001 C CA . THR A 1 244 ? 52.567 27.637 -100.368 1.00 78.62 244 THR A CA 1
ATOM 2002 C C . THR A 1 244 ? 51.447 27.479 -101.396 1.00 78.62 244 THR A C 1
ATOM 2004 O O . THR A 1 244 ? 51.720 27.053 -102.516 1.00 78.62 244 THR A O 1
ATOM 2007 N N . ARG A 1 245 ? 50.203 27.879 -101.090 1.00 78.56 245 ARG A N 1
ATOM 2008 C CA . ARG A 1 245 ? 49.115 27.911 -102.089 1.00 78.56 245 ARG A CA 1
ATOM 2009 C C . ARG A 1 245 ? 49.371 28.934 -103.192 1.00 78.56 245 ARG A C 1
ATOM 2011 O O . ARG A 1 245 ? 49.033 28.658 -104.342 1.00 78.56 245 ARG A O 1
ATOM 2018 N N . VAL A 1 246 ? 49.960 30.084 -102.865 1.00 80.62 246 VAL A N 1
ATOM 2019 C CA . VAL A 1 246 ? 50.369 31.082 -103.866 1.00 80.62 246 VAL A CA 1
ATOM 2020 C C . VAL A 1 246 ? 51.492 30.524 -104.744 1.00 80.62 246 VAL A C 1
ATOM 2022 O O . VAL A 1 246 ? 51.360 30.540 -105.964 1.00 80.62 246 VAL A O 1
ATOM 2025 N N . MET A 1 247 ? 52.519 29.902 -104.155 1.00 79.81 247 MET A N 1
ATOM 2026 C CA . MET A 1 247 ? 53.599 29.270 -104.928 1.00 79.81 247 MET A CA 1
ATOM 2027 C C . MET A 1 247 ? 53.116 28.125 -105.830 1.00 79.81 247 MET A C 1
ATOM 2029 O O . MET A 1 247 ? 53.611 27.982 -106.946 1.00 79.81 247 MET A O 1
ATOM 2033 N N . ILE A 1 248 ? 52.133 27.329 -105.392 1.00 77.62 248 ILE A N 1
ATOM 2034 C CA . ILE A 1 248 ? 51.521 26.288 -106.234 1.00 77.62 248 ILE A CA 1
ATOM 2035 C C . ILE A 1 248 ? 50.755 26.917 -107.404 1.00 77.62 248 ILE A C 1
ATOM 2037 O O . ILE A 1 248 ? 50.913 26.456 -108.530 1.00 77.62 248 ILE A O 1
ATOM 2041 N N . LYS A 1 249 ? 49.996 28.002 -107.188 1.00 77.50 249 LYS A N 1
ATOM 2042 C CA . LYS A 1 249 ? 49.341 28.736 -108.288 1.00 77.50 249 LYS A CA 1
ATOM 2043 C C . LYS A 1 249 ? 50.349 29.289 -109.295 1.00 77.50 249 LYS A C 1
ATOM 2045 O O . LYS A 1 249 ? 50.128 29.188 -110.500 1.00 77.50 249 LYS A O 1
ATOM 2050 N N . ASP A 1 250 ? 51.464 29.835 -108.821 1.00 78.31 250 ASP A N 1
ATOM 2051 C CA . ASP A 1 250 ? 52.519 30.364 -109.689 1.00 78.31 250 ASP A CA 1
ATOM 2052 C C . ASP A 1 250 ? 53.239 29.251 -110.468 1.00 78.31 250 ASP A C 1
ATOM 2054 O O . ASP A 1 250 ? 53.644 29.450 -111.616 1.00 78.31 250 ASP A O 1
ATOM 2058 N N . PHE A 1 251 ? 53.352 28.056 -109.881 1.00 75.81 251 PHE A N 1
ATOM 2059 C CA . PHE A 1 251 ? 53.876 26.866 -110.548 1.00 75.81 251 PHE A CA 1
ATOM 2060 C C . PHE A 1 251 ? 52.898 26.299 -111.589 1.00 75.81 251 PHE A C 1
ATOM 2062 O O . PHE A 1 251 ? 53.302 26.011 -112.714 1.00 75.81 251 PHE A O 1
ATOM 2069 N N . GLU A 1 252 ? 51.604 26.209 -111.275 1.00 72.19 252 GLU A N 1
ATOM 2070 C CA . GLU A 1 252 ? 50.560 25.775 -112.217 1.00 72.19 252 GLU A CA 1
ATOM 2071 C C . GLU A 1 252 ? 50.432 26.727 -113.419 1.00 72.19 252 GLU A C 1
ATOM 2073 O O . GLU A 1 252 ? 50.237 26.278 -114.552 1.00 72.19 252 GLU A O 1
ATOM 2078 N N . ASN A 1 253 ? 50.620 28.032 -113.203 1.00 68.62 253 ASN A N 1
ATOM 2079 C CA . ASN A 1 253 ? 50.670 29.026 -114.277 1.00 68.62 253 ASN A CA 1
ATOM 2080 C C . ASN A 1 253 ? 51.913 28.866 -115.174 1.00 68.62 253 ASN A C 1
ATOM 2082 O O . ASN A 1 253 ? 51.815 29.095 -116.379 1.00 68.62 253 ASN A O 1
ATOM 2086 N N . LYS A 1 254 ? 53.054 28.420 -114.625 1.00 70.31 254 LYS A N 1
ATOM 2087 C CA . LYS A 1 254 ? 54.263 28.073 -115.400 1.00 70.31 254 LYS A CA 1
ATOM 2088 C C . LYS A 1 254 ? 54.153 26.732 -116.132 1.00 70.31 254 LYS A C 1
ATOM 2090 O O . LYS A 1 254 ? 54.742 26.579 -117.194 1.00 70.31 254 LYS A O 1
ATOM 2095 N N . LEU A 1 255 ? 53.387 25.772 -115.609 1.00 65.94 255 LEU A N 1
ATOM 2096 C CA . LEU A 1 255 ? 53.153 24.491 -116.287 1.00 65.94 255 LEU A CA 1
ATOM 2097 C C . LEU A 1 255 ? 52.203 24.653 -117.487 1.00 65.94 255 LEU A C 1
ATOM 2099 O O . LEU A 1 255 ? 52.418 24.058 -118.542 1.00 65.94 255 LEU A O 1
ATOM 2103 N N . LYS A 1 256 ? 51.187 25.521 -117.359 1.00 60.41 256 LYS A N 1
ATOM 2104 C CA . LYS A 1 256 ? 50.262 25.866 -118.454 1.00 60.41 256 LYS A CA 1
ATOM 2105 C C . LYS A 1 256 ? 50.922 26.632 -119.604 1.00 60.41 256 LYS A C 1
ATOM 2107 O O . LYS A 1 256 ? 50.402 26.590 -120.713 1.00 60.41 256 LYS A O 1
ATOM 2112 N N . SER A 1 257 ? 52.065 27.283 -119.381 1.00 55.75 257 SER A N 1
ATOM 2113 C CA . SER A 1 257 ? 52.837 27.950 -120.438 1.00 55.75 257 SER A CA 1
ATOM 2114 C C . SER A 1 257 ? 53.878 27.049 -121.126 1.00 55.75 257 SER A C 1
ATOM 2116 O O . SER A 1 257 ? 54.546 27.515 -122.045 1.00 55.75 257 SER A O 1
ATOM 2118 N N . GLN A 1 258 ? 53.998 25.766 -120.744 1.00 51.53 258 GLN A N 1
ATOM 2119 C CA . GLN A 1 258 ? 55.034 24.845 -121.248 1.00 51.53 258 GLN A CA 1
ATOM 2120 C C . GLN A 1 258 ? 54.504 23.578 -121.958 1.00 51.53 258 GLN A C 1
ATOM 2122 O O . GLN A 1 258 ? 55.289 22.701 -122.308 1.00 51.53 258 GLN A O 1
ATOM 2127 N N . GLN A 1 259 ? 53.196 23.488 -122.236 1.00 46.38 259 GLN A N 1
ATOM 2128 C CA . GLN A 1 259 ? 52.575 22.404 -123.021 1.00 46.38 259 GLN A CA 1
ATOM 2129 C C . GLN A 1 259 ? 51.919 22.918 -124.318 1.00 46.38 259 GLN A C 1
ATOM 2131 O O . GLN A 1 259 ? 50.726 22.742 -124.534 1.00 46.38 259 GLN A O 1
ATOM 2136 N N . ILE A 1 260 ? 52.708 23.541 -125.202 1.00 38.72 260 ILE A N 1
ATOM 2137 C CA . ILE A 1 260 ? 52.418 23.658 -126.645 1.00 38.72 260 ILE A CA 1
ATOM 2138 C C . ILE A 1 260 ? 53.753 23.518 -127.396 1.00 38.72 260 ILE A C 1
ATOM 2140 O O . ILE A 1 260 ? 54.403 24.514 -127.687 1.00 38.72 260 ILE A O 1
ATOM 2144 N N . ALA A 1 261 ? 54.187 22.279 -127.650 1.00 32.03 261 ALA A N 1
ATOM 2145 C CA . ALA A 1 261 ? 55.125 21.905 -128.720 1.00 32.03 261 ALA A CA 1
ATOM 2146 C C . ALA A 1 261 ? 55.257 20.370 -128.775 1.00 32.03 261 ALA A C 1
ATOM 2148 O O . ALA A 1 261 ? 56.035 19.756 -128.052 1.00 32.03 261 ALA A O 1
ATOM 2149 N N . THR A 1 262 ? 54.451 19.749 -129.628 1.00 29.84 262 THR A N 1
ATOM 2150 C CA . THR A 1 262 ? 54.553 18.350 -130.062 1.00 29.84 262 THR A CA 1
ATOM 2151 C C . THR A 1 262 ? 55.375 18.260 -131.350 1.00 29.84 262 THR A C 1
ATOM 2153 O O . THR A 1 262 ? 55.135 19.089 -132.227 1.00 29.84 262 THR A O 1
ATOM 2156 N N . SER A 1 263 ? 56.234 17.236 -131.505 1.00 29.69 263 SER A N 1
ATOM 2157 C CA . SER A 1 263 ? 56.274 16.248 -132.625 1.00 29.69 263 SER A CA 1
ATOM 2158 C C . SER A 1 263 ? 57.682 15.717 -132.996 1.00 29.69 263 SER A C 1
ATOM 2160 O O . SER A 1 263 ? 58.623 16.497 -133.099 1.00 29.69 263 SER A O 1
ATOM 2162 N N . GLY A 1 264 ? 57.780 14.397 -133.268 1.00 28.14 264 GLY A N 1
ATOM 2163 C CA . GLY A 1 264 ? 58.668 13.835 -134.312 1.00 28.14 264 GLY A CA 1
ATOM 2164 C C . GLY A 1 264 ? 59.538 12.589 -134.009 1.00 28.14 264 GLY A C 1
ATOM 2165 O O . GLY A 1 264 ? 60.560 12.741 -133.354 1.00 28.14 264 GLY A O 1
ATOM 2166 N N . MET A 1 265 ? 59.180 11.446 -134.642 1.00 27.69 265 MET A N 1
ATOM 2167 C CA . MET A 1 265 ? 60.013 10.318 -135.176 1.00 27.69 265 MET A CA 1
ATOM 2168 C C . MET A 1 265 ? 60.764 9.330 -134.242 1.00 27.69 265 MET A C 1
ATOM 2170 O O . MET A 1 265 ? 61.212 9.725 -133.176 1.00 27.69 265 MET A O 1
ATOM 2174 N N . ASP A 1 266 ? 61.066 8.061 -134.594 1.00 26.95 266 ASP A N 1
ATOM 2175 C CA . ASP A 1 266 ? 60.606 7.065 -135.606 1.00 26.95 266 ASP A CA 1
ATOM 2176 C C . ASP A 1 266 ? 61.253 5.664 -135.316 1.00 26.95 266 ASP A C 1
ATOM 2178 O O . ASP A 1 266 ? 62.207 5.566 -134.544 1.00 26.95 266 ASP A O 1
ATOM 2182 N N . ASP A 1 267 ? 60.660 4.635 -135.933 1.00 28.94 267 ASP A N 1
ATOM 2183 C CA . ASP A 1 267 ? 60.765 3.159 -136.025 1.00 28.94 267 ASP A CA 1
ATOM 2184 C C . ASP A 1 267 ? 62.136 2.465 -136.307 1.00 28.94 267 ASP A C 1
ATOM 2186 O O . ASP A 1 267 ? 63.125 3.104 -136.663 1.00 28.94 267 ASP A O 1
ATOM 2190 N N . GLY A 1 268 ? 62.167 1.114 -136.232 1.00 27.84 268 GLY A N 1
ATOM 2191 C CA . GLY A 1 268 ? 63.081 0.305 -137.062 1.00 27.84 268 GLY A CA 1
ATOM 2192 C C . GLY A 1 268 ? 63.468 -1.116 -136.596 1.00 27.84 268 GLY A C 1
ATOM 2193 O O . GLY A 1 268 ? 64.512 -1.303 -135.971 1.00 27.84 268 GLY A O 1
ATOM 2194 N N . SER A 1 269 ? 62.707 -2.143 -137.001 1.00 35.09 269 SER A N 1
ATOM 2195 C CA . SER A 1 269 ? 63.083 -3.578 -136.989 1.00 35.09 269 SER A CA 1
ATOM 2196 C C . SER A 1 269 ? 63.577 -4.066 -138.362 1.00 35.09 269 SER A C 1
ATOM 2198 O O . SER A 1 269 ? 63.103 -3.554 -139.373 1.00 35.09 269 SER A O 1
ATOM 2200 N N . SER A 1 270 ? 64.412 -5.115 -138.440 1.00 29.11 270 SER A N 1
ATOM 2201 C CA . SER A 1 270 ? 64.566 -5.891 -139.686 1.00 29.11 270 SER A CA 1
ATOM 2202 C C . SER A 1 270 ? 65.028 -7.338 -139.464 1.00 29.11 270 SER A C 1
ATOM 2204 O O . SER A 1 270 ? 65.795 -7.648 -138.554 1.00 29.11 270 SER A O 1
ATOM 2206 N N . GLU A 1 271 ? 64.518 -8.202 -140.333 1.00 31.03 271 GLU A N 1
ATOM 2207 C CA . GLU A 1 271 ? 64.440 -9.661 -140.331 1.00 31.03 271 GLU A CA 1
ATOM 2208 C C . GLU A 1 271 ? 65.045 -10.152 -141.661 1.00 31.03 271 GLU A C 1
ATOM 2210 O O . GLU A 1 271 ? 64.824 -9.509 -142.687 1.00 31.03 271 GLU A O 1
ATOM 2215 N N . LEU A 1 272 ? 65.783 -11.270 -141.703 1.00 30.95 272 LEU A N 1
ATOM 2216 C CA . LEU A 1 272 ? 66.188 -11.892 -142.976 1.00 30.95 272 LEU A CA 1
ATOM 2217 C C . LEU A 1 272 ? 66.159 -13.425 -142.911 1.00 30.95 272 LEU A C 1
ATOM 2219 O O . LEU A 1 272 ? 66.758 -14.057 -142.041 1.00 30.95 272 LEU A O 1
ATOM 2223 N N . ALA A 1 273 ? 65.451 -13.989 -143.888 1.00 30.45 273 ALA A N 1
ATOM 2224 C CA . ALA A 1 273 ? 65.155 -15.397 -144.110 1.00 30.45 273 ALA A CA 1
ATOM 2225 C C . ALA A 1 273 ? 66.106 -16.052 -145.135 1.00 30.45 273 ALA A C 1
ATOM 2227 O O . ALA A 1 273 ? 66.643 -15.372 -146.009 1.00 30.45 273 ALA A O 1
ATOM 2228 N N . TYR A 1 274 ? 66.231 -17.388 -145.104 1.00 32.31 274 TYR A N 1
ATOM 2229 C CA . TYR A 1 274 ? 66.680 -18.186 -146.257 1.00 32.31 274 TYR A CA 1
ATOM 2230 C C . TYR A 1 274 ? 66.020 -19.583 -146.291 1.00 32.31 274 TYR A C 1
ATOM 2232 O O . TYR A 1 274 ? 65.725 -20.166 -145.249 1.00 32.31 274 TYR A O 1
ATOM 2240 N N . SER A 1 275 ? 65.758 -20.071 -147.510 1.00 32.91 275 SER A N 1
ATOM 2241 C CA . SER A 1 275 ? 64.798 -21.122 -147.928 1.00 32.91 275 SER A CA 1
ATOM 2242 C C . SER A 1 275 ? 65.510 -22.428 -148.406 1.00 32.91 275 SER A C 1
ATOM 2244 O O . SER A 1 275 ? 66.734 -22.477 -148.316 1.00 32.91 275 SER A O 1
ATOM 2246 N N . PRO A 1 276 ? 64.840 -23.518 -148.870 1.00 45.81 276 PRO A N 1
ATOM 2247 C CA . PRO A 1 276 ? 65.044 -24.875 -148.342 1.00 45.81 276 PRO A CA 1
ATOM 2248 C C . PRO A 1 276 ? 65.535 -25.904 -149.392 1.00 45.81 276 PRO A C 1
ATOM 2250 O O . PRO A 1 276 ? 65.454 -25.686 -150.598 1.00 45.81 276 PRO A O 1
ATOM 2253 N N . GLY A 1 277 ? 65.969 -27.088 -148.941 1.00 33.19 277 GLY A N 1
ATOM 2254 C CA . GLY A 1 277 ? 66.298 -28.218 -149.821 1.00 33.19 277 GLY A CA 1
ATOM 2255 C C . GLY A 1 277 ? 66.074 -29.581 -149.157 1.00 33.19 277 GLY A C 1
ATOM 2256 O O . GLY A 1 277 ? 66.852 -29.985 -148.304 1.00 33.19 277 GLY A O 1
ATOM 2257 N N . ALA A 1 278 ? 64.973 -30.230 -149.548 1.00 44.12 278 ALA A N 1
ATOM 2258 C CA . ALA A 1 278 ? 64.613 -31.656 -149.483 1.00 44.12 278 ALA A CA 1
ATOM 2259 C C . ALA A 1 278 ? 65.322 -32.593 -148.471 1.00 44.12 278 ALA A C 1
ATOM 2261 O O . ALA A 1 278 ? 66.441 -33.041 -148.696 1.00 44.12 278 ALA A O 1
ATOM 2262 N N . ASN A 1 279 ? 64.590 -33.001 -147.424 1.00 52.00 279 ASN A N 1
ATOM 2263 C CA . ASN A 1 279 ? 64.669 -34.337 -146.805 1.00 52.00 279 ASN A CA 1
ATOM 2264 C C . ASN A 1 279 ? 63.473 -34.509 -145.849 1.00 52.00 279 ASN A C 1
ATOM 2266 O O . ASN A 1 279 ? 63.531 -34.124 -144.678 1.00 52.00 279 ASN A O 1
ATOM 2270 N N . ASP A 1 280 ? 62.363 -35.036 -146.367 1.00 59.28 280 ASP A N 1
ATOM 2271 C CA . ASP A 1 280 ? 61.045 -35.041 -145.706 1.00 59.28 280 ASP A CA 1
ATOM 2272 C C . ASP A 1 280 ? 61.055 -35.794 -144.353 1.00 59.28 280 ASP A C 1
ATOM 2274 O O . ASP A 1 280 ? 60.457 -35.360 -143.365 1.00 59.28 280 ASP A O 1
ATOM 2278 N N . ASP A 1 281 ? 61.891 -36.829 -144.229 1.00 60.00 281 ASP A N 1
ATOM 2279 C CA . ASP A 1 281 ? 62.048 -37.598 -142.986 1.00 60.00 281 ASP A CA 1
ATOM 2280 C C . ASP A 1 281 ? 62.897 -36.893 -141.910 1.00 60.00 281 ASP A C 1
ATOM 2282 O O . ASP A 1 281 ? 62.743 -37.141 -140.707 1.00 60.00 281 ASP A O 1
ATOM 2286 N N . TYR A 1 282 ? 63.791 -35.986 -142.316 1.00 60.12 282 TYR A N 1
ATOM 2287 C CA . TYR A 1 282 ? 64.599 -35.173 -141.400 1.00 60.12 282 TYR A CA 1
ATOM 2288 C C . TYR A 1 282 ? 63.801 -33.962 -140.901 1.00 60.12 282 TYR A C 1
ATOM 2290 O O . TYR A 1 282 ? 63.814 -33.658 -139.705 1.00 60.12 282 TYR A O 1
ATOM 2298 N N . ILE A 1 283 ? 63.009 -33.343 -141.783 1.00 63.66 283 ILE A N 1
ATOM 2299 C CA . ILE A 1 283 ? 62.095 -32.250 -141.435 1.00 63.66 283 ILE A CA 1
ATOM 2300 C C . ILE A 1 283 ? 61.011 -32.737 -140.466 1.00 63.66 283 ILE A C 1
ATOM 2302 O O . ILE A 1 283 ? 60.712 -32.038 -139.499 1.00 63.66 283 ILE A O 1
ATOM 2306 N N . GLY A 1 284 ? 60.475 -33.951 -140.641 1.00 69.75 284 GLY A N 1
ATOM 2307 C CA . GLY A 1 284 ? 59.504 -34.532 -139.707 1.00 69.75 284 GLY A CA 1
ATOM 2308 C C . GLY A 1 284 ? 60.053 -34.725 -138.285 1.00 69.75 284 GLY A C 1
ATOM 2309 O O . GLY A 1 284 ? 59.343 -34.478 -137.308 1.00 69.75 284 GLY A O 1
ATOM 2310 N N . LYS A 1 285 ? 61.331 -35.108 -138.145 1.00 71.06 285 LYS A N 1
ATOM 2311 C CA . LYS A 1 285 ? 62.009 -35.226 -136.838 1.00 71.06 285 LYS A CA 1
ATOM 2312 C C . LYS A 1 285 ? 62.375 -33.861 -136.243 1.00 71.06 285 LYS A C 1
ATOM 2314 O O . LYS A 1 285 ? 62.294 -33.710 -135.027 1.00 71.06 285 LYS A O 1
ATOM 2319 N N . ILE A 1 286 ? 62.726 -32.869 -137.067 1.00 67.75 286 ILE A N 1
ATOM 2320 C CA . ILE A 1 286 ? 62.959 -31.486 -136.616 1.00 67.75 286 ILE A CA 1
ATOM 2321 C C . ILE A 1 286 ? 61.660 -30.842 -136.143 1.00 67.75 286 ILE A C 1
ATOM 2323 O O . ILE A 1 286 ? 61.656 -30.252 -135.071 1.00 67.75 286 ILE A O 1
ATOM 2327 N N . LYS A 1 287 ? 60.554 -30.989 -136.882 1.00 71.88 287 LYS A N 1
ATOM 2328 C CA . LYS A 1 287 ? 59.240 -30.467 -136.477 1.00 71.88 287 LYS A CA 1
ATOM 2329 C C . LYS A 1 287 ? 58.788 -31.077 -135.152 1.00 71.88 287 LYS A C 1
ATOM 2331 O O . LYS A 1 287 ? 58.408 -30.334 -134.258 1.00 71.88 287 LYS A O 1
ATOM 2336 N N . ARG A 1 288 ? 58.949 -32.396 -134.973 1.00 77.62 288 ARG A N 1
ATOM 2337 C CA . ARG A 1 288 ? 58.659 -33.063 -133.690 1.00 77.62 288 ARG A CA 1
ATOM 2338 C C . ARG A 1 288 ? 59.519 -32.536 -132.540 1.00 77.62 288 ARG A C 1
ATOM 2340 O O . ARG A 1 288 ? 58.970 -32.175 -131.509 1.00 77.62 288 ARG A O 1
ATOM 2347 N N . ARG A 1 289 ? 60.840 -32.410 -132.728 1.00 77.31 289 ARG A N 1
ATOM 2348 C CA . ARG A 1 289 ? 61.723 -31.818 -131.704 1.00 77.31 289 ARG A CA 1
ATOM 2349 C C . ARG A 1 289 ? 61.409 -30.352 -131.432 1.00 77.31 289 ARG A C 1
ATOM 2351 O O . ARG A 1 289 ? 61.515 -29.930 -130.294 1.00 77.31 289 ARG A O 1
ATOM 2358 N N . LEU A 1 290 ? 61.028 -29.580 -132.446 1.00 79.94 290 LEU A N 1
ATOM 2359 C CA . LEU A 1 290 ? 60.684 -28.167 -132.303 1.00 79.94 290 LEU A CA 1
ATOM 2360 C C . LEU A 1 290 ? 59.359 -27.988 -131.552 1.00 79.94 290 LEU A C 1
ATOM 2362 O O . LEU A 1 290 ? 59.250 -27.079 -130.737 1.00 79.94 290 LEU A O 1
ATOM 2366 N N . GLU A 1 291 ? 58.381 -28.864 -131.788 1.00 78.12 291 GLU A N 1
ATOM 2367 C CA . GLU A 1 291 ? 57.123 -28.921 -131.037 1.00 78.12 291 GLU A CA 1
ATOM 2368 C C . GLU A 1 291 ? 57.320 -29.428 -129.600 1.00 78.12 291 GLU A C 1
ATOM 2370 O O . GLU A 1 291 ? 56.664 -28.958 -128.672 1.00 78.12 291 GLU A O 1
ATOM 2375 N N . GLU A 1 292 ? 58.227 -30.380 -129.384 1.00 80.62 292 GLU A N 1
ATOM 2376 C CA . GLU A 1 292 ? 58.622 -30.827 -128.044 1.00 80.62 292 GLU A CA 1
ATOM 2377 C C . GLU A 1 292 ? 59.390 -29.723 -127.298 1.00 80.62 292 GLU A C 1
ATOM 2379 O O . GLU A 1 292 ? 59.100 -29.451 -126.133 1.00 80.62 292 GLU A O 1
ATOM 2384 N N . ASP A 1 293 ? 60.301 -29.017 -127.972 1.00 78.12 293 ASP A N 1
ATOM 2385 C CA . ASP A 1 293 ? 61.040 -27.882 -127.419 1.00 78.12 293 ASP A CA 1
ATOM 2386 C C . ASP A 1 293 ? 60.143 -26.667 -127.171 1.00 78.12 293 ASP A C 1
ATOM 2388 O O . ASP A 1 293 ? 60.357 -25.954 -126.186 1.00 78.12 293 ASP A O 1
ATOM 2392 N N . SER A 1 294 ? 59.137 -26.412 -128.016 1.00 76.56 294 SER A N 1
ATOM 2393 C CA . SER A 1 294 ? 58.160 -25.343 -127.792 1.00 76.56 294 SER A CA 1
ATOM 2394 C C . SER A 1 294 ? 57.297 -25.654 -126.572 1.00 76.56 294 SER A C 1
ATOM 2396 O O . SER A 1 294 ? 57.218 -24.822 -125.669 1.00 76.56 294 SER A O 1
ATOM 2398 N N . LYS A 1 295 ? 56.787 -26.887 -126.447 1.00 80.12 295 LYS A N 1
ATOM 2399 C CA . LYS A 1 295 ? 56.073 -27.356 -125.246 1.00 80.12 295 LYS A CA 1
ATOM 2400 C C . LYS A 1 295 ? 56.955 -27.293 -123.998 1.00 80.12 295 LYS A C 1
ATOM 2402 O O . LYS A 1 295 ? 56.515 -26.812 -122.955 1.00 80.12 295 LYS A O 1
ATOM 2407 N N . ALA A 1 296 ? 58.227 -27.680 -124.096 1.00 79.19 296 ALA A N 1
ATOM 2408 C CA . ALA A 1 296 ? 59.174 -27.581 -122.988 1.00 79.19 296 ALA A CA 1
ATOM 2409 C C . ALA A 1 296 ? 59.488 -26.121 -122.607 1.00 79.19 296 ALA A C 1
ATOM 2411 O O . ALA A 1 296 ? 59.681 -25.814 -121.428 1.00 79.19 296 ALA A O 1
ATOM 2412 N N . ARG A 1 297 ? 59.538 -25.191 -123.573 1.00 78.44 297 ARG A N 1
ATOM 2413 C CA . ARG A 1 297 ? 59.678 -23.748 -123.308 1.00 78.44 297 ARG A CA 1
ATOM 2414 C C . ARG A 1 297 ? 58.434 -23.185 -122.638 1.00 78.44 297 ARG A C 1
ATOM 2416 O O . ARG A 1 297 ? 58.587 -22.516 -121.620 1.00 78.44 297 ARG A O 1
ATOM 2423 N N . GLU A 1 298 ? 57.245 -23.513 -123.132 1.00 81.25 298 GLU A N 1
ATOM 2424 C CA . GLU A 1 298 ? 55.975 -23.118 -122.521 1.00 81.25 298 GLU A CA 1
ATOM 2425 C C . GLU A 1 298 ? 55.844 -23.651 -121.091 1.00 81.25 298 GLU A C 1
ATOM 2427 O O . GLU A 1 298 ? 55.407 -22.930 -120.197 1.00 81.25 298 GLU A O 1
ATOM 2432 N N . GLU A 1 299 ? 56.274 -24.886 -120.826 1.00 84.00 299 GLU A N 1
ATOM 2433 C CA . GLU A 1 299 ? 56.317 -25.427 -119.468 1.00 84.00 299 GLU A CA 1
ATOM 2434 C C . GLU A 1 299 ? 57.320 -24.698 -118.575 1.00 84.00 299 GLU A C 1
ATOM 2436 O O . GLU A 1 299 ? 56.996 -24.366 -117.433 1.00 84.00 299 GLU A O 1
ATOM 2441 N N . ARG A 1 300 ? 58.537 -24.422 -119.064 1.00 81.00 300 ARG A N 1
ATOM 2442 C CA . ARG A 1 300 ? 59.522 -23.632 -118.307 1.00 81.00 300 ARG A CA 1
ATOM 2443 C C . ARG A 1 300 ? 58.996 -22.228 -118.032 1.00 81.00 300 ARG A C 1
ATOM 2445 O O . ARG A 1 300 ? 59.218 -21.709 -116.944 1.00 81.00 300 ARG A O 1
ATOM 2452 N N . GLU A 1 301 ? 58.303 -21.615 -118.982 1.00 80.88 301 GLU A N 1
ATOM 2453 C CA . GLU A 1 301 ? 57.711 -20.292 -118.819 1.00 80.88 301 GLU A CA 1
ATOM 2454 C C . GLU A 1 301 ? 56.536 -20.318 -117.835 1.00 80.88 301 GLU A C 1
ATOM 2456 O O . GLU A 1 301 ? 56.481 -19.480 -116.938 1.00 80.88 301 GLU A O 1
ATOM 2461 N N . LYS A 1 302 ? 55.672 -21.339 -117.890 1.00 87.31 302 LYS A N 1
ATOM 2462 C CA . LYS A 1 302 ? 54.636 -21.591 -116.875 1.00 87.31 302 LYS A CA 1
ATOM 2463 C C . LYS A 1 302 ? 55.242 -21.790 -115.486 1.00 87.31 302 LYS A C 1
ATOM 2465 O O . LYS A 1 302 ? 54.721 -21.234 -114.526 1.00 87.31 302 LYS A O 1
ATOM 2470 N N . ARG A 1 303 ? 56.361 -22.515 -115.360 1.00 84.56 303 ARG A N 1
ATOM 2471 C CA . ARG A 1 303 ? 57.080 -22.681 -114.082 1.00 84.56 303 ARG A CA 1
ATOM 2472 C C . ARG A 1 303 ? 57.676 -21.361 -113.593 1.00 84.56 303 ARG A C 1
ATOM 2474 O O . ARG A 1 303 ? 57.513 -21.046 -112.422 1.00 84.56 303 ARG A O 1
ATOM 2481 N N . ARG A 1 304 ? 58.293 -20.558 -114.470 1.00 83.56 304 ARG A N 1
ATOM 2482 C CA . ARG A 1 304 ? 58.804 -19.219 -114.114 1.00 83.56 304 ARG A CA 1
ATOM 2483 C C . ARG A 1 304 ? 57.683 -18.287 -113.660 1.00 83.56 304 ARG A C 1
ATOM 2485 O O . ARG A 1 304 ? 57.812 -17.662 -112.615 1.00 83.56 304 ARG A O 1
ATOM 2492 N N . ARG A 1 305 ? 56.572 -18.239 -114.401 1.00 86.06 305 ARG A N 1
ATOM 2493 C CA . ARG A 1 305 ? 55.384 -17.450 -114.040 1.00 86.06 305 ARG A CA 1
ATOM 2494 C C . ARG A 1 305 ? 54.781 -17.933 -112.724 1.00 86.06 305 ARG A C 1
ATOM 2496 O O . ARG A 1 305 ? 54.452 -17.106 -111.888 1.00 86.06 305 ARG A O 1
ATOM 2503 N N . LYS A 1 306 ? 54.700 -19.250 -112.502 1.00 90.88 306 LYS A N 1
ATOM 2504 C CA . LYS A 1 306 ? 54.225 -19.822 -111.236 1.00 90.88 306 LYS A CA 1
ATOM 2505 C C . LYS A 1 306 ? 55.120 -19.421 -110.066 1.00 90.88 306 LYS A C 1
ATOM 2507 O O . LYS A 1 306 ? 54.601 -18.928 -109.081 1.00 90.88 306 LYS A O 1
ATOM 2512 N N . VAL A 1 307 ? 56.441 -19.560 -110.193 1.00 90.00 307 VAL A N 1
ATOM 2513 C CA . VAL A 1 307 ? 57.386 -19.151 -109.140 1.00 90.00 307 VAL A CA 1
ATOM 2514 C C . VAL A 1 307 ? 57.278 -17.655 -108.854 1.00 90.00 307 VAL A C 1
ATOM 2516 O O . VAL A 1 307 ? 57.256 -17.272 -107.693 1.00 90.00 307 VAL A O 1
ATOM 2519 N N . LEU A 1 308 ? 57.157 -16.813 -109.885 1.00 85.50 308 LEU A N 1
ATOM 2520 C CA . LEU A 1 308 ? 57.006 -15.368 -109.707 1.00 85.50 308 LEU A CA 1
ATOM 2521 C C . LEU A 1 308 ? 55.688 -15.013 -109.002 1.00 85.50 308 LEU A C 1
ATOM 2523 O O . LEU A 1 308 ? 55.674 -14.199 -108.086 1.00 85.50 308 LEU A O 1
ATOM 2527 N N . VAL A 1 309 ? 54.585 -15.651 -109.398 1.00 90.12 309 VAL A N 1
ATOM 2528 C CA . VAL A 1 309 ? 53.278 -15.475 -108.752 1.00 90.12 309 VAL A CA 1
ATOM 2529 C C . VAL A 1 309 ? 53.301 -15.993 -107.315 1.00 90.12 309 VAL A C 1
ATOM 2531 O O . VAL A 1 309 ? 52.743 -15.346 -106.438 1.00 90.12 309 VAL A O 1
ATOM 2534 N N . ASP A 1 310 ? 53.957 -17.121 -107.051 1.00 90.31 310 ASP A N 1
ATOM 2535 C CA . ASP A 1 310 ? 54.084 -17.680 -105.704 1.00 90.31 310 ASP A CA 1
ATOM 2536 C C . ASP A 1 310 ? 54.970 -16.786 -104.815 1.00 90.31 310 ASP A C 1
ATOM 2538 O O . ASP A 1 310 ? 54.651 -16.592 -103.645 1.00 90.31 310 ASP A O 1
ATOM 2542 N N . GLN A 1 311 ? 56.024 -16.167 -105.365 1.00 87.69 311 GLN A N 1
ATOM 2543 C CA . GLN A 1 311 ? 56.834 -15.159 -104.666 1.00 87.69 311 GLN A CA 1
ATOM 2544 C C . GLN A 1 311 ? 56.028 -13.897 -104.338 1.00 87.69 311 GLN A C 1
ATOM 2546 O O . GLN A 1 311 ? 56.100 -13.417 -103.209 1.00 87.69 311 GLN A O 1
ATOM 2551 N N . LEU A 1 312 ? 55.235 -13.388 -105.287 1.00 89.25 312 LEU A N 1
ATOM 2552 C CA . LEU A 1 312 ? 54.354 -12.238 -105.056 1.00 89.25 312 LEU A CA 1
ATOM 2553 C C . LEU A 1 312 ? 53.294 -12.553 -103.998 1.00 89.25 312 LEU A C 1
ATOM 2555 O O . LEU A 1 312 ? 53.137 -11.792 -103.054 1.00 89.25 312 LEU A O 1
ATOM 2559 N N . LYS A 1 313 ? 52.650 -13.721 -104.076 1.00 91.38 313 LYS A N 1
ATOM 2560 C CA . LYS A 1 313 ? 51.692 -14.171 -103.055 1.00 91.38 313 LYS A CA 1
ATOM 2561 C C . LYS A 1 313 ? 52.327 -14.322 -101.678 1.00 91.38 313 LYS A C 1
ATOM 2563 O O . LYS A 1 313 ? 51.688 -14.003 -100.684 1.00 91.38 313 LYS A O 1
ATOM 2568 N N . ALA A 1 314 ? 53.561 -14.821 -101.602 1.00 89.94 314 ALA A N 1
ATOM 2569 C CA . ALA A 1 314 ? 54.275 -14.936 -100.336 1.00 89.94 314 ALA A CA 1
ATOM 2570 C C . ALA A 1 314 ? 54.593 -13.557 -99.738 1.00 89.94 314 ALA A C 1
ATOM 2572 O O . ALA A 1 314 ? 54.467 -13.378 -98.529 1.00 89.94 314 ALA A O 1
ATOM 2573 N N . HIS A 1 315 ? 54.961 -12.586 -100.575 1.00 87.94 315 HIS A N 1
ATOM 2574 C CA . HIS A 1 315 ? 55.186 -11.207 -100.150 1.00 87.94 315 HIS A CA 1
ATOM 2575 C C . HIS A 1 315 ? 53.886 -10.528 -99.698 1.00 87.94 315 HIS A C 1
ATOM 2577 O O . HIS A 1 315 ? 53.843 -9.949 -98.616 1.00 87.94 315 HIS A O 1
ATOM 2583 N N . ASP A 1 316 ? 52.807 -10.666 -100.470 1.00 88.12 316 ASP A N 1
ATOM 2584 C CA . ASP A 1 316 ? 51.492 -10.122 -100.121 1.00 88.12 316 ASP A CA 1
ATOM 2585 C C . ASP A 1 316 ? 50.977 -10.726 -98.806 1.00 88.12 316 ASP A C 1
ATOM 2587 O O . ASP A 1 316 ? 50.538 -9.994 -97.922 1.00 88.12 316 ASP A O 1
ATOM 2591 N N . ALA A 1 317 ? 51.135 -12.040 -98.609 1.00 93.19 317 ALA A N 1
ATOM 2592 C CA . ALA A 1 317 ? 50.783 -12.705 -97.355 1.00 93.19 317 ALA A CA 1
ATOM 2593 C C . ALA A 1 317 ? 51.622 -12.207 -96.162 1.00 93.19 317 ALA A C 1
ATOM 2595 O O . ALA A 1 317 ? 51.109 -12.105 -95.047 1.00 93.19 317 ALA A O 1
ATOM 2596 N N . GLN A 1 318 ? 52.902 -11.876 -96.369 1.00 89.50 318 GLN A N 1
ATOM 2597 C CA . GLN A 1 318 ? 53.737 -11.268 -95.328 1.00 89.50 318 GLN A CA 1
ATOM 2598 C C . GLN A 1 318 ? 53.296 -9.838 -94.997 1.00 89.50 318 GLN A C 1
ATOM 2600 O O . GLN A 1 318 ? 53.250 -9.471 -93.821 1.00 89.50 318 GLN A O 1
ATOM 2605 N N . GLU A 1 319 ? 52.941 -9.029 -95.997 1.00 86.62 319 GLU A N 1
ATOM 2606 C CA . GLU A 1 319 ? 52.404 -7.688 -95.756 1.00 86.62 319 GLU A CA 1
ATOM 2607 C C . GLU A 1 319 ? 51.059 -7.729 -95.029 1.00 86.62 319 GLU A C 1
ATOM 2609 O O . GLU A 1 319 ? 50.830 -6.934 -94.115 1.00 86.62 319 GLU A O 1
ATOM 2614 N N . GLU A 1 320 ? 50.174 -8.649 -95.410 1.00 87.50 320 GLU A N 1
ATOM 2615 C CA . GLU A 1 320 ? 48.897 -8.866 -94.735 1.00 87.50 320 GLU A CA 1
ATOM 2616 C C . GLU A 1 320 ? 49.114 -9.292 -93.283 1.00 87.50 320 GLU A C 1
ATOM 2618 O O . GLU A 1 320 ? 48.566 -8.649 -92.390 1.00 87.50 320 GLU A O 1
ATOM 2623 N N . ALA A 1 321 ? 50.006 -10.253 -93.022 1.00 89.81 321 ALA A N 1
ATOM 2624 C CA . ALA A 1 321 ? 50.354 -10.664 -91.663 1.00 89.81 321 ALA A CA 1
ATOM 2625 C C . ALA A 1 321 ? 50.920 -9.502 -90.825 1.00 89.81 321 ALA A C 1
ATOM 2627 O O . ALA A 1 321 ? 50.536 -9.323 -89.670 1.00 89.81 321 ALA A O 1
ATOM 2628 N N . HIS A 1 322 ? 51.776 -8.651 -91.400 1.00 88.31 322 HIS A N 1
ATOM 2629 C CA . HIS A 1 322 ? 52.279 -7.464 -90.704 1.00 88.31 322 HIS A CA 1
ATOM 2630 C C . HIS A 1 322 ? 51.190 -6.416 -90.443 1.00 88.31 322 HIS A C 1
ATOM 2632 O O . HIS A 1 322 ? 51.185 -5.770 -89.390 1.00 88.31 322 HIS A O 1
ATOM 2638 N N . ARG A 1 323 ? 50.247 -6.227 -91.374 1.00 86.94 323 ARG A N 1
ATOM 2639 C CA . ARG A 1 323 ? 49.097 -5.329 -91.183 1.00 86.94 323 ARG A CA 1
ATOM 2640 C C . ARG A 1 323 ? 48.158 -5.866 -90.107 1.00 86.94 323 ARG A C 1
ATOM 2642 O O . ARG A 1 323 ? 47.724 -5.087 -89.258 1.00 86.94 323 ARG A O 1
ATOM 2649 N N . GLU A 1 324 ? 47.894 -7.169 -90.106 1.00 85.19 324 GLU A N 1
ATOM 2650 C CA . GLU A 1 324 ? 47.126 -7.863 -89.072 1.00 85.19 324 GLU A CA 1
ATOM 2651 C C . GLU A 1 324 ? 47.802 -7.736 -87.708 1.00 85.19 324 GLU A C 1
ATOM 2653 O O . GLU A 1 324 ? 47.158 -7.328 -86.745 1.00 85.19 324 GLU A O 1
ATOM 2658 N N . GLU A 1 325 ? 49.110 -7.972 -87.619 1.00 83.31 325 GLU A N 1
ATOM 2659 C CA . GLU A 1 325 ? 49.874 -7.840 -86.379 1.00 83.31 325 GLU A CA 1
ATOM 2660 C C . GLU A 1 325 ? 49.845 -6.398 -85.846 1.00 83.31 325 GLU A C 1
ATOM 2662 O O . GLU A 1 325 ? 49.641 -6.162 -84.652 1.00 83.31 325 GLU A O 1
ATOM 2667 N N . MET A 1 326 ? 49.967 -5.399 -86.724 1.00 80.94 326 MET A N 1
ATOM 2668 C CA . MET A 1 326 ? 49.828 -3.988 -86.354 1.00 80.94 326 MET A CA 1
ATOM 2669 C C . MET A 1 326 ? 48.405 -3.642 -85.901 1.00 80.94 326 MET A C 1
ATOM 2671 O O . MET A 1 326 ? 48.237 -2.857 -84.961 1.00 80.94 326 MET A O 1
ATOM 2675 N N . LEU A 1 327 ? 47.379 -4.231 -86.524 1.00 79.69 327 LEU A N 1
ATOM 2676 C CA . LEU A 1 327 ? 45.981 -4.059 -86.131 1.00 79.69 327 LEU A CA 1
ATOM 2677 C C . LEU A 1 327 ? 45.717 -4.694 -84.761 1.00 79.69 327 LEU A C 1
ATOM 2679 O O . LEU A 1 327 ? 45.154 -4.034 -83.889 1.00 79.69 327 LEU A O 1
ATOM 2683 N N . VAL A 1 328 ? 46.193 -5.923 -84.538 1.00 75.06 328 VAL A N 1
ATOM 2684 C CA . VAL A 1 328 ? 46.114 -6.646 -83.261 1.00 75.06 328 VAL A CA 1
ATOM 2685 C C . VAL A 1 328 ? 46.839 -5.868 -82.172 1.00 75.06 328 VAL A C 1
ATOM 2687 O O . VAL A 1 328 ? 46.265 -5.631 -81.114 1.00 75.06 328 VAL A O 1
ATOM 2690 N N . ASN A 1 329 ? 48.048 -5.372 -82.430 1.00 74.25 329 ASN A N 1
ATOM 2691 C CA . ASN A 1 329 ? 48.790 -4.556 -81.470 1.00 74.25 329 ASN A CA 1
ATOM 2692 C C . ASN A 1 329 ? 48.102 -3.212 -81.185 1.00 74.25 329 ASN A C 1
ATOM 2694 O O . ASN A 1 329 ? 48.136 -2.727 -80.051 1.00 74.25 329 ASN A O 1
ATOM 2698 N N . ARG A 1 330 ? 47.431 -2.606 -82.175 1.00 72.12 330 ARG A N 1
ATOM 2699 C CA . ARG A 1 330 ? 46.654 -1.370 -81.989 1.00 72.12 330 ARG A CA 1
ATOM 2700 C C . ARG A 1 330 ? 45.347 -1.621 -81.220 1.00 72.12 330 ARG A C 1
ATOM 2702 O O . ARG A 1 330 ? 45.015 -0.801 -80.367 1.00 72.12 330 ARG A O 1
ATOM 2709 N N . LEU A 1 331 ? 44.670 -2.748 -81.449 1.00 67.12 331 LEU A N 1
ATOM 2710 C CA . LEU A 1 331 ? 43.474 -3.193 -80.715 1.00 67.12 331 LEU A CA 1
ATOM 2711 C C . LEU A 1 331 ? 43.815 -3.597 -79.268 1.00 67.12 331 LEU A C 1
ATOM 2713 O O . LEU A 1 331 ? 43.187 -3.135 -78.319 1.00 67.12 331 LEU A O 1
ATOM 2717 N N . MET A 1 332 ? 44.892 -4.360 -79.068 1.00 61.94 332 MET A N 1
ATOM 2718 C CA . MET A 1 332 ? 45.403 -4.761 -77.749 1.00 61.94 332 MET A CA 1
ATOM 2719 C C . MET A 1 332 ? 45.924 -3.581 -76.915 1.00 61.94 332 MET A C 1
ATOM 2721 O O . MET A 1 332 ? 46.026 -3.683 -75.688 1.00 61.94 332 MET A O 1
ATOM 2725 N N . ARG A 1 333 ? 46.197 -2.424 -77.535 1.00 58.84 333 ARG A N 1
ATOM 2726 C CA . ARG A 1 333 ? 46.587 -1.188 -76.835 1.00 58.84 333 ARG A CA 1
ATOM 2727 C C . ARG A 1 333 ? 45.473 -0.632 -75.928 1.00 58.84 333 ARG A C 1
ATOM 2729 O O . ARG A 1 333 ? 45.781 0.178 -75.055 1.00 58.84 333 ARG A O 1
ATOM 2736 N N . GLN A 1 334 ? 44.227 -1.115 -76.044 1.00 57.03 334 GLN A N 1
ATOM 2737 C CA . GLN A 1 334 ? 43.126 -0.849 -75.098 1.00 57.03 334 GLN A CA 1
ATOM 2738 C C . GLN A 1 334 ? 42.963 -1.904 -73.971 1.00 57.03 334 GLN A C 1
ATOM 2740 O O . GLN A 1 334 ? 42.259 -1.649 -73.001 1.00 57.03 334 GLN A O 1
ATOM 2745 N N . SER A 1 335 ? 43.724 -3.008 -73.956 1.00 67.31 335 SER A N 1
ATOM 2746 C CA . SER A 1 335 ? 43.623 -4.073 -72.927 1.00 67.31 335 SER A CA 1
ATOM 2747 C C . SER A 1 335 ? 44.370 -3.784 -71.599 1.00 67.31 335 SER A C 1
ATOM 2749 O O . SER A 1 335 ? 44.193 -4.476 -70.592 1.00 67.31 335 SER A O 1
ATOM 2751 N N . GLN A 1 336 ? 45.247 -2.774 -71.533 1.00 68.88 336 GLN A N 1
ATOM 2752 C CA . GLN A 1 336 ? 46.002 -2.476 -70.297 1.00 68.88 336 GLN A CA 1
ATOM 2753 C C . GLN A 1 336 ? 45.193 -1.674 -69.271 1.00 68.88 336 GLN A C 1
ATOM 2755 O O . GLN A 1 336 ? 45.348 -1.875 -68.066 1.00 68.88 336 GLN A O 1
ATOM 2760 N N . GLN A 1 337 ? 44.337 -0.764 -69.736 1.00 73.44 337 GLN A N 1
ATOM 2761 C CA . GLN A 1 337 ? 43.475 0.028 -68.858 1.00 73.44 337 GLN A CA 1
ATOM 2762 C C . GLN A 1 337 ? 42.377 -0.844 -68.252 1.00 73.44 337 GLN A C 1
ATOM 2764 O O . GLN A 1 337 ? 42.161 -0.782 -67.048 1.00 73.44 337 GLN A O 1
ATOM 2769 N N . GLU A 1 338 ? 41.780 -1.736 -69.043 1.00 79.31 338 GLU A N 1
ATOM 2770 C CA . GLU A 1 338 ? 40.806 -2.721 -68.564 1.00 79.31 338 GLU A CA 1
ATOM 2771 C C . GLU A 1 338 ? 41.404 -3.649 -67.502 1.00 79.31 338 GLU A C 1
ATOM 2773 O O . GLU A 1 338 ? 40.789 -3.860 -66.461 1.00 79.31 338 GLU A O 1
ATOM 2778 N N . ARG A 1 339 ? 42.646 -4.121 -67.691 1.00 80.25 339 ARG A N 1
ATOM 2779 C CA . ARG A 1 339 ? 43.367 -4.891 -66.663 1.00 80.25 339 ARG A CA 1
ATOM 2780 C C . ARG A 1 339 ? 43.592 -4.096 -65.378 1.00 80.25 339 ARG A C 1
ATOM 2782 O O . ARG A 1 339 ? 43.375 -4.630 -64.295 1.00 80.25 339 ARG A O 1
ATOM 2789 N N . ARG A 1 340 ? 43.990 -2.821 -65.471 1.00 83.38 340 ARG A N 1
ATOM 2790 C CA . ARG A 1 340 ? 44.147 -1.956 -64.285 1.00 83.38 340 ARG A CA 1
ATOM 2791 C C . ARG A 1 340 ? 42.817 -1.741 -63.566 1.00 83.38 340 ARG A C 1
ATOM 2793 O O . ARG A 1 340 ? 42.776 -1.864 -62.347 1.00 83.38 340 ARG A O 1
ATOM 2800 N N . ILE A 1 341 ? 41.743 -1.482 -64.310 1.00 87.38 341 ILE A N 1
ATOM 2801 C CA . ILE A 1 341 ? 40.392 -1.320 -63.761 1.00 87.38 341 ILE A CA 1
ATOM 2802 C C . ILE A 1 341 ? 39.926 -2.627 -63.107 1.00 87.38 341 ILE A C 1
ATOM 2804 O O . ILE A 1 341 ? 39.399 -2.589 -62.002 1.00 87.38 341 ILE A O 1
ATOM 2808 N N . ALA A 1 342 ? 40.172 -3.785 -63.724 1.00 88.00 342 ALA A N 1
ATOM 2809 C CA . ALA A 1 342 ? 39.822 -5.088 -63.162 1.00 88.00 342 ALA A CA 1
ATOM 2810 C C . ALA A 1 342 ? 40.561 -5.371 -61.844 1.00 88.00 342 ALA A C 1
ATOM 2812 O O . ALA A 1 342 ? 39.935 -5.804 -60.879 1.00 88.00 342 ALA A O 1
ATOM 2813 N N . VAL A 1 343 ? 41.864 -5.072 -61.772 1.00 90.75 343 VAL A N 1
ATOM 2814 C CA . VAL A 1 343 ? 42.657 -5.212 -60.538 1.00 90.75 343 VAL A CA 1
ATOM 2815 C C . VAL A 1 343 ? 42.154 -4.261 -59.450 1.00 90.75 343 VAL A C 1
ATOM 2817 O O . VAL A 1 343 ? 41.917 -4.699 -58.327 1.00 90.75 343 VAL A O 1
ATOM 2820 N N . GLN A 1 344 ? 41.918 -2.986 -59.777 1.00 91.81 344 GLN A N 1
ATOM 2821 C CA . GLN A 1 344 ? 41.362 -2.007 -58.833 1.00 91.81 344 GLN A CA 1
ATOM 2822 C C . GLN A 1 344 ? 39.973 -2.418 -58.335 1.00 91.81 344 GLN A C 1
ATOM 2824 O O . GLN A 1 344 ? 39.662 -2.275 -57.155 1.00 91.81 344 GLN A O 1
ATOM 2829 N N . LEU A 1 345 ? 39.138 -2.968 -59.215 1.00 95.25 345 LEU A N 1
ATOM 2830 C CA . LEU A 1 345 ? 37.800 -3.433 -58.873 1.00 95.25 345 LEU A CA 1
ATOM 2831 C C . LEU A 1 345 ? 37.846 -4.687 -57.992 1.00 95.25 345 LEU A C 1
ATOM 2833 O O . LEU A 1 345 ? 37.042 -4.807 -57.068 1.00 95.25 345 LEU A O 1
ATOM 2837 N N . LEU A 1 346 ? 38.795 -5.594 -58.229 1.00 94.19 346 LEU A N 1
ATOM 2838 C CA . LEU A 1 346 ? 39.024 -6.766 -57.385 1.00 94.19 346 LEU A CA 1
ATOM 2839 C C . LEU A 1 346 ? 39.534 -6.361 -55.996 1.00 94.19 346 LEU A C 1
ATOM 2841 O O . LEU A 1 346 ? 39.011 -6.853 -54.997 1.00 94.19 346 LEU A O 1
ATOM 2845 N N . GLN A 1 347 ? 40.464 -5.405 -55.922 1.00 95.75 347 GLN A N 1
ATOM 2846 C CA . GLN A 1 347 ? 40.924 -4.831 -54.657 1.00 95.75 347 GLN A CA 1
ATOM 2847 C C . GLN A 1 347 ? 39.774 -4.148 -53.900 1.00 95.75 347 GLN A C 1
ATOM 2849 O O . GLN A 1 347 ? 39.545 -4.450 -52.733 1.00 95.75 347 GLN A O 1
ATOM 2854 N N . ALA A 1 348 ? 38.975 -3.316 -54.574 1.00 95.94 348 ALA A N 1
ATOM 2855 C CA . ALA A 1 348 ? 37.827 -2.650 -53.961 1.00 95.94 348 ALA A CA 1
ATOM 2856 C C . ALA A 1 348 ? 36.752 -3.642 -53.480 1.00 95.94 348 ALA A C 1
ATOM 2858 O O . ALA A 1 348 ? 36.104 -3.412 -52.459 1.00 95.94 348 ALA A O 1
ATOM 2859 N N . ARG A 1 349 ? 36.539 -4.757 -54.195 1.00 96.19 349 ARG A N 1
ATOM 2860 C CA . ARG A 1 349 ? 35.665 -5.849 -53.731 1.00 96.19 349 ARG A CA 1
ATOM 2861 C C . ARG A 1 349 ? 36.226 -6.508 -52.475 1.00 96.19 349 ARG A C 1
ATOM 2863 O O . ARG A 1 349 ? 35.487 -6.674 -51.511 1.00 96.19 349 ARG A O 1
ATOM 2870 N N . HIS A 1 350 ? 37.521 -6.809 -52.462 1.00 95.88 350 HIS A N 1
ATOM 2871 C CA . HIS A 1 350 ? 38.181 -7.406 -51.307 1.00 95.88 350 HIS A CA 1
ATOM 2872 C C . HIS A 1 350 ? 38.111 -6.504 -50.065 1.00 95.88 350 HIS A C 1
ATOM 2874 O O . HIS A 1 350 ? 37.723 -6.958 -48.991 1.00 95.88 350 HIS A O 1
ATOM 2880 N N . GLU A 1 351 ? 38.392 -5.209 -50.219 1.00 95.19 351 GLU A N 1
ATOM 2881 C CA . GLU A 1 351 ? 38.266 -4.217 -49.146 1.00 95.19 351 GLU A CA 1
ATOM 2882 C C . GLU A 1 351 ? 36.821 -4.127 -48.627 1.00 95.19 351 GLU A C 1
ATOM 2884 O O . GLU A 1 351 ? 36.594 -4.127 -47.416 1.00 95.19 351 GLU A O 1
ATOM 2889 N N . LYS A 1 352 ? 35.821 -4.139 -49.522 1.00 97.00 352 LYS A N 1
ATOM 2890 C CA . LYS A 1 352 ? 34.400 -4.186 -49.132 1.00 97.00 352 LYS A CA 1
ATOM 2891 C C . LYS A 1 352 ? 34.051 -5.445 -48.344 1.00 97.00 352 LYS A C 1
ATOM 2893 O O . LYS A 1 352 ? 33.301 -5.356 -47.370 1.00 97.00 352 LYS A O 1
ATOM 2898 N N . ASP A 1 353 ? 34.583 -6.597 -48.735 1.00 96.56 353 ASP A N 1
ATOM 2899 C CA . ASP A 1 353 ? 34.352 -7.854 -48.025 1.00 96.56 353 ASP A CA 1
ATOM 2900 C C . ASP A 1 353 ? 35.002 -7.848 -46.636 1.00 96.56 353 ASP A C 1
ATOM 2902 O O . ASP A 1 353 ? 34.385 -8.318 -45.678 1.00 96.56 353 ASP A O 1
ATOM 2906 N N . ILE A 1 354 ? 36.195 -7.261 -46.490 1.00 97.31 354 ILE A N 1
ATOM 2907 C CA . ILE A 1 354 ? 36.834 -7.050 -45.182 1.00 97.31 354 ILE A CA 1
ATOM 2908 C C . ILE A 1 354 ? 35.970 -6.137 -44.310 1.00 97.31 354 ILE A C 1
ATOM 2910 O O . ILE A 1 354 ? 35.681 -6.488 -43.169 1.00 97.31 354 ILE A O 1
ATOM 2914 N N . ILE A 1 355 ? 35.492 -5.005 -44.837 1.00 96.38 355 ILE A N 1
ATOM 2915 C CA . ILE A 1 355 ? 34.625 -4.082 -44.086 1.00 96.38 355 ILE A CA 1
ATOM 2916 C C . ILE A 1 355 ? 33.335 -4.785 -43.651 1.00 96.38 355 ILE A C 1
ATOM 2918 O O . ILE A 1 355 ? 32.910 -4.640 -42.505 1.00 96.38 355 ILE A O 1
ATOM 2922 N N . ARG A 1 356 ? 32.724 -5.588 -44.532 1.00 96.88 356 ARG A N 1
ATOM 2923 C CA . ARG A 1 356 ? 31.529 -6.374 -44.201 1.00 96.88 356 ARG A CA 1
ATOM 2924 C C . ARG A 1 356 ? 31.815 -7.375 -43.080 1.00 96.88 356 ARG A C 1
ATOM 2926 O O . ARG A 1 356 ? 31.048 -7.432 -42.123 1.00 96.88 356 ARG A O 1
ATOM 2933 N N . LYS A 1 357 ? 32.909 -8.137 -43.174 1.00 95.81 357 LYS A N 1
ATOM 2934 C CA . LYS A 1 357 ? 33.317 -9.102 -42.138 1.00 95.81 357 LYS A CA 1
ATOM 2935 C C . LYS A 1 357 ? 33.615 -8.413 -40.807 1.00 95.81 357 LYS A C 1
ATOM 2937 O O . LYS A 1 357 ? 33.126 -8.874 -39.783 1.00 95.81 357 LYS A O 1
ATOM 2942 N N . ASN A 1 358 ? 34.333 -7.290 -40.827 1.00 96.50 358 ASN A N 1
ATOM 2943 C CA . ASN A 1 358 ? 34.630 -6.498 -39.633 1.00 96.50 358 ASN A CA 1
ATOM 2944 C C . ASN A 1 358 ? 33.352 -5.951 -38.993 1.00 96.50 358 ASN A C 1
ATOM 2946 O O . ASN A 1 358 ? 33.208 -6.020 -37.778 1.00 96.50 358 ASN A O 1
ATOM 2950 N N . ARG A 1 359 ? 32.392 -5.471 -39.795 1.00 96.44 359 ARG A N 1
ATOM 2951 C CA . ARG A 1 359 ? 31.091 -5.015 -39.289 1.00 96.44 359 ARG A CA 1
ATOM 2952 C C . ARG A 1 359 ? 30.325 -6.145 -38.605 1.00 96.44 359 ARG A C 1
ATOM 2954 O O . ARG A 1 359 ? 29.890 -5.959 -37.478 1.00 96.44 359 ARG A O 1
ATOM 2961 N N . ILE A 1 360 ? 30.219 -7.308 -39.250 1.00 96.06 360 ILE A N 1
ATOM 2962 C CA . ILE A 1 360 ? 29.551 -8.488 -38.674 1.00 96.06 360 ILE A CA 1
ATOM 2963 C C . ILE A 1 360 ? 30.260 -8.944 -37.393 1.00 96.06 360 ILE A C 1
ATOM 2965 O O . ILE A 1 360 ? 29.614 -9.332 -36.426 1.00 96.06 360 ILE A O 1
ATOM 2969 N N . PHE A 1 361 ? 31.591 -8.914 -37.373 1.00 97.31 361 PHE A N 1
ATOM 2970 C CA . PHE A 1 361 ? 32.371 -9.296 -36.202 1.00 97.31 361 PHE A CA 1
ATOM 2971 C C . PHE A 1 361 ? 32.140 -8.344 -35.022 1.00 97.31 361 PHE A C 1
ATOM 2973 O O . PHE A 1 361 ? 31.886 -8.808 -33.913 1.00 97.31 361 PHE A O 1
ATOM 2980 N N . LEU A 1 362 ? 32.166 -7.030 -35.263 1.00 97.00 362 LEU A N 1
ATOM 2981 C CA . LEU A 1 362 ? 31.876 -6.026 -34.239 1.00 97.00 362 LEU A CA 1
ATOM 2982 C C . LEU A 1 362 ? 30.439 -6.139 -33.730 1.00 97.00 362 LEU A C 1
ATOM 2984 O O . LEU A 1 362 ? 30.221 -6.105 -32.526 1.00 97.00 362 LEU A O 1
ATOM 2988 N N . GLU A 1 363 ? 29.471 -6.328 -34.626 1.00 95.81 363 GLU A N 1
ATOM 2989 C CA . GLU A 1 363 ? 28.065 -6.528 -34.265 1.00 95.81 363 GLU A CA 1
ATOM 2990 C C . GLU A 1 363 ? 27.898 -7.744 -33.347 1.00 95.81 363 GLU A C 1
ATOM 2992 O O . GLU A 1 363 ? 27.352 -7.611 -32.256 1.00 95.81 363 GLU A O 1
ATOM 2997 N N . LYS A 1 364 ? 28.515 -8.883 -33.687 1.00 96.94 364 LYS A N 1
ATOM 2998 C CA . LYS A 1 364 ? 28.535 -10.068 -32.814 1.00 96.94 364 LYS A CA 1
ATOM 2999 C C . LYS A 1 364 ? 29.173 -9.805 -31.450 1.00 96.94 364 LYS A C 1
ATOM 3001 O O . LYS A 1 364 ? 28.698 -10.333 -30.449 1.00 96.94 364 LYS A O 1
ATOM 3006 N N . GLN A 1 365 ? 30.252 -9.023 -31.391 1.00 95.75 365 GLN A N 1
ATOM 3007 C CA . GLN A 1 365 ? 30.879 -8.666 -30.116 1.00 95.75 365 GLN A CA 1
ATOM 3008 C C . GLN A 1 365 ? 29.982 -7.761 -29.270 1.00 95.75 365 GLN A C 1
ATOM 3010 O O . GLN A 1 365 ? 29.882 -7.968 -28.060 1.00 95.75 365 GLN A O 1
ATOM 3015 N N . TYR A 1 366 ? 29.318 -6.781 -29.886 1.00 95.88 366 TYR A N 1
ATOM 3016 C CA . TYR A 1 366 ? 28.356 -5.935 -29.188 1.00 95.88 366 TYR A CA 1
ATOM 3017 C C . TYR A 1 366 ? 27.156 -6.743 -28.704 1.00 95.88 366 TYR A C 1
ATOM 3019 O O . TYR A 1 366 ? 26.738 -6.558 -27.568 1.00 95.88 366 TYR A O 1
ATOM 3027 N N . ASP A 1 367 ? 26.648 -7.674 -29.504 1.00 95.00 367 ASP A N 1
ATOM 3028 C CA . ASP A 1 367 ? 25.553 -8.563 -29.115 1.00 95.00 367 ASP A CA 1
ATOM 3029 C C . ASP A 1 367 ? 25.938 -9.443 -27.929 1.00 95.00 367 ASP A C 1
ATOM 3031 O O . ASP A 1 367 ? 25.221 -9.473 -26.932 1.00 95.00 367 ASP A O 1
ATOM 3035 N N . ALA A 1 368 ? 27.108 -10.083 -27.987 1.00 96.56 368 ALA A N 1
ATOM 3036 C CA . ALA A 1 368 ? 27.621 -10.889 -26.884 1.00 96.56 368 ALA A CA 1
ATOM 3037 C C . ALA A 1 368 ? 27.803 -10.059 -25.604 1.00 96.56 368 ALA A C 1
ATOM 3039 O O . ALA A 1 368 ? 27.455 -10.511 -24.514 1.00 96.56 368 ALA A O 1
ATOM 3040 N N . ARG A 1 369 ? 28.304 -8.823 -25.729 1.00 96.75 369 ARG A N 1
ATOM 3041 C CA . ARG A 1 369 ? 28.447 -7.914 -24.589 1.00 96.75 369 ARG A CA 1
ATOM 3042 C C . ARG A 1 369 ? 27.095 -7.479 -24.029 1.00 96.75 369 ARG A C 1
ATOM 3044 O O . ARG A 1 369 ? 26.942 -7.483 -22.820 1.00 96.75 369 ARG A O 1
ATOM 3051 N N . ARG A 1 370 ? 26.107 -7.179 -24.879 1.00 95.56 370 ARG A N 1
ATOM 3052 C CA . ARG A 1 370 ? 24.743 -6.832 -24.446 1.00 95.56 370 ARG A CA 1
ATOM 3053 C C . ARG A 1 370 ? 24.077 -7.970 -23.683 1.00 95.56 370 ARG A C 1
ATOM 3055 O O . ARG A 1 370 ? 23.461 -7.712 -22.657 1.00 95.56 370 ARG A O 1
ATOM 3062 N N . VAL A 1 371 ? 24.204 -9.204 -24.171 1.00 95.25 371 VAL A N 1
ATOM 3063 C CA . VAL A 1 371 ? 23.669 -10.388 -23.481 1.00 95.25 371 VAL A CA 1
ATOM 3064 C C . VAL A 1 371 ? 24.346 -10.558 -22.125 1.00 95.25 371 VAL A C 1
ATOM 3066 O O . VAL A 1 371 ? 23.655 -10.708 -21.125 1.00 95.25 371 VAL A O 1
ATOM 3069 N N . LYS A 1 372 ? 25.676 -10.439 -22.068 1.00 97.38 372 LYS A N 1
ATOM 3070 C CA . LYS A 1 372 ? 26.411 -10.531 -20.804 1.00 97.38 372 LYS A CA 1
ATOM 3071 C C . LYS A 1 372 ? 26.028 -9.424 -19.818 1.00 97.38 372 LYS A C 1
ATOM 3073 O O . LYS A 1 372 ? 25.752 -9.712 -18.663 1.00 97.38 372 LYS A O 1
ATOM 3078 N N . ASP A 1 373 ? 25.978 -8.172 -20.269 1.00 96.19 373 ASP A N 1
ATOM 3079 C CA . ASP A 1 373 ? 25.597 -7.037 -19.424 1.00 96.19 373 ASP A CA 1
ATOM 3080 C C . ASP A 1 373 ? 24.153 -7.201 -18.905 1.00 96.19 373 ASP A C 1
ATOM 3082 O O . ASP A 1 373 ? 23.857 -6.838 -17.767 1.00 96.19 373 ASP A O 1
ATOM 3086 N N . PHE A 1 374 ? 23.262 -7.789 -19.713 1.00 94.19 374 PHE A N 1
ATOM 3087 C CA . PHE A 1 374 ? 21.895 -8.129 -19.316 1.00 94.19 374 PHE A CA 1
ATOM 3088 C C . PHE A 1 374 ? 21.851 -9.244 -18.261 1.00 94.19 374 PHE A C 1
ATOM 3090 O O . PHE A 1 374 ? 21.162 -9.103 -17.254 1.00 94.19 374 PHE A O 1
ATOM 3097 N N . GLU A 1 375 ? 22.607 -10.325 -18.453 1.00 95.56 375 GLU A N 1
ATOM 3098 C CA . GLU A 1 375 ? 22.726 -11.414 -17.475 1.00 95.56 375 GLU A CA 1
ATOM 3099 C C . GLU A 1 375 ? 23.327 -10.923 -16.151 1.00 95.56 375 GLU A C 1
ATOM 3101 O O . GLU A 1 375 ? 22.803 -11.230 -15.080 1.00 95.56 375 GLU A O 1
ATOM 3106 N N . ASP A 1 376 ? 24.379 -10.105 -16.208 1.00 96.25 376 ASP A N 1
ATOM 3107 C CA . ASP A 1 376 ? 25.014 -9.512 -15.030 1.00 96.25 376 ASP A CA 1
ATOM 3108 C C . ASP A 1 376 ? 24.053 -8.565 -14.289 1.00 96.25 376 ASP A C 1
ATOM 3110 O O . ASP A 1 376 ? 24.039 -8.538 -13.056 1.00 96.25 376 ASP A O 1
ATOM 3114 N N . ALA A 1 377 ? 23.226 -7.800 -15.010 1.00 96.44 377 ALA A N 1
ATOM 3115 C CA . ALA A 1 377 ? 22.186 -6.965 -14.408 1.00 96.44 377 ALA A CA 1
ATOM 3116 C C . ALA A 1 377 ? 21.105 -7.812 -13.717 1.00 96.44 377 ALA A C 1
ATOM 3118 O O . ALA A 1 377 ? 20.748 -7.528 -12.574 1.00 96.44 377 ALA A O 1
ATOM 3119 N N . LEU A 1 378 ? 20.648 -8.885 -14.370 1.00 95.69 378 LEU A N 1
ATOM 3120 C CA . LEU A 1 378 ? 19.651 -9.799 -13.816 1.00 95.69 378 LEU A CA 1
ATOM 3121 C C . LEU A 1 378 ? 20.171 -10.518 -12.561 1.00 95.69 378 LEU A C 1
ATOM 3123 O O . LEU A 1 378 ? 19.441 -10.672 -11.582 1.00 95.69 378 LEU A O 1
ATOM 3127 N N . ASN A 1 379 ? 21.442 -10.926 -12.561 1.00 96.38 379 ASN A N 1
ATOM 3128 C CA . ASN A 1 379 ? 22.080 -11.549 -11.403 1.00 96.38 379 ASN A CA 1
ATOM 3129 C C . ASN A 1 379 ? 22.177 -10.579 -10.217 1.00 96.38 379 ASN A C 1
ATOM 3131 O O . ASN A 1 379 ? 21.818 -10.955 -9.104 1.00 96.38 379 ASN A O 1
ATOM 3135 N N . LYS A 1 380 ? 22.566 -9.320 -10.452 1.00 95.88 380 LYS A N 1
ATOM 3136 C CA . LYS A 1 380 ? 22.597 -8.286 -9.401 1.00 95.88 380 LYS A CA 1
ATOM 3137 C C . LYS A 1 380 ? 21.215 -8.011 -8.821 1.00 95.88 380 LYS A C 1
ATOM 3139 O O . LYS A 1 380 ? 21.066 -7.915 -7.608 1.00 95.88 380 LYS A O 1
ATOM 3144 N N . GLU A 1 381 ? 20.196 -7.901 -9.670 1.00 92.88 381 GLU A N 1
ATOM 3145 C CA . GLU A 1 381 ? 18.819 -7.694 -9.215 1.00 92.88 381 GLU A CA 1
ATOM 3146 C C . GLU A 1 381 ? 18.325 -8.884 -8.380 1.00 92.88 381 GLU A C 1
ATOM 3148 O O . GLU A 1 381 ? 17.732 -8.700 -7.317 1.00 92.88 381 GLU A O 1
ATOM 3153 N N . LYS A 1 382 ? 18.648 -10.112 -8.804 1.00 94.31 382 LYS A N 1
ATOM 3154 C CA . LYS A 1 382 ? 18.351 -11.332 -8.048 1.00 94.31 382 LYS A CA 1
ATOM 3155 C C . LYS A 1 382 ? 19.038 -11.349 -6.679 1.00 94.31 382 LYS A C 1
ATOM 3157 O O . LYS A 1 382 ? 18.395 -11.724 -5.702 1.00 94.31 382 LYS A O 1
ATOM 3162 N N . GLU A 1 383 ? 20.308 -10.960 -6.593 1.00 94.88 383 GLU A N 1
ATOM 3163 C CA . GLU A 1 383 ? 21.047 -10.869 -5.325 1.00 94.88 383 GLU A CA 1
ATOM 3164 C C . GLU A 1 383 ? 20.432 -9.824 -4.386 1.00 94.88 383 GLU A C 1
ATOM 3166 O O . GLU A 1 383 ? 20.165 -10.126 -3.223 1.00 94.88 383 GLU A O 1
ATOM 3171 N N . LEU A 1 384 ? 20.111 -8.632 -4.899 1.00 93.88 384 LEU A N 1
ATOM 3172 C CA . LEU A 1 384 ? 19.435 -7.586 -4.125 1.00 93.88 384 LEU A CA 1
ATOM 3173 C C . LEU A 1 384 ? 18.064 -8.048 -3.618 1.00 93.88 384 LEU A C 1
ATOM 3175 O O . LEU A 1 384 ? 17.733 -7.837 -2.454 1.00 93.88 384 LEU A O 1
ATOM 3179 N N . ALA A 1 385 ? 17.285 -8.734 -4.457 1.00 93.75 385 ALA A N 1
ATOM 3180 C CA . ALA A 1 385 ? 15.993 -9.285 -4.060 1.00 93.75 385 ALA A CA 1
ATOM 3181 C C . ALA A 1 385 ? 16.127 -10.375 -2.980 1.00 93.75 385 ALA A C 1
ATOM 3183 O O . ALA A 1 385 ? 15.287 -10.467 -2.083 1.00 93.75 385 ALA A O 1
ATOM 3184 N N . GLN A 1 386 ? 17.178 -11.199 -3.037 1.00 94.25 386 GLN A N 1
ATOM 318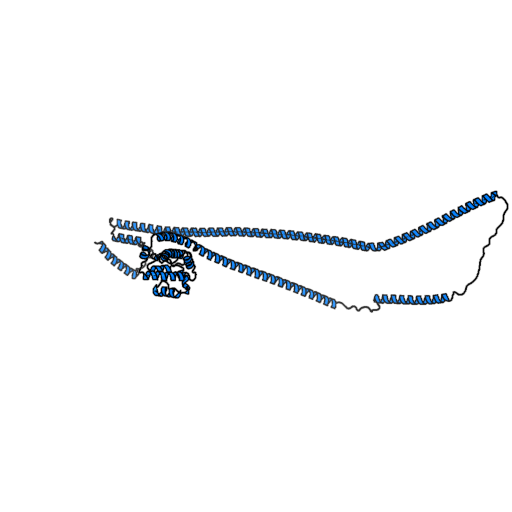5 C CA . GLN A 1 386 ? 17.461 -12.195 -2.001 1.00 94.25 386 GLN A CA 1
ATOM 3186 C C . GLN A 1 386 ? 17.837 -11.543 -0.670 1.00 94.25 386 GLN A C 1
ATOM 3188 O O . GLN A 1 386 ? 17.300 -11.949 0.361 1.00 94.25 386 GLN A O 1
ATOM 3193 N N . LEU A 1 387 ? 18.700 -10.524 -0.689 1.00 93.38 387 LEU A N 1
ATOM 3194 C CA . LEU A 1 387 ? 19.073 -9.770 0.510 1.00 93.38 387 LEU A CA 1
ATOM 3195 C C . LEU A 1 387 ? 17.858 -9.073 1.128 1.00 93.38 387 LEU A C 1
ATOM 3197 O O . LEU A 1 387 ? 17.584 -9.279 2.306 1.00 93.38 387 LEU A O 1
ATOM 3201 N N . ALA A 1 388 ? 17.053 -8.375 0.324 1.00 93.38 388 ALA A N 1
ATOM 3202 C CA . ALA A 1 388 ? 15.829 -7.726 0.794 1.00 93.38 388 ALA A CA 1
ATOM 3203 C C . ALA A 1 388 ? 14.839 -8.727 1.419 1.00 93.38 388 ALA A C 1
ATOM 3205 O O . ALA A 1 388 ? 14.195 -8.437 2.427 1.00 93.38 388 ALA A O 1
ATOM 3206 N N . LYS A 1 389 ? 14.731 -9.939 0.856 1.00 95.12 389 LYS A N 1
ATOM 3207 C CA . LYS A 1 389 ? 13.900 -11.005 1.432 1.00 95.12 389 LYS A CA 1
ATOM 3208 C C . LYS A 1 389 ? 14.429 -11.473 2.790 1.00 95.12 389 LYS A C 1
ATOM 3210 O O . LYS A 1 389 ? 13.625 -11.738 3.681 1.00 95.12 389 LYS A O 1
ATOM 3215 N N . LEU A 1 390 ? 15.745 -11.608 2.946 1.00 94.06 390 LEU A N 1
ATOM 3216 C CA . LEU A 1 390 ? 16.359 -11.998 4.218 1.00 94.06 390 LEU A CA 1
ATOM 3217 C C . LEU A 1 390 ? 16.174 -10.913 5.281 1.00 94.06 390 LEU A C 1
ATOM 3219 O O . LEU A 1 390 ? 15.714 -11.233 6.373 1.00 94.06 390 LEU A O 1
ATOM 3223 N N . GLU A 1 391 ? 16.429 -9.651 4.934 1.00 94.00 391 GLU A N 1
ATOM 3224 C CA . GLU A 1 391 ? 16.208 -8.501 5.818 1.00 94.00 391 GLU A CA 1
ATOM 3225 C C . GLU A 1 391 ? 14.747 -8.417 6.269 1.00 94.00 391 GLU A C 1
ATOM 3227 O O . GLU A 1 391 ? 14.471 -8.239 7.451 1.00 94.00 391 GLU A O 1
ATOM 3232 N N . TYR A 1 392 ? 13.795 -8.625 5.355 1.00 91.38 392 TYR A N 1
ATOM 3233 C CA . TYR A 1 392 ? 12.373 -8.641 5.696 1.00 91.38 392 TYR A CA 1
ATOM 3234 C C . TYR A 1 392 ? 12.015 -9.767 6.679 1.00 91.38 392 TYR A C 1
ATOM 3236 O O . TYR A 1 392 ? 11.260 -9.555 7.630 1.00 91.38 392 TYR A O 1
ATOM 3244 N N . ILE A 1 393 ? 12.565 -10.970 6.476 1.00 92.69 393 ILE A N 1
ATOM 3245 C CA . ILE A 1 393 ? 12.360 -12.101 7.393 1.00 92.69 393 ILE A CA 1
ATOM 3246 C C . ILE A 1 393 ? 12.955 -11.788 8.770 1.00 92.69 393 ILE A C 1
ATOM 3248 O O . ILE A 1 393 ? 12.328 -12.093 9.783 1.00 92.69 393 ILE A O 1
ATOM 3252 N N . GLU A 1 394 ? 14.145 -11.192 8.821 1.00 94.31 394 GLU A N 1
ATOM 3253 C CA . GLU A 1 394 ? 14.809 -10.812 10.068 1.00 94.31 394 GLU A CA 1
ATOM 3254 C C . GLU A 1 394 ? 14.033 -9.725 10.818 1.00 94.31 394 GLU A C 1
ATOM 3256 O O . GLU A 1 394 ? 13.771 -9.880 12.009 1.00 94.31 394 GLU A O 1
ATOM 3261 N N . GLN A 1 395 ? 13.565 -8.689 10.117 1.00 92.88 395 GLN A N 1
ATOM 3262 C CA . GLN A 1 395 ? 12.705 -7.648 10.686 1.00 92.88 395 GLN A CA 1
ATOM 3263 C C . GLN A 1 395 ? 11.413 -8.239 11.250 1.00 92.88 395 GLN A C 1
ATOM 3265 O O . GLN A 1 395 ? 11.055 -7.959 12.390 1.00 92.88 395 GLN A O 1
ATOM 3270 N N . THR A 1 396 ? 10.755 -9.123 10.496 1.00 90.44 396 THR A N 1
ATOM 3271 C CA . THR A 1 396 ? 9.518 -9.777 10.946 1.00 90.44 396 THR A CA 1
ATOM 3272 C C . THR A 1 396 ? 9.755 -10.610 12.209 1.00 90.44 396 THR A C 1
ATOM 3274 O O . THR A 1 396 ? 8.944 -10.579 13.131 1.00 90.44 396 THR A O 1
ATOM 3277 N N . LYS A 1 397 ? 10.876 -11.340 12.284 1.00 94.81 397 LYS A N 1
ATOM 3278 C CA . LYS A 1 397 ? 11.251 -12.098 13.487 1.00 94.81 397 LYS A CA 1
ATOM 3279 C C . LYS A 1 397 ? 11.540 -11.178 14.670 1.00 94.81 397 LYS A C 1
ATOM 3281 O O . LYS A 1 397 ? 11.032 -11.428 15.757 1.00 94.81 397 LYS A O 1
ATOM 3286 N N . ALA A 1 398 ? 12.298 -10.103 14.463 1.00 96.50 398 ALA A N 1
ATOM 3287 C CA . ALA A 1 398 ? 12.602 -9.136 15.514 1.00 96.50 398 ALA A CA 1
ATOM 3288 C C . ALA A 1 398 ? 11.328 -8.460 16.059 1.00 96.50 398 ALA A C 1
ATOM 3290 O O . ALA A 1 398 ? 11.192 -8.274 17.269 1.00 96.50 398 ALA A O 1
ATOM 3291 N N . GLU A 1 399 ? 10.369 -8.138 15.185 1.00 92.19 399 GLU A N 1
ATOM 3292 C CA . GLU A 1 399 ? 9.056 -7.617 15.575 1.00 92.19 399 GLU A CA 1
ATOM 3293 C C . GLU A 1 399 ? 8.243 -8.643 16.376 1.00 92.19 399 GLU A C 1
ATOM 3295 O O . GLU A 1 399 ? 7.668 -8.288 17.406 1.00 92.19 399 GLU A O 1
ATOM 3300 N N . GLN A 1 400 ? 8.229 -9.912 15.951 1.00 93.94 400 GLN A N 1
ATOM 3301 C CA . GLN A 1 400 ? 7.581 -11.002 16.691 1.00 93.94 400 GLN A CA 1
ATOM 3302 C C . GLN A 1 400 ? 8.189 -11.166 18.088 1.00 93.94 400 GLN A C 1
ATOM 3304 O O . GLN A 1 400 ? 7.462 -11.139 19.077 1.00 93.94 400 GLN A O 1
ATOM 3309 N N . GLU A 1 401 ? 9.518 -11.222 18.195 1.00 96.69 401 GLU A N 1
ATOM 3310 C CA . GLU A 1 401 ? 10.220 -11.337 19.478 1.00 96.69 401 GLU A CA 1
ATOM 3311 C C . GLU A 1 401 ? 9.964 -10.145 20.410 1.00 96.69 401 GLU A C 1
ATOM 3313 O O . GLU A 1 401 ? 9.923 -10.302 21.633 1.00 96.69 401 GLU A O 1
ATOM 3318 N N . LEU A 1 402 ? 9.825 -8.932 19.866 1.00 95.38 402 LEU A N 1
ATOM 3319 C CA . LEU A 1 402 ? 9.458 -7.756 20.655 1.00 95.38 402 LEU A CA 1
ATOM 3320 C C . LEU A 1 402 ? 8.015 -7.869 21.158 1.00 95.38 402 LEU A C 1
ATOM 3322 O O . LEU A 1 402 ? 7.738 -7.587 22.326 1.00 95.38 402 LEU A O 1
ATOM 3326 N N . HIS A 1 403 ? 7.099 -8.288 20.287 1.00 93.31 403 HIS A N 1
ATOM 3327 C CA . HIS A 1 403 ? 5.691 -8.427 20.629 1.00 93.31 403 HIS A CA 1
ATOM 3328 C C . HIS A 1 403 ? 5.472 -9.518 21.688 1.00 93.31 403 HIS A C 1
ATOM 3330 O O . HIS A 1 403 ? 4.692 -9.316 22.622 1.00 93.31 403 HIS A O 1
ATOM 3336 N N . ASP A 1 404 ? 6.207 -10.626 21.591 1.00 95.31 404 ASP A N 1
ATOM 3337 C CA . ASP A 1 404 ? 6.202 -11.712 22.571 1.00 95.31 404 ASP A CA 1
ATOM 3338 C C . ASP A 1 404 ? 6.772 -11.254 23.918 1.00 95.31 404 ASP A C 1
ATOM 3340 O O . ASP A 1 404 ? 6.175 -11.525 24.962 1.00 95.31 404 ASP A O 1
ATOM 3344 N N . ARG A 1 405 ? 7.864 -10.472 23.916 1.00 97.31 405 ARG A N 1
ATOM 3345 C CA . ARG A 1 405 ? 8.423 -9.865 25.138 1.00 97.31 405 ARG A CA 1
ATOM 3346 C C . ARG A 1 405 ? 7.422 -8.952 25.843 1.00 97.31 405 ARG A C 1
ATOM 3348 O O . ARG A 1 405 ? 7.207 -9.092 27.044 1.00 97.31 405 ARG A O 1
ATOM 3355 N N . ILE A 1 406 ? 6.761 -8.060 25.104 1.00 95.44 406 ILE A N 1
ATOM 3356 C CA . ILE A 1 406 ? 5.737 -7.162 25.665 1.00 95.44 406 ILE A CA 1
ATOM 3357 C C . ILE A 1 406 ? 4.530 -7.964 26.175 1.00 95.44 406 ILE A C 1
ATOM 3359 O O . ILE A 1 406 ? 3.936 -7.628 27.202 1.00 95.44 406 ILE A O 1
ATOM 3363 N N . ALA A 1 407 ? 4.137 -9.025 25.467 1.00 96.19 407 ALA A N 1
ATOM 3364 C CA . ALA A 1 407 ? 3.041 -9.889 25.890 1.00 96.19 407 ALA A CA 1
ATOM 3365 C C . ALA A 1 407 ? 3.370 -10.635 27.194 1.00 96.19 407 ALA A C 1
ATOM 3367 O O . ALA A 1 407 ? 2.513 -10.682 28.083 1.00 96.19 407 ALA A O 1
ATOM 3368 N N . ALA A 1 408 ? 4.596 -11.151 27.322 1.00 96.81 408 ALA A N 1
ATOM 3369 C CA . ALA A 1 408 ? 5.103 -11.791 28.532 1.00 96.81 408 ALA A CA 1
ATOM 3370 C C . ALA A 1 408 ? 5.147 -10.807 29.708 1.00 96.81 408 ALA A C 1
ATOM 3372 O O . ALA A 1 408 ? 4.565 -11.092 30.752 1.00 96.81 408 ALA A O 1
ATOM 3373 N N . GLU A 1 409 ? 5.696 -9.604 29.516 1.00 95.69 409 GLU A N 1
ATOM 3374 C CA . GLU A 1 409 ? 5.741 -8.574 30.562 1.00 95.69 409 GLU A CA 1
ATOM 3375 C C . GLU A 1 409 ? 4.331 -8.197 31.045 1.00 95.69 409 GLU A C 1
ATOM 3377 O O . GLU A 1 409 ? 4.055 -8.133 32.243 1.00 95.69 409 GLU A O 1
ATOM 3382 N N . ARG A 1 410 ? 3.378 -8.023 30.121 1.00 95.19 410 ARG A N 1
ATOM 3383 C CA . ARG A 1 410 ? 1.977 -7.763 30.488 1.00 95.19 410 ARG A CA 1
ATOM 3384 C C . ARG A 1 410 ? 1.341 -8.939 31.228 1.00 95.19 410 ARG A C 1
ATOM 3386 O O . ARG A 1 410 ? 0.473 -8.713 32.070 1.00 95.19 410 ARG A O 1
ATOM 3393 N N . ALA A 1 411 ? 1.694 -10.177 30.887 1.00 95.19 411 ALA A N 1
ATOM 3394 C CA . ALA A 1 411 ? 1.208 -11.361 31.590 1.00 95.19 411 ALA A CA 1
ATOM 3395 C C . ALA A 1 411 ? 1.767 -11.427 33.015 1.00 95.19 411 ALA A C 1
ATOM 3397 O O . ALA A 1 411 ? 0.993 -11.628 33.948 1.00 95.19 411 ALA A O 1
ATOM 3398 N N . GLU A 1 412 ? 3.060 -11.157 33.191 1.00 95.12 412 GLU A N 1
ATOM 3399 C CA . GLU A 1 412 ? 3.701 -11.061 34.503 1.00 95.12 412 GLU A CA 1
ATOM 3400 C C . GLU A 1 412 ? 3.096 -9.942 35.351 1.00 95.12 412 GLU A C 1
ATOM 3402 O O . GLU A 1 412 ? 2.784 -10.162 36.515 1.00 95.12 412 GLU A O 1
ATOM 3407 N N . GLN A 1 413 ? 2.844 -8.762 34.779 1.00 94.81 413 GLN A N 1
ATOM 3408 C CA . GLN A 1 413 ? 2.191 -7.662 35.495 1.00 94.81 413 GLN A CA 1
ATOM 3409 C C . GLN A 1 413 ? 0.766 -8.020 35.934 1.00 94.81 413 GLN A C 1
ATOM 3411 O O . GLN A 1 413 ? 0.362 -7.669 37.042 1.00 94.81 413 GLN A O 1
ATOM 3416 N N . ARG A 1 414 ? -0.011 -8.721 35.094 1.00 93.75 414 ARG A N 1
ATOM 3417 C CA . ARG A 1 414 ? -1.338 -9.223 35.493 1.00 93.75 414 ARG A CA 1
ATOM 3418 C C . ARG A 1 414 ? -1.222 -10.245 36.616 1.00 93.75 414 ARG A C 1
ATOM 3420 O O . ARG A 1 414 ? -1.962 -10.146 37.587 1.00 93.75 414 ARG A O 1
ATOM 3427 N N . TYR A 1 415 ? -0.287 -11.187 36.495 1.00 95.31 415 TYR A N 1
ATOM 3428 C CA . TYR A 1 415 ? -0.032 -12.180 37.531 1.00 95.31 415 TYR A CA 1
ATOM 3429 C C . TYR A 1 415 ? 0.349 -11.515 38.855 1.00 95.31 415 TYR A C 1
ATOM 3431 O O . TYR A 1 415 ? -0.280 -11.811 39.861 1.00 95.31 415 TYR A O 1
ATOM 3439 N N . ARG A 1 416 ? 1.297 -10.567 38.848 1.00 96.06 416 ARG A N 1
ATOM 3440 C CA . ARG A 1 416 ? 1.708 -9.816 40.043 1.00 96.06 416 ARG A CA 1
ATOM 3441 C C . ARG A 1 416 ? 0.538 -9.080 40.674 1.00 96.06 416 ARG A C 1
ATOM 3443 O O . ARG A 1 416 ? 0.283 -9.294 41.841 1.00 96.06 416 ARG A O 1
ATOM 3450 N N . LYS A 1 417 ? -0.260 -8.336 39.901 1.00 94.88 417 LYS A N 1
ATOM 3451 C CA . LYS A 1 417 ? -1.457 -7.661 40.435 1.00 94.88 417 LYS A CA 1
ATOM 3452 C C . LYS A 1 417 ? -2.429 -8.624 41.115 1.00 94.88 417 LYS A C 1
ATOM 3454 O O . LYS A 1 417 ? -2.947 -8.319 42.182 1.00 94.88 417 LYS A O 1
ATOM 3459 N N . HIS A 1 418 ? -2.697 -9.773 40.494 1.00 93.69 418 HIS A N 1
ATOM 3460 C CA . HIS A 1 418 ? -3.576 -10.779 41.088 1.00 93.69 418 HIS A CA 1
ATOM 3461 C C . HIS A 1 418 ? -2.956 -11.425 42.326 1.00 93.69 418 HIS A C 1
ATOM 3463 O O . HIS A 1 418 ? -3.664 -11.64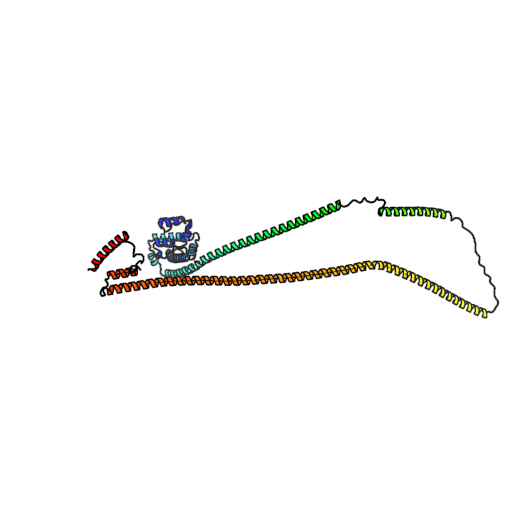7 43.303 1.00 93.69 418 HIS A O 1
ATOM 3469 N N . TYR A 1 419 ? -1.655 -11.703 42.288 1.00 96.25 419 TYR A N 1
ATOM 3470 C CA . TYR A 1 419 ? -0.906 -12.254 43.406 1.00 96.25 419 TYR A CA 1
ATOM 3471 C C . TYR A 1 419 ? -0.878 -11.284 44.589 1.00 96.25 419 TYR A C 1
ATOM 3473 O O . TYR A 1 419 ? -1.252 -11.685 45.681 1.00 96.25 419 TYR A O 1
ATOM 3481 N N . ASP A 1 420 ? -0.522 -10.019 44.364 1.00 94.44 420 ASP A N 1
ATOM 3482 C CA . ASP A 1 420 ? -0.437 -8.971 45.384 1.00 94.44 420 ASP A CA 1
ATOM 3483 C C . ASP A 1 420 ? -1.801 -8.752 46.049 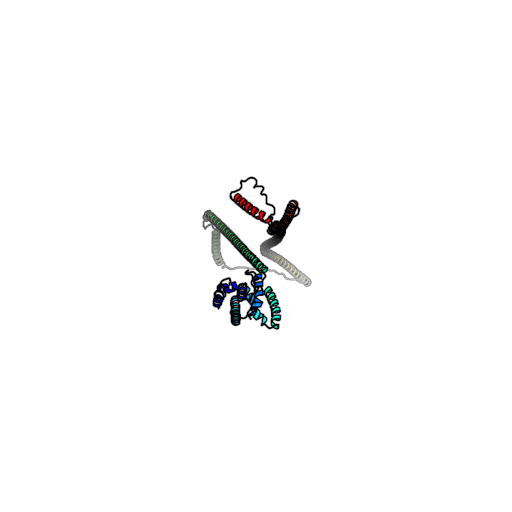1.00 94.44 420 ASP A C 1
ATOM 3485 O O . ASP A 1 420 ? -1.893 -8.760 47.270 1.00 94.44 420 ASP A O 1
ATOM 3489 N N . MET A 1 421 ? -2.878 -8.687 45.258 1.00 90.50 421 MET A N 1
ATOM 3490 C CA . MET A 1 421 ? -4.247 -8.596 45.778 1.00 90.50 421 MET A CA 1
ATOM 3491 C C . MET A 1 421 ? -4.630 -9.821 46.624 1.00 90.50 421 MET A C 1
ATOM 3493 O O . MET A 1 421 ? -5.219 -9.679 47.691 1.00 90.50 421 MET A O 1
ATOM 3497 N N . CYS A 1 422 ? -4.317 -11.041 46.168 1.00 93.12 422 CYS A N 1
ATOM 3498 C CA . CYS A 1 422 ? -4.607 -12.246 46.953 1.00 93.12 422 CYS A CA 1
ATOM 3499 C C . CYS A 1 422 ? -3.768 -12.295 48.234 1.00 93.12 422 CYS A C 1
ATOM 3501 O O . CYS A 1 422 ? -4.284 -12.692 49.275 1.00 93.12 422 CYS A O 1
ATOM 3503 N N . MET A 1 423 ? -2.501 -11.883 48.148 1.00 93.44 423 MET A N 1
ATOM 3504 C CA . MET A 1 423 ? -1.563 -11.824 49.262 1.00 93.44 423 MET A CA 1
ATOM 3505 C C . MET A 1 423 ? -2.056 -10.849 50.331 1.00 93.44 423 MET A C 1
ATOM 3507 O O . MET A 1 423 ? -2.113 -11.216 51.502 1.00 93.44 423 MET A O 1
ATOM 3511 N N . GLU A 1 424 ? -2.481 -9.653 49.926 1.00 90.06 424 GLU A N 1
ATOM 3512 C CA . GLU A 1 424 ? -3.076 -8.642 50.801 1.00 90.06 424 GLU A CA 1
ATOM 3513 C C . GLU A 1 424 ? -4.298 -9.196 51.544 1.00 90.06 424 GLU A C 1
ATOM 3515 O O . GLU A 1 424 ? -4.347 -9.144 52.770 1.00 90.06 424 GLU A O 1
ATOM 3520 N N . VAL A 1 425 ? -5.231 -9.837 50.832 1.00 89.31 425 VAL A N 1
ATOM 3521 C CA . VAL A 1 425 ? -6.407 -10.465 51.457 1.00 89.31 425 VAL A CA 1
ATOM 3522 C C . VAL A 1 425 ? -5.999 -11.571 52.434 1.00 89.31 425 VAL A C 1
ATOM 3524 O O . VAL A 1 425 ? -6.544 -11.656 53.534 1.00 89.31 425 VAL A O 1
ATOM 3527 N N . THR A 1 426 ? -5.031 -12.424 52.080 1.00 91.00 426 THR A N 1
ATOM 3528 C CA . THR A 1 426 ? -4.548 -13.457 53.011 1.00 91.00 426 THR A CA 1
ATOM 3529 C C . THR A 1 426 ? -3.877 -12.867 54.246 1.00 91.00 426 THR A C 1
ATOM 3531 O O . THR A 1 426 ? -4.081 -13.400 55.333 1.00 91.00 426 THR A O 1
ATOM 3534 N N . LEU A 1 427 ? -3.126 -11.771 54.111 1.00 89.69 427 LEU A N 1
ATOM 3535 C CA . LEU A 1 427 ? -2.519 -11.075 55.245 1.00 89.69 427 LEU A CA 1
ATOM 3536 C C . LEU A 1 427 ? -3.589 -10.455 56.145 1.00 89.69 427 LEU A C 1
ATOM 3538 O O . LEU A 1 427 ? -3.547 -10.683 57.345 1.00 89.69 427 LEU A O 1
ATOM 3542 N N . GLN A 1 428 ? -4.615 -9.810 55.583 1.00 87.06 428 GLN A N 1
ATOM 3543 C CA . GLN A 1 428 ? -5.747 -9.289 56.359 1.00 87.06 428 GLN A CA 1
ATOM 3544 C C . GLN A 1 428 ? -6.490 -10.397 57.130 1.00 87.06 428 GLN A C 1
ATOM 3546 O O . GLN A 1 428 ? -6.904 -10.187 58.269 1.00 87.06 428 GLN A O 1
ATOM 3551 N N . ILE A 1 429 ? -6.640 -11.597 56.549 1.00 88.25 429 ILE A N 1
ATOM 3552 C CA . ILE A 1 429 ? -7.228 -12.759 57.245 1.00 88.25 429 ILE A CA 1
ATOM 3553 C C . ILE A 1 429 ? -6.337 -13.212 58.406 1.00 88.25 429 ILE A C 1
ATOM 3555 O O . ILE A 1 429 ? -6.846 -13.529 59.485 1.00 88.25 429 ILE A O 1
ATOM 3559 N N . VAL A 1 430 ? -5.020 -13.265 58.189 1.00 89.94 430 VAL A N 1
ATOM 3560 C CA . VAL A 1 430 ? -4.055 -13.603 59.241 1.00 89.94 430 VAL A CA 1
ATOM 3561 C C . VAL A 1 430 ? -4.109 -12.553 60.345 1.00 89.94 430 VAL A C 1
ATOM 3563 O O . VAL A 1 430 ? -4.273 -12.929 61.500 1.00 89.94 430 VAL A O 1
ATOM 3566 N N . ASP A 1 431 ? -4.077 -11.264 60.019 1.00 88.12 431 ASP A N 1
ATOM 3567 C CA . ASP A 1 431 ? -4.161 -10.166 60.985 1.00 88.12 431 ASP A CA 1
ATOM 3568 C C . ASP A 1 431 ? -5.448 -10.236 61.807 1.00 88.12 431 ASP A C 1
ATOM 3570 O O . ASP A 1 431 ? -5.411 -10.145 63.035 1.00 88.12 431 ASP A O 1
ATOM 3574 N N . TYR A 1 432 ? -6.582 -10.494 61.152 1.00 86.31 432 TYR A N 1
ATOM 3575 C CA . TYR A 1 432 ? -7.863 -10.696 61.821 1.00 86.31 432 TYR A CA 1
ATOM 3576 C C . TYR A 1 432 ? -7.814 -11.878 62.796 1.00 86.31 432 TYR A C 1
ATOM 3578 O O . TYR A 1 432 ? -8.182 -11.739 63.963 1.00 86.31 432 TYR A O 1
ATOM 3586 N N . ALA A 1 433 ? -7.302 -13.033 62.362 1.00 88.44 433 ALA A N 1
ATOM 3587 C CA . ALA A 1 433 ? -7.156 -14.206 63.223 1.00 88.44 433 ALA A CA 1
ATOM 3588 C C . ALA A 1 433 ? -6.186 -13.964 64.394 1.00 88.44 433 ALA A C 1
ATOM 3590 O O . ALA A 1 433 ? -6.431 -14.439 65.505 1.00 88.44 433 ALA A O 1
ATOM 3591 N N . THR A 1 434 ? -5.113 -13.208 64.158 1.00 86.56 434 THR A N 1
ATOM 3592 C CA . THR A 1 434 ? -4.063 -12.922 65.144 1.00 86.56 434 THR A CA 1
ATOM 3593 C C . THR A 1 434 ? -4.569 -11.944 66.202 1.00 86.56 434 THR A C 1
ATOM 3595 O O . THR A 1 434 ? -4.479 -12.258 67.387 1.00 86.56 434 THR A O 1
ATOM 3598 N N . LYS A 1 435 ? -5.244 -10.852 65.807 1.00 84.19 435 LYS A N 1
ATOM 3599 C CA . LYS A 1 435 ? -5.944 -9.943 66.734 1.00 84.19 435 LYS A CA 1
ATOM 3600 C C . LYS A 1 435 ? -6.950 -10.673 67.609 1.00 84.19 435 LYS A C 1
ATOM 3602 O O . LYS A 1 435 ? -6.991 -10.459 68.819 1.00 84.19 435 LYS A O 1
ATOM 3607 N N . PHE A 1 436 ? -7.740 -11.565 67.013 1.00 82.56 436 PHE A N 1
ATOM 3608 C CA . PHE A 1 436 ? -8.678 -12.395 67.763 1.00 82.56 436 PHE A CA 1
ATOM 3609 C C . PHE A 1 436 ? -7.977 -13.322 68.756 1.00 82.56 436 PHE A C 1
ATOM 3611 O O . PHE A 1 436 ? -8.456 -13.479 69.879 1.00 82.56 436 PHE A O 1
ATOM 3618 N N . GLY A 1 437 ? -6.864 -13.937 68.353 1.00 83.56 437 GLY A N 1
ATOM 3619 C CA . GLY A 1 437 ? -6.038 -14.781 69.214 1.00 83.56 437 GLY A CA 1
ATOM 3620 C C . GLY A 1 437 ? -5.472 -14.012 70.408 1.00 83.56 437 GLY A C 1
ATOM 3621 O O . GLY A 1 437 ? -5.717 -14.407 71.547 1.00 83.56 437 GLY A O 1
ATOM 3622 N N . GLU A 1 438 ? -4.809 -12.883 70.147 1.00 83.62 438 GLU A N 1
ATOM 3623 C CA . GLU A 1 438 ? -4.230 -11.984 71.156 1.00 83.62 438 GLU A CA 1
ATOM 3624 C C . GLU A 1 438 ? -5.282 -11.546 72.184 1.00 83.62 438 GLU A C 1
ATOM 3626 O O . GLU A 1 438 ? -5.086 -11.680 73.394 1.00 83.62 438 GLU A O 1
ATOM 3631 N N . TYR A 1 439 ? -6.445 -11.077 71.719 1.00 81.12 439 TYR A N 1
ATOM 3632 C CA . TYR A 1 439 ? -7.496 -10.618 72.624 1.00 81.12 439 TYR A CA 1
ATOM 3633 C C . TYR A 1 439 ? -8.067 -11.756 73.468 1.00 81.12 439 TYR A C 1
ATOM 3635 O O . TYR A 1 439 ? -8.364 -11.567 74.647 1.00 81.12 439 TYR A O 1
ATOM 3643 N N . ARG A 1 440 ? -8.203 -12.953 72.884 1.00 80.38 440 ARG A N 1
ATOM 3644 C CA . ARG A 1 440 ? -8.745 -14.137 73.558 1.00 80.38 440 ARG A CA 1
ATOM 3645 C C . ARG A 1 440 ? -7.814 -14.670 74.649 1.00 80.38 440 ARG A C 1
ATOM 3647 O O . ARG A 1 440 ? -8.318 -15.172 75.657 1.00 80.38 440 ARG A O 1
ATOM 3654 N N . GLU A 1 441 ? -6.499 -14.565 74.458 1.00 82.25 441 GLU A N 1
ATOM 3655 C CA . GLU A 1 441 ? -5.498 -14.869 75.489 1.00 82.25 441 GLU A CA 1
ATOM 3656 C C . GLU A 1 441 ? -5.553 -13.864 76.647 1.00 82.25 441 GLU A C 1
ATOM 3658 O O . GLU A 1 441 ? -5.486 -14.271 77.805 1.00 82.25 441 GLU A O 1
ATOM 3663 N N . LEU A 1 442 ? -5.762 -12.576 76.352 1.00 80.38 442 LEU A N 1
ATOM 3664 C CA . LEU A 1 442 ? -5.849 -11.511 77.360 1.00 80.38 442 LEU A CA 1
ATOM 3665 C C . LEU A 1 442 ? -7.159 -11.514 78.175 1.00 80.38 442 LEU A C 1
ATOM 3667 O O . LEU A 1 442 ? -7.170 -11.022 79.300 1.00 80.38 442 LEU A O 1
ATOM 3671 N N . THR A 1 443 ? -8.259 -12.054 77.635 1.00 70.38 443 THR A N 1
ATOM 3672 C CA . THR A 1 443 ? -9.618 -11.971 78.228 1.00 70.38 443 THR A CA 1
ATOM 3673 C C . THR A 1 443 ? -10.202 -13.313 78.690 1.00 70.38 443 THR A C 1
ATOM 3675 O O . THR A 1 443 ? -11.420 -13.470 78.763 1.00 70.38 443 THR A O 1
ATOM 3678 N N . GLU A 1 444 ? -9.366 -14.315 78.986 1.00 69.62 444 GLU A N 1
ATOM 3679 C CA . GLU A 1 444 ? -9.818 -15.647 79.441 1.00 69.62 444 GLU A CA 1
ATOM 3680 C C . GLU A 1 444 ? -10.916 -16.269 78.543 1.00 69.62 444 GLU A C 1
ATOM 3682 O O . GLU A 1 444 ? -11.849 -16.928 79.004 1.00 69.62 444 GLU A O 1
ATOM 3687 N N . LYS A 1 445 ? -10.766 -16.120 77.220 1.00 70.19 445 LYS A N 1
ATOM 3688 C CA . LYS A 1 445 ? -11.623 -16.681 76.155 1.00 70.19 445 LYS A CA 1
ATOM 3689 C C . LYS A 1 445 ? -12.937 -15.960 75.820 1.00 70.19 445 LYS A C 1
ATOM 3691 O O . LYS A 1 445 ? -13.632 -16.467 74.932 1.00 70.19 445 LYS A O 1
ATOM 3696 N N . LEU A 1 446 ? -13.269 -14.817 76.424 1.00 70.00 446 LEU A N 1
ATOM 3697 C CA . LEU A 1 446 ? -14.508 -14.084 76.121 1.00 70.00 446 LEU A CA 1
ATOM 3698 C C . LEU A 1 446 ? -14.242 -12.834 75.262 1.00 70.00 446 LEU A C 1
ATOM 3700 O O . LEU A 1 446 ? -13.699 -11.851 75.749 1.00 70.00 446 LEU A O 1
ATOM 3704 N N . VAL A 1 447 ? -14.671 -12.845 73.994 1.00 72.06 447 VAL A N 1
ATOM 3705 C CA . VAL A 1 447 ? -14.587 -11.658 73.122 1.00 72.06 447 VAL A CA 1
ATOM 3706 C C . VAL A 1 447 ? -15.927 -10.910 73.137 1.00 72.06 447 VAL A C 1
ATOM 3708 O O . VAL A 1 447 ? -16.946 -11.506 72.770 1.00 72.06 447 VAL A O 1
ATOM 3711 N N . PRO A 1 448 ? -15.965 -9.624 73.541 1.00 80.81 448 PRO A N 1
ATOM 3712 C CA . PRO A 1 448 ? -17.184 -8.822 73.514 1.00 80.81 448 PRO A CA 1
ATOM 3713 C C . PRO A 1 448 ? -17.796 -8.703 72.103 1.00 80.81 448 PRO A C 1
ATOM 3715 O O . PRO A 1 448 ? -17.073 -8.497 71.125 1.00 80.81 448 PRO A O 1
ATOM 3718 N N . PRO A 1 449 ? -19.135 -8.763 71.964 1.00 77.12 449 PRO A N 1
ATOM 3719 C CA . PRO A 1 449 ? -19.806 -8.785 70.661 1.00 77.12 449 PRO A CA 1
ATOM 3720 C C . PRO A 1 449 ? -19.717 -7.462 69.886 1.00 77.12 449 PRO A C 1
ATOM 3722 O O . PRO A 1 449 ? -19.910 -7.467 68.672 1.00 77.12 449 PRO A O 1
ATOM 3725 N N . LYS A 1 450 ? -19.447 -6.339 70.563 1.00 79.00 450 LYS A N 1
ATOM 3726 C CA . LYS A 1 450 ? -19.243 -5.027 69.927 1.00 79.00 450 LYS A CA 1
ATOM 3727 C C . LYS A 1 450 ? -17.891 -4.956 69.215 1.00 79.00 450 LYS A C 1
ATOM 3729 O O . LYS A 1 450 ? -17.886 -4.805 68.000 1.00 79.00 450 LYS A O 1
ATOM 3734 N N . LEU A 1 451 ? -16.797 -5.254 69.923 1.00 79.00 451 LEU A N 1
ATOM 3735 C CA . LEU A 1 451 ? -15.457 -5.397 69.332 1.00 79.00 451 LEU A CA 1
ATOM 3736 C C . LEU A 1 451 ? -15.428 -6.417 68.189 1.00 79.00 451 LEU A C 1
ATOM 3738 O O . LEU A 1 451 ? -14.807 -6.173 67.161 1.00 79.00 451 LEU A O 1
ATOM 3742 N N . PHE A 1 452 ? -16.151 -7.537 68.332 1.00 79.25 452 PHE A N 1
ATOM 3743 C CA . PHE A 1 452 ? -16.303 -8.499 67.239 1.00 79.25 452 PHE A CA 1
ATOM 3744 C C . PHE A 1 452 ? -16.877 -7.825 65.990 1.00 79.25 452 PHE A C 1
ATOM 3746 O O . PHE A 1 452 ? -16.279 -7.913 64.926 1.00 79.25 452 PHE A O 1
ATOM 3753 N N . ARG A 1 453 ? -18.013 -7.128 66.121 1.00 83.50 453 ARG A N 1
ATOM 3754 C CA . ARG A 1 453 ? -18.677 -6.454 64.996 1.00 83.50 453 ARG A CA 1
ATOM 3755 C C . ARG A 1 453 ? -17.802 -5.372 64.381 1.00 83.50 453 ARG A C 1
ATOM 3757 O O . ARG A 1 453 ? -17.743 -5.307 63.162 1.00 83.50 453 ARG A O 1
ATOM 3764 N N . GLU A 1 454 ? -17.118 -4.581 65.197 1.00 84.44 454 GLU A N 1
ATOM 3765 C CA . GLU A 1 454 ? -16.225 -3.512 64.743 1.00 84.44 454 GLU A CA 1
ATOM 3766 C C . GLU A 1 454 ? -15.035 -4.067 63.958 1.00 84.44 454 GLU A C 1
ATOM 3768 O O . GLU A 1 454 ? -14.798 -3.640 62.833 1.00 84.44 454 GLU A O 1
ATOM 3773 N N . TRP A 1 455 ? -14.333 -5.082 64.469 1.00 84.75 455 TRP A N 1
ATOM 3774 C CA . TRP A 1 455 ? -13.225 -5.700 63.732 1.00 84.75 455 TRP A CA 1
ATOM 3775 C C . TRP A 1 455 ? -13.695 -6.437 62.482 1.00 84.75 455 TRP A C 1
ATOM 3777 O O . TRP A 1 455 ? -13.017 -6.398 61.458 1.00 84.75 455 TRP A O 1
ATOM 3787 N N . THR A 1 456 ? -14.851 -7.108 62.534 1.00 83.75 456 THR A N 1
ATOM 3788 C CA . THR A 1 456 ? -15.442 -7.727 61.339 1.00 83.75 456 THR A CA 1
ATOM 3789 C C . THR A 1 456 ? -15.803 -6.666 60.303 1.00 83.75 456 THR A C 1
ATOM 3791 O O . THR A 1 456 ? -15.619 -6.895 59.113 1.00 83.75 456 THR A O 1
ATOM 3794 N N . GLN A 1 457 ? -16.295 -5.507 60.736 1.00 85.44 457 GLN A N 1
ATOM 3795 C CA . GLN A 1 457 ? -16.650 -4.407 59.852 1.00 85.44 457 GLN A CA 1
ATOM 3796 C C . GLN A 1 457 ? -15.405 -3.758 59.233 1.00 85.44 457 GLN A C 1
ATOM 3798 O O . GLN A 1 457 ? -15.371 -3.600 58.018 1.00 85.44 457 GLN A O 1
ATOM 3803 N N . LEU A 1 458 ? -14.349 -3.519 60.016 1.00 84.69 458 LEU A N 1
ATOM 3804 C CA . LEU A 1 458 ? -13.055 -3.039 59.513 1.00 84.69 458 LEU A CA 1
ATOM 3805 C C . LEU A 1 458 ? -12.434 -4.010 58.498 1.00 84.69 458 LEU A C 1
ATOM 3807 O O . LEU A 1 458 ? -11.930 -3.575 57.467 1.00 84.69 458 LEU A O 1
ATOM 3811 N N . PHE A 1 459 ? -12.540 -5.321 58.736 1.00 84.88 459 PHE A N 1
ATOM 3812 C CA . PHE A 1 459 ? -12.101 -6.347 57.786 1.00 84.88 459 PHE A CA 1
ATOM 3813 C C . PHE A 1 459 ? -12.917 -6.332 56.481 1.00 84.88 459 PHE A C 1
ATOM 3815 O O . PHE A 1 459 ? -12.350 -6.449 55.400 1.00 84.88 459 PHE A O 1
ATOM 3822 N N . ILE A 1 460 ? -14.243 -6.162 56.558 1.00 84.25 460 ILE A N 1
ATOM 3823 C CA . ILE A 1 460 ? -15.113 -6.067 55.370 1.00 84.25 460 ILE A CA 1
ATOM 3824 C C . ILE A 1 460 ? -14.838 -4.778 54.581 1.00 84.25 460 ILE A C 1
ATOM 3826 O O . ILE A 1 460 ? -14.904 -4.784 53.352 1.00 84.25 460 ILE A O 1
ATOM 3830 N N . GLU A 1 461 ? -14.541 -3.685 55.279 1.00 83.75 461 GLU A N 1
ATOM 3831 C CA . GLU A 1 461 ? -14.225 -2.380 54.692 1.00 83.75 461 GLU A CA 1
ATOM 3832 C C . GLU A 1 461 ? -12.768 -2.296 54.186 1.00 83.75 461 GLU A C 1
ATOM 3834 O O . GLU A 1 461 ? -12.441 -1.383 53.430 1.00 83.75 461 GLU A O 1
ATOM 3839 N N . GLY A 1 462 ? -11.916 -3.276 54.520 1.00 77.81 462 GLY A N 1
ATOM 3840 C CA . GLY A 1 462 ? -10.524 -3.367 54.067 1.00 77.81 462 GLY A CA 1
ATOM 3841 C C . GLY A 1 462 ? -9.559 -2.447 54.819 1.00 77.81 462 GLY A C 1
ATOM 3842 O O . GLY A 1 462 ? -8.491 -2.121 54.303 1.00 77.81 462 GLY A O 1
ATOM 3843 N N . HIS A 1 463 ? -9.927 -2.001 56.020 1.00 82.19 463 HIS A N 1
ATOM 3844 C CA . HIS A 1 463 ? -9.077 -1.166 56.862 1.00 82.19 463 HIS A CA 1
ATOM 3845 C C . HIS A 1 463 ? -8.091 -2.023 57.680 1.00 82.19 463 HIS A C 1
ATOM 3847 O O . HIS A 1 463 ? -8.493 -3.063 58.214 1.00 82.19 463 HIS A O 1
ATOM 3853 N N . PRO A 1 464 ? -6.813 -1.609 57.819 1.00 80.06 464 PRO A N 1
ATOM 3854 C CA . PRO A 1 464 ? -5.842 -2.316 58.651 1.00 80.06 464 PRO A CA 1
ATOM 3855 C C . PRO A 1 464 ? -6.330 -2.463 60.099 1.00 80.06 464 PRO A C 1
ATOM 3857 O O . PRO A 1 464 ? -6.784 -1.504 60.719 1.00 80.06 464 PRO A O 1
ATOM 3860 N N . LEU A 1 465 ? -6.224 -3.675 60.651 1.00 78.50 465 LEU A N 1
ATOM 3861 C CA . LEU A 1 465 ? -6.598 -3.978 62.043 1.00 78.50 465 LEU A CA 1
ATOM 3862 C C . LEU A 1 465 ? -5.501 -3.611 63.053 1.00 78.50 465 LEU A C 1
ATOM 3864 O O . LEU A 1 465 ? -5.756 -3.511 64.255 1.00 78.50 465 LEU A O 1
ATOM 3868 N N . TYR A 1 466 ? -4.270 -3.457 62.576 1.00 78.19 466 TYR A N 1
ATOM 3869 C CA . TYR A 1 466 ? -3.133 -2.962 63.340 1.00 78.19 466 TYR A CA 1
ATOM 3870 C C . TYR A 1 466 ? -2.863 -1.517 62.913 1.00 78.19 466 TYR A C 1
ATOM 3872 O O . TYR A 1 466 ? -2.939 -1.203 61.729 1.00 78.19 466 TYR A O 1
ATOM 3880 N N . GLU A 1 467 ? -2.536 -0.644 63.866 1.00 72.50 467 GLU A N 1
ATOM 3881 C CA . GLU A 1 467 ? -2.040 0.694 63.540 1.00 72.50 467 GLU A CA 1
ATOM 3882 C C . GLU A 1 467 ? -0.728 0.561 62.758 1.00 72.50 467 GLU A C 1
ATOM 3884 O O . GLU A 1 467 ? 0.233 -0.053 63.236 1.00 72.50 467 GLU A O 1
ATOM 3889 N N . GLU A 1 468 ? -0.689 1.124 61.550 1.00 61.88 468 GLU A N 1
ATOM 3890 C CA . GLU A 1 468 ? 0.551 1.264 60.795 1.00 61.88 468 GLU A CA 1
ATOM 3891 C C . GLU A 1 468 ? 1.469 2.207 61.573 1.00 61.88 468 GLU A C 1
ATOM 3893 O O . GLU A 1 468 ? 1.251 3.415 61.667 1.00 61.88 468 GLU A O 1
ATOM 3898 N N . ARG A 1 469 ? 2.487 1.632 62.212 1.00 53.72 469 ARG A N 1
ATOM 3899 C CA . ARG A 1 469 ? 3.474 2.399 62.962 1.00 53.72 469 ARG A CA 1
ATOM 3900 C C . ARG A 1 469 ? 4.395 3.083 61.956 1.00 53.72 469 ARG A C 1
ATOM 3902 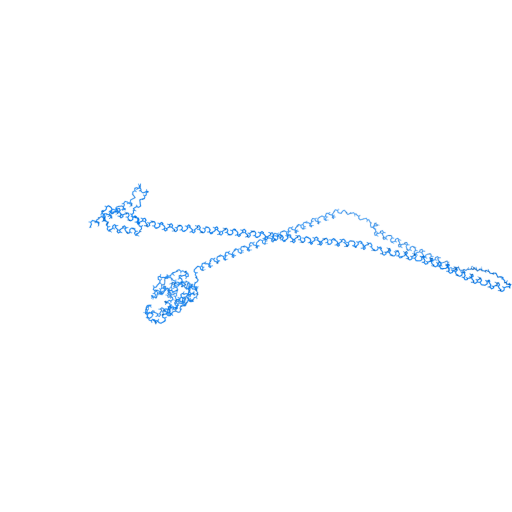O O . ARG A 1 469 ? 5.321 2.450 61.455 1.00 53.72 469 ARG A O 1
ATOM 3909 N N . ASP A 1 470 ? 4.137 4.355 61.660 1.00 50.22 470 ASP A N 1
ATOM 3910 C CA . ASP A 1 470 ? 5.027 5.179 60.842 1.00 50.22 470 ASP A CA 1
ATOM 3911 C C . ASP A 1 470 ? 6.417 5.256 61.504 1.00 50.22 470 ASP A C 1
ATOM 3913 O O . ASP A 1 470 ? 6.561 5.891 62.555 1.00 50.22 470 ASP A O 1
ATOM 3917 N N . PRO A 1 471 ? 7.481 4.678 60.910 1.00 57.06 471 PRO A N 1
ATOM 3918 C CA . PRO A 1 471 ? 8.817 4.694 61.513 1.00 57.06 471 PRO A CA 1
ATOM 3919 C C . PRO A 1 471 ? 9.416 6.107 61.605 1.00 57.06 471 PRO A C 1
ATOM 3921 O O . PRO A 1 471 ? 10.405 6.328 62.296 1.00 57.06 471 PRO A O 1
ATOM 3924 N N . THR A 1 472 ? 8.840 7.074 60.884 1.00 56.25 472 THR A N 1
ATOM 3925 C CA . THR A 1 472 ? 9.266 8.479 60.852 1.00 56.25 472 THR A CA 1
ATOM 3926 C C . THR A 1 472 ? 8.580 9.360 61.898 1.00 56.25 472 THR A C 1
ATOM 3928 O O . THR A 1 472 ? 8.989 10.507 62.066 1.00 56.25 472 THR A O 1
ATOM 3931 N N . ALA A 1 473 ? 7.560 8.857 62.601 1.00 51.84 473 ALA A N 1
ATOM 3932 C CA . ALA A 1 473 ? 6.754 9.642 63.540 1.00 51.84 473 ALA A CA 1
ATOM 3933 C C . ALA A 1 473 ? 7.287 9.644 64.988 1.00 51.84 473 ALA A C 1
ATOM 3935 O O . ALA A 1 473 ? 6.749 10.350 65.837 1.00 51.84 473 ALA A O 1
ATOM 3936 N N . GLU A 1 474 ? 8.367 8.918 65.295 1.00 48.09 474 GLU A N 1
ATOM 3937 C CA . GLU A 1 474 ? 8.895 8.792 66.667 1.00 48.09 474 GLU A CA 1
ATOM 3938 C C . GLU A 1 474 ? 9.632 10.047 67.205 1.00 48.09 474 GLU A C 1
ATOM 3940 O O . GLU A 1 474 ? 10.322 9.965 68.219 1.00 48.09 474 GLU A O 1
ATOM 3945 N N . GLY A 1 475 ? 9.495 11.229 66.582 1.00 55.12 475 GLY A N 1
ATOM 3946 C CA . GLY A 1 475 ? 10.269 12.419 66.979 1.00 55.12 475 GLY A CA 1
ATOM 3947 C C . GLY A 1 475 ? 9.639 13.807 66.811 1.00 55.12 475 GLY A C 1
ATOM 3948 O O . GLY A 1 475 ? 10.321 14.786 67.108 1.00 55.12 475 GLY A O 1
ATOM 3949 N N . SER A 1 476 ? 8.390 13.948 66.354 1.00 56.66 476 SER A N 1
ATOM 3950 C CA . SER A 1 476 ? 7.744 15.266 66.198 1.00 56.66 476 SER A CA 1
ATOM 3951 C C . SER A 1 476 ? 6.712 15.532 67.297 1.00 56.66 476 SER A C 1
ATOM 3953 O O . SER A 1 476 ? 5.835 14.700 67.521 1.00 56.66 476 SER A O 1
ATOM 3955 N N . GLU A 1 477 ? 6.792 16.693 67.960 1.00 59.12 477 GLU A N 1
ATOM 3956 C CA . GLU A 1 477 ? 5.771 17.141 68.919 1.00 59.12 477 GLU A CA 1
ATOM 3957 C C . GLU A 1 477 ? 4.378 17.169 68.257 1.00 59.12 477 GLU A C 1
ATOM 3959 O O . GLU A 1 477 ? 4.256 17.622 67.112 1.00 59.12 477 GLU A O 1
ATOM 3964 N N . PRO A 1 478 ? 3.327 16.682 68.945 1.00 60.19 478 PRO A N 1
ATOM 3965 C CA . PRO A 1 478 ? 2.002 16.554 68.358 1.00 60.19 478 PRO A CA 1
ATOM 3966 C C . PRO A 1 478 ? 1.448 17.925 67.971 1.00 60.19 478 PRO A C 1
ATOM 3968 O O . PRO A 1 478 ? 1.472 18.885 68.743 1.00 60.19 478 PRO A O 1
ATOM 3971 N N . THR A 1 479 ? 0.937 18.012 66.747 1.00 70.50 479 THR A N 1
ATOM 3972 C CA . THR A 1 479 ? 0.359 19.245 66.195 1.00 70.50 479 THR A CA 1
ATOM 3973 C C . THR A 1 479 ? -0.924 19.596 66.976 1.00 70.50 479 THR A C 1
ATOM 3975 O O . THR A 1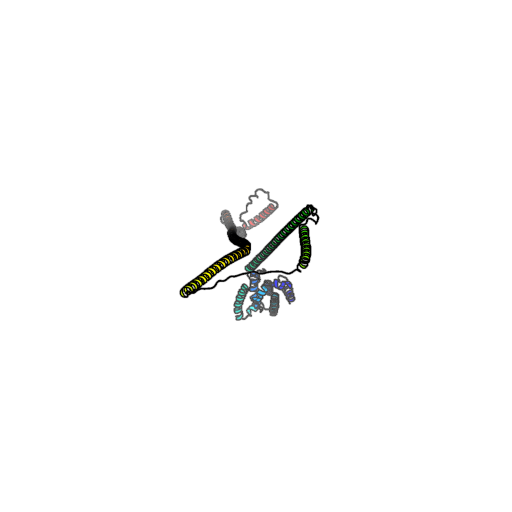 479 ? -1.614 18.679 67.424 1.00 70.50 479 THR A O 1
ATOM 3978 N N . PRO A 1 480 ? -1.314 20.877 67.148 1.00 67.69 480 PRO A N 1
ATOM 3979 C CA . PRO A 1 480 ? -2.501 21.254 67.933 1.00 67.69 480 PRO A CA 1
ATOM 3980 C C . PRO A 1 480 ? -3.795 20.541 67.511 1.00 67.69 480 PRO A C 1
ATOM 3982 O O . PRO A 1 480 ? -4.642 20.239 68.346 1.00 67.69 480 PRO A O 1
ATOM 3985 N N . GLU A 1 481 ? -3.925 20.222 66.223 1.00 64.12 481 GLU A N 1
ATOM 3986 C CA . GLU A 1 481 ? -5.049 19.458 65.670 1.00 64.12 481 GLU A CA 1
ATOM 3987 C C . GLU A 1 481 ? -5.051 17.994 66.148 1.00 64.12 481 GLU A C 1
ATOM 3989 O O . GLU A 1 481 ? -6.100 17.484 66.533 1.00 64.12 481 GLU A O 1
ATOM 3994 N N . GLN A 1 482 ? -3.877 17.358 66.255 1.00 67.81 482 GLN A N 1
ATOM 3995 C CA . GLN A 1 482 ? -3.723 15.992 66.777 1.00 67.81 482 GLN A CA 1
ATOM 3996 C C . GLN A 1 482 ? -4.067 15.910 68.273 1.00 67.81 482 GLN A C 1
ATOM 3998 O O . GLN A 1 482 ? -4.619 14.912 68.728 1.00 67.81 482 GLN A O 1
ATOM 4003 N N . ILE A 1 483 ? -3.792 16.969 69.046 1.00 70.69 483 ILE A N 1
ATOM 4004 C CA . ILE A 1 483 ? -4.152 17.044 70.475 1.00 70.69 483 ILE A CA 1
ATOM 4005 C C . ILE A 1 483 ? -5.677 17.073 70.644 1.00 70.69 483 ILE A C 1
ATOM 4007 O O . ILE A 1 483 ? -6.223 16.332 71.460 1.00 70.69 483 ILE A O 1
ATOM 4011 N N . ILE A 1 484 ? -6.370 17.879 69.834 1.00 72.00 484 ILE A N 1
ATOM 4012 C CA . ILE A 1 484 ? -7.838 17.968 69.835 1.00 72.00 484 ILE A CA 1
ATOM 4013 C C . ILE A 1 484 ? -8.466 16.630 69.414 1.00 72.00 484 ILE A C 1
ATOM 4015 O O . ILE A 1 484 ? -9.494 16.216 69.953 1.00 72.00 484 ILE A O 1
ATOM 4019 N N . GLU A 1 485 ? -7.858 15.940 68.454 1.00 70.56 485 GLU A N 1
ATOM 4020 C CA . GLU A 1 485 ? -8.332 14.647 67.964 1.00 70.56 485 GLU A CA 1
ATOM 4021 C C . GLU A 1 485 ? -8.128 13.527 68.998 1.00 70.56 485 GLU A C 1
ATOM 4023 O O . GLU A 1 485 ? -9.047 12.742 69.242 1.00 70.56 485 GLU A O 1
ATOM 4028 N N . MET A 1 486 ? -7.001 13.535 69.720 1.00 70.44 486 MET A N 1
ATOM 4029 C CA . MET A 1 486 ? -6.769 12.649 70.866 1.00 70.44 486 MET A CA 1
ATOM 4030 C C . MET A 1 486 ? -7.737 12.909 72.030 1.00 70.44 486 MET A C 1
ATOM 4032 O O . MET A 1 486 ? -8.182 11.967 72.687 1.00 70.44 486 MET A O 1
ATOM 4036 N N . GLU A 1 487 ? -8.085 14.169 72.312 1.00 72.81 487 GLU A N 1
ATOM 4037 C CA . GLU A 1 487 ? -9.096 14.509 73.326 1.00 72.81 487 GLU A CA 1
ATOM 4038 C C . GLU A 1 487 ? -10.496 14.031 72.920 1.00 72.81 487 GLU A C 1
ATOM 4040 O O . GLU A 1 487 ? -11.224 13.481 73.751 1.00 72.81 487 GLU A O 1
ATOM 4045 N N . LYS A 1 488 ? -10.856 14.159 71.636 1.00 73.00 488 LYS A N 1
ATOM 4046 C CA . LYS A 1 488 ? -12.102 13.598 71.091 1.00 73.00 488 LYS A CA 1
ATOM 4047 C C . LYS A 1 488 ? -12.142 12.073 71.190 1.00 73.00 488 LYS A C 1
ATOM 4049 O O . LYS A 1 488 ? -13.160 11.539 71.620 1.00 73.00 488 LYS A O 1
ATOM 4054 N N . GLN A 1 489 ? -11.058 11.379 70.840 1.00 68.94 489 GLN A N 1
ATOM 4055 C CA . GLN A 1 489 ? -10.974 9.919 70.965 1.00 68.94 489 GLN A CA 1
ATOM 4056 C C . GLN A 1 489 ? -11.074 9.459 72.424 1.00 68.94 489 GLN A C 1
ATOM 4058 O O . GLN A 1 489 ? -11.783 8.501 72.710 1.00 68.94 489 GLN A O 1
ATOM 4063 N N . LYS A 1 490 ? -10.439 10.162 73.372 1.00 73.69 490 LYS A N 1
ATOM 4064 C CA . LYS A 1 490 ? -10.573 9.859 74.809 1.00 73.69 490 LYS A CA 1
ATOM 4065 C C . LYS A 1 490 ? -12.012 10.002 75.304 1.00 73.69 490 LYS A C 1
ATOM 4067 O O . LYS A 1 490 ? -12.490 9.131 76.021 1.00 73.69 490 LYS A O 1
ATOM 4072 N N . LEU A 1 491 ? -12.710 11.061 74.891 1.00 73.62 491 LEU A N 1
ATOM 4073 C CA . LEU A 1 491 ? -14.125 11.262 75.223 1.00 73.62 491 LEU A CA 1
ATOM 4074 C C . LEU A 1 491 ? -15.028 10.169 74.634 1.00 73.62 491 LEU A C 1
ATOM 4076 O O . LEU A 1 491 ? -15.993 9.768 75.285 1.00 73.62 491 LEU A O 1
ATOM 4080 N N . LEU A 1 492 ? -14.715 9.688 73.428 1.00 69.81 492 LEU A N 1
ATOM 4081 C CA . LEU A 1 492 ? -15.434 8.589 72.780 1.00 69.81 492 LEU A CA 1
ATOM 4082 C C . LEU A 1 492 ? -15.195 7.260 73.521 1.00 69.81 492 LEU A C 1
ATOM 4084 O O . LEU A 1 492 ? -16.152 6.601 73.919 1.00 69.81 492 LEU A O 1
ATOM 4088 N N . ASN A 1 493 ? -13.932 6.948 73.828 1.00 68.25 493 ASN A N 1
ATOM 4089 C CA . ASN A 1 493 ? -13.532 5.751 74.573 1.00 68.25 493 ASN A CA 1
ATOM 4090 C C . ASN A 1 493 ? -14.141 5.706 75.990 1.00 68.25 493 ASN A C 1
ATOM 4092 O O . ASN A 1 493 ? -14.556 4.643 76.449 1.00 68.25 493 ASN A O 1
ATOM 4096 N N . ASP A 1 494 ? -14.241 6.847 76.683 1.00 72.31 494 ASP A N 1
ATOM 4097 C CA . ASP A 1 494 ? -14.906 6.958 77.993 1.00 72.31 494 ASP A CA 1
ATOM 4098 C C . ASP A 1 494 ? -16.428 6.725 77.914 1.00 72.31 494 ASP A C 1
ATOM 4100 O O . ASP A 1 494 ? -17.056 6.320 78.901 1.00 72.31 494 ASP A O 1
ATOM 4104 N N . GLY A 1 495 ? -17.034 7.009 76.758 1.00 64.88 495 GLY A N 1
ATOM 4105 C CA . GLY A 1 495 ? -18.419 6.668 76.439 1.00 64.88 495 GLY A CA 1
ATOM 4106 C C . GLY A 1 495 ? -18.589 5.165 76.228 1.00 64.88 495 GLY A C 1
ATOM 4107 O O . GLY A 1 495 ? -19.404 4.543 76.910 1.00 64.88 495 GLY A O 1
ATOM 4108 N N . ASP A 1 496 ? -17.754 4.574 75.375 1.00 65.38 496 ASP A N 1
ATOM 4109 C CA . ASP A 1 496 ? -17.794 3.144 75.051 1.00 65.38 496 ASP A CA 1
ATOM 4110 C C . ASP A 1 496 ? -17.502 2.269 76.277 1.00 65.38 496 ASP A C 1
ATOM 4112 O O . ASP A 1 496 ? -18.208 1.291 76.536 1.00 65.38 496 ASP A O 1
ATOM 4116 N N . PHE A 1 497 ? -16.534 2.655 77.116 1.00 60.31 497 PHE A N 1
ATOM 4117 C CA . PHE A 1 497 ? -16.202 1.953 78.361 1.00 60.31 497 PHE A CA 1
ATOM 4118 C C . PHE A 1 497 ? -17.398 1.831 79.321 1.00 60.31 497 PHE A C 1
ATOM 4120 O O . PHE A 1 497 ? -17.526 0.839 80.045 1.00 60.31 497 PHE A O 1
ATOM 4127 N N . LYS A 1 498 ? -18.309 2.812 79.325 1.00 63.91 498 LYS A N 1
ATOM 4128 C CA . LYS A 1 498 ? -19.538 2.754 80.133 1.00 63.91 498 LYS A CA 1
ATOM 4129 C C . LYS A 1 498 ? -20.556 1.771 79.564 1.00 63.91 498 LYS A C 1
ATOM 4131 O O . LYS A 1 498 ? -21.297 1.177 80.342 1.00 63.91 498 LYS A O 1
ATOM 4136 N N . GLU A 1 499 ? -20.573 1.560 78.251 1.00 59.94 499 GLU A N 1
ATOM 4137 C CA . GLU A 1 499 ? -21.466 0.596 77.605 1.00 59.94 499 GLU A CA 1
ATOM 4138 C C . GLU A 1 499 ? -20.993 -0.863 77.719 1.00 59.94 499 GLU A C 1
ATOM 4140 O O . GLU A 1 499 ? -21.808 -1.765 77.553 1.00 59.94 499 GLU A O 1
ATOM 4145 N N . TYR A 1 500 ? -19.710 -1.109 78.010 1.00 57.59 500 TYR A N 1
ATOM 4146 C CA . TYR A 1 500 ? -19.171 -2.447 78.316 1.00 57.59 500 TYR A CA 1
ATOM 4147 C C . TYR A 1 500 ? -19.396 -2.884 79.773 1.00 57.59 500 TYR A C 1
ATOM 4149 O O . TYR A 1 500 ? -19.144 -4.038 80.116 1.00 57.59 500 TYR A O 1
ATOM 4157 N N . LYS A 1 501 ? -19.829 -1.966 80.648 1.00 50.09 501 LYS A N 1
ATOM 4158 C CA . LYS A 1 501 ? -20.013 -2.199 82.092 1.00 50.09 501 LYS A CA 1
ATOM 4159 C C . LYS A 1 501 ? -21.435 -2.640 82.477 1.00 50.09 501 LYS A C 1
ATOM 4161 O O . LYS A 1 501 ? -21.724 -2.754 83.670 1.00 50.09 501 LYS A O 1
ATOM 4166 N N . VAL A 1 502 ? -22.297 -2.852 81.482 1.00 41.34 502 VAL A N 1
ATOM 4167 C CA . VAL A 1 502 ? -23.641 -3.448 81.582 1.00 41.34 502 VAL A CA 1
ATOM 4168 C C . VAL A 1 502 ? -23.573 -4.843 80.987 1.00 41.34 502 VAL A C 1
ATOM 4170 O O . VAL A 1 502 ? -24.108 -5.769 81.635 1.00 41.34 502 VAL A O 1
#

Foldseek 3Di:
DLVVLLCCCCPPVNFPDRADPVCNLVQCLLLLSVLSSCVSLQQQPVSVQADPDLALVNSLSNLLSCVVSCVLLVHDDALVLSLCSNVSPPPSSVVSSVSVVVSSVVCVVVVDHNVRSVVPDDPVVVVVVVVVSVVRSVVNVVSRDHPVVVVVVVVVVVVVVVVVVVVVVVVVVVVVVVVVVVVVVVVVVVVVVVVVVVVVVVVVVVVVVVVVPPDPPPDPPPCPDPVNVVVVVVVVVVVVVVVVVVVVVVVVVVVVVPPPDDDDDDDDDDDDDDDDDDDVVVVVVVVVVVVVVVVVVVVVVVVVVVVVVVVVVVVVVVVVVVVVVVVVVVVCVVVPVVVVVVVVVVVVVVVVVVVVVVVVVVVVVVVVVVVVVVVVVVVVVVVVVVVVVVVVVVVVVVVVVVVVVVVVVVVVVVVCVVVVVVVLLVVLVVQLVVVQVVVCVVPVRDDDVVVVVVSVVCSVVSHDPDPPPDPPPPDDDDDPVNVVVVVVVVVVVVVVVVVVVD

Radius of gyration: 74.28 Å; chains: 1; bounding box: 125×78×232 Å

Sequence (502 aa):
MTEILCRWLNDEVKLSKPVDNKTFSKDFSNGYLIGELLARYQLQNDFDKFSQNRTAESKLNNFTRLEPTLRLLEVDFDTNIAHSIMTEQHGVATRLLYQLFIGLGRKQKANLTGVAMETMRPAAPVKLEGIESEIYKERLKILTPRQTDQNLGKLQARFDDKWARHEQTMFREKMEEEQRYRRLQSEESQKAVEKARMARQKQTELLAKLRAATVEIPKPPPSKTLKAIKQRKEARRFKEAEDTRVMIKDFENKLKSQQIATSGMDDGSSELAYSPGANDDYIGKIKRRLEEDSKAREEREKRRRKVLVDQLKAHDAQEEAHREEMLVNRLMRQSQQERRIAVQLLQARHEKDIIRKNRIFLEKQYDARRVKDFEDALNKEKELAQLAKLEYIEQTKAEQELHDRIAAERAEQRYRKHYDMCMEVTLQIVDYATKFGEYRELTEKLVPPKLFREWTQLFIEGHPLYEERDPTAEGSEPTPEQIIEMEKQKLLNDGDFKEYKV